Protein AF-A0AAD6R815-F1 (afdb_monomer_lite)

InterPro domains:
  IPR002376 Formyl transferase, N-terminal [PF00551] (402-579)
  IPR002912 ACT domain [PS51671] (316-399)
  IPR003817 Phosphatidylserine decarboxylase-related [PF02666] (3-239)
  IPR004810 Formyltetrahydrofolate deformylase [NF004684] (314-598)
  IPR004810 Formyltetrahydrofolate deformylase [PR01575] (317-343)
  IPR004810 Formyltetrahydrofolate deformylase [PR01575] (402-424)
  IPR004810 Formyltetrahydrofolate deformylase [PR01575] (424-451)
  IPR004810 Formyltetrahydrofolate deformylase [PR01575] (549-571)
  IPR004810 Formyltetrahydrofolate deformylase [PR01575] (571-596)
  IPR004810 Formyltetrahydrofolate deformylase [PTHR42706] (308-598)
  IPR033177 Phosphatidylserine decarboxylase, bacterial/eukaryotic [TIGR00163] (2-221)
  IPR036477 Formyl transferase, N-terminal domain superfamily [SSF53328] (402-593)
  IPR041729 Formyltetrahydrofolate deformylase, C-terminal hydrolase domain [cd08648] (402-598)
  IPR044074 Formyltetrahydrofolate deformylase, ACT domain [cd04875] (323-388)
  IPR045865 ACT-like domain [SSF55021] (320-388)

pLDDT: mean 75.3, std 24.69, range [21.02, 98.5]

Secondary structure (DSSP, 8-state):
-EEEETTEEE-HHHHH-TT-SPPP------------------------------------------TTEEEEEEEEEE-TTS--EEE-SSSEEEEEEEEE--B----SHHHHHHSTTHHHHB-EEEEEEEETTEEEEEEEE--TT---EEETTBTT---S-SS--S-TTPPPEEEE--TTTT-EEE-TT-EEEEESSSEEEEEEEEEE-SS--SS-S--PEEEESS-TT-EE-TT-EEEEEE-S------S----------S---EE------S--EEEEEEETT-TTSSTTTTTS----------------EEEEEEEE----TTHHHHHHHHHHHTT-EEEEEEEE--TT-S--EEEEEEEE-TTTS-HHHHHHHHHHHHHHTT-SEEEEE-TTTSPPEEEEEEE-S--HHHHHHHHHHHTT-S-EEEEEEEESS---TTSHHHHHHHHTT--EEE----SS---HHHHHHHHTT-SEEEEES--SPPPHHHHHHH-S-EEEEESS-TTSS-SS-HHHHHHHTT-SEEEEEEEE--SSTT-SPEEEEEEEE--TT--HHHHHHHHHHHHHHHHHHHHHHHHTT-EEEETTTEEEE-

Structure (mmCIF, N/CA/C/O backbone):
data_AF-A0AAD6R815-F1
#
_entry.id   AF-A0AAD6R815-F1
#
loop_
_atom_site.group_PDB
_atom_site.id
_atom_site.type_symbol
_atom_site.label_atom_id
_atom_site.label_alt_id
_atom_site.label_comp_id
_atom_site.label_asym_id
_atom_site.label_entity_id
_atom_site.label_seq_id
_atom_site.pdbx_PDB_ins_code
_atom_site.Cartn_x
_atom_site.Cartn_y
_atom_site.Cartn_z
_atom_site.occupancy
_atom_site.B_iso_or_equiv
_atom_site.auth_seq_id
_atom_site.auth_comp_id
_atom_site.auth_asym_id
_atom_site.auth_atom_id
_atom_site.pdbx_PDB_model_num
ATOM 1 N N . MET A 1 1 ? 32.929 10.178 -17.676 1.00 62.41 1 MET A N 1
ATOM 2 C CA . MET A 1 1 ? 31.864 9.604 -16.821 1.00 62.41 1 MET A CA 1
ATOM 3 C C . MET A 1 1 ? 31.426 10.622 -15.770 1.00 62.41 1 MET A C 1
ATOM 5 O O . MET A 1 1 ? 32.292 11.162 -15.098 1.00 62.41 1 MET A O 1
ATOM 9 N N . ILE A 1 2 ? 30.135 10.955 -15.680 1.00 68.38 2 ILE A N 1
ATOM 10 C CA . ILE A 1 2 ? 29.570 11.855 -14.659 1.00 68.38 2 ILE A CA 1
ATOM 11 C C . ILE A 1 2 ? 29.318 11.040 -13.393 1.00 68.38 2 ILE A C 1
ATOM 13 O O . ILE A 1 2 ? 28.650 10.006 -13.441 1.00 68.38 2 ILE A O 1
ATOM 17 N N . GLU A 1 3 ? 29.853 11.490 -12.261 1.00 67.62 3 GLU A N 1
ATOM 18 C CA . GLU A 1 3 ? 29.649 10.819 -10.976 1.00 67.62 3 GLU A CA 1
ATOM 19 C C . GLU A 1 3 ? 28.296 11.200 -10.350 1.00 67.62 3 GLU A C 1
ATOM 21 O O . GLU A 1 3 ? 28.024 12.371 -10.080 1.00 67.62 3 GLU A O 1
ATOM 26 N N . GLN A 1 4 ? 27.466 10.197 -10.054 1.00 60.12 4 GLN A N 1
ATOM 27 C CA . GLN A 1 4 ? 26.167 10.364 -9.403 1.00 60.12 4 GLN A CA 1
ATOM 28 C C . GLN A 1 4 ? 26.332 10.443 -7.874 1.00 60.12 4 GLN A C 1
ATOM 30 O O . GLN A 1 4 ? 26.032 11.471 -7.265 1.00 60.12 4 GLN A O 1
ATOM 35 N N . VAL A 1 5 ? 26.874 9.386 -7.244 1.00 54.62 5 VAL A N 1
ATOM 36 C CA . VAL A 1 5 ? 27.346 9.299 -5.841 1.00 54.62 5 VAL A CA 1
ATOM 37 C C . VAL A 1 5 ? 28.343 8.147 -5.704 1.00 54.62 5 VAL A C 1
ATOM 39 O O . VAL A 1 5 ? 28.192 7.168 -6.424 1.00 54.62 5 VAL A O 1
ATOM 42 N N . LYS A 1 6 ? 29.304 8.266 -4.763 1.00 50.00 6 LYS A N 1
ATOM 43 C CA . LYS A 1 6 ? 30.271 7.241 -4.304 1.00 50.00 6 LYS A CA 1
ATOM 44 C C . LYS A 1 6 ? 30.057 5.863 -4.959 1.00 50.00 6 LYS A C 1
ATOM 46 O O . LYS A 1 6 ? 29.275 5.065 -4.450 1.00 50.00 6 LYS A O 1
ATOM 51 N N . GLY A 1 7 ? 30.757 5.611 -6.068 1.00 50.16 7 GLY A N 1
ATOM 52 C CA . GLY A 1 7 ? 30.791 4.310 -6.750 1.00 50.16 7 GLY A CA 1
ATOM 53 C C . GLY A 1 7 ? 29.874 4.139 -7.970 1.00 50.16 7 GLY A C 1
ATOM 54 O O . GLY A 1 7 ? 30.040 3.156 -8.685 1.00 50.16 7 GLY A O 1
ATOM 55 N N . PHE A 1 8 ? 28.963 5.077 -8.262 1.00 59.25 8 PHE A N 1
ATOM 56 C CA . PHE A 1 8 ? 28.121 5.044 -9.467 1.00 59.25 8 PHE A CA 1
ATOM 57 C C . PHE A 1 8 ? 28.401 6.232 -10.387 1.00 59.25 8 PHE A C 1
ATOM 59 O O . PHE A 1 8 ? 28.209 7.393 -10.011 1.00 59.25 8 PHE A O 1
ATOM 66 N N . SER A 1 9 ? 28.828 5.929 -11.612 1.00 69.19 9 SER A N 1
ATOM 67 C CA . SER A 1 9 ? 29.061 6.895 -12.680 1.00 69.19 9 SER A CA 1
ATOM 68 C C . SER A 1 9 ? 28.374 6.443 -13.969 1.00 69.19 9 SER A C 1
ATOM 70 O O . SER A 1 9 ? 28.130 5.254 -14.170 1.00 69.19 9 SER A O 1
ATOM 72 N N . TYR A 1 10 ? 28.036 7.394 -14.834 1.00 73.94 10 TYR A N 1
ATOM 73 C CA . TYR A 1 10 ? 27.428 7.120 -16.139 1.00 73.94 10 TYR A CA 1
ATOM 74 C C . TYR A 1 10 ? 28.065 7.986 -17.230 1.00 73.94 10 TYR A C 1
ATOM 76 O O . TYR A 1 10 ? 28.778 8.951 -16.943 1.00 73.94 10 TYR A O 1
ATOM 84 N N . SER A 1 11 ? 27.875 7.622 -18.497 1.00 80.31 11 SER A N 1
ATOM 85 C CA . SER A 1 11 ? 28.482 8.359 -19.611 1.00 80.31 11 SER A CA 1
ATOM 86 C C . SER A 1 11 ? 27.757 9.688 -19.862 1.00 80.31 11 SER A C 1
ATOM 88 O O . SER A 1 11 ? 26.554 9.802 -19.628 1.00 80.31 11 SER A O 1
ATOM 90 N N . VAL A 1 12 ? 28.478 10.706 -20.343 1.00 78.94 12 VAL A N 1
ATOM 91 C CA . VAL A 1 12 ? 27.864 12.004 -20.678 1.00 78.94 12 VAL A CA 1
ATOM 92 C C . VAL A 1 12 ? 26.839 11.834 -21.805 1.00 78.94 12 VAL A C 1
ATOM 94 O O . VAL A 1 12 ? 25.746 12.385 -21.722 1.00 78.94 12 VAL A O 1
ATOM 97 N N . SER A 1 13 ? 27.139 10.989 -22.794 1.00 79.19 13 SER A N 1
ATOM 98 C CA . SER A 1 13 ? 26.229 10.662 -23.898 1.00 79.19 13 SER A CA 1
ATOM 99 C C . SER A 1 13 ? 24.943 9.978 -23.425 1.00 79.19 13 SER A C 1
ATOM 101 O O . SER A 1 13 ? 23.873 10.262 -23.952 1.00 79.19 13 SER A O 1
ATOM 103 N N . SER A 1 14 ? 24.983 9.148 -22.376 1.00 81.12 14 SER A N 1
ATOM 104 C CA . SER A 1 14 ? 23.758 8.588 -21.782 1.00 81.12 14 SER A CA 1
ATOM 105 C C . SER A 1 14 ? 22.860 9.660 -21.154 1.00 81.12 14 SER A C 1
ATOM 107 O O . SER A 1 14 ? 21.641 9.512 -21.169 1.00 81.12 14 SER A O 1
ATOM 109 N N . LEU A 1 15 ? 23.438 10.732 -20.600 1.00 83.94 15 LEU A N 1
ATOM 110 C CA . LEU A 1 15 ? 22.675 11.830 -20.001 1.00 83.94 15 LEU A CA 1
ATOM 111 C C . LEU A 1 15 ? 22.119 12.782 -21.058 1.00 83.94 15 LEU A C 1
ATOM 113 O O . LEU A 1 15 ? 20.941 13.126 -21.002 1.00 83.94 15 LEU A O 1
ATOM 117 N N . LEU A 1 16 ? 22.948 13.199 -22.009 1.00 83.31 16 LEU A N 1
ATOM 118 C CA . LEU A 1 16 ? 22.579 14.225 -22.986 1.00 83.31 16 LEU A CA 1
ATOM 119 C C . LEU A 1 16 ? 21.835 13.660 -24.210 1.00 83.31 16 LEU A C 1
ATOM 121 O O . LEU A 1 16 ? 21.079 14.377 -24.861 1.00 83.31 16 LEU A O 1
ATOM 125 N N . GLY A 1 17 ? 21.977 12.358 -24.473 1.00 78.81 17 GLY A N 1
ATOM 126 C CA . GLY A 1 17 ? 21.420 11.666 -25.636 1.00 78.81 17 GLY A CA 1
ATOM 127 C C . GLY A 1 17 ? 22.502 11.236 -26.630 1.00 78.81 17 GLY A C 1
ATOM 128 O O . GLY A 1 17 ? 23.584 11.817 -26.685 1.00 78.81 17 GLY A O 1
ATOM 129 N N . ALA A 1 18 ? 22.204 10.206 -27.428 1.00 64.00 18 ALA A N 1
ATOM 130 C CA . ALA A 1 18 ? 23.151 9.627 -28.388 1.00 64.00 18 ALA A CA 1
ATOM 131 C C . ALA A 1 18 ? 23.536 10.584 -29.536 1.00 64.00 18 ALA A C 1
ATOM 133 O O . ALA A 1 18 ? 24.630 10.462 -30.072 1.00 64.00 18 ALA A O 1
ATOM 134 N N . SER A 1 19 ? 22.677 11.558 -29.861 1.00 61.25 19 SER A N 1
ATOM 135 C CA . SER A 1 19 ? 22.888 12.570 -30.914 1.00 61.25 19 SER A CA 1
ATOM 136 C C . SER A 1 19 ? 23.378 13.925 -30.373 1.00 61.25 19 SER A C 1
ATOM 138 O O . SER A 1 19 ? 23.079 14.971 -30.947 1.00 61.25 19 SER A O 1
ATOM 140 N N . SER A 1 20 ? 24.054 13.936 -29.219 1.00 65.31 20 SER A N 1
ATOM 141 C CA . SER A 1 20 ? 24.521 15.173 -28.576 1.00 65.31 20 SER A CA 1
ATOM 142 C C . SER A 1 20 ? 25.509 15.946 -29.456 1.00 65.31 20 SER A C 1
ATOM 144 O O . SER A 1 20 ? 26.336 15.338 -30.130 1.00 65.31 20 SER A O 1
ATOM 146 N N . LEU A 1 21 ? 25.474 17.285 -29.399 1.00 63.69 21 LEU A N 1
ATOM 147 C CA . LEU A 1 21 ? 26.430 18.162 -30.100 1.00 63.69 21 LEU A CA 1
ATOM 148 C C . LEU A 1 21 ? 27.851 18.131 -29.492 1.00 63.69 21 LEU A C 1
ATOM 150 O O . LEU A 1 21 ? 28.707 18.934 -29.860 1.00 63.69 21 LEU A O 1
ATOM 154 N N . LEU A 1 22 ? 28.109 17.230 -28.539 1.00 58.72 22 LEU A N 1
ATOM 155 C CA . LEU A 1 22 ? 29.429 17.015 -27.958 1.00 58.72 22 LEU A CA 1
ATOM 156 C C . LEU A 1 22 ? 30.424 16.487 -29.006 1.00 58.72 22 LEU A C 1
ATOM 158 O O . LEU A 1 22 ? 30.197 15.413 -29.564 1.00 58.72 22 LEU A O 1
ATOM 162 N N . PRO A 1 23 ? 31.581 17.145 -29.199 1.00 52.88 23 PRO A N 1
ATOM 163 C CA . PRO A 1 23 ? 32.679 16.572 -29.971 1.00 52.88 23 PRO A CA 1
ATOM 164 C C . PRO A 1 23 ? 33.240 15.348 -29.227 1.00 52.88 23 PRO A C 1
ATOM 166 O O . PRO A 1 23 ? 33.744 15.477 -28.108 1.00 52.88 23 PRO A O 1
ATOM 169 N N . VAL A 1 24 ? 33.136 14.152 -29.813 1.00 43.47 24 VAL A N 1
ATOM 170 C CA . VAL A 1 24 ? 33.726 12.925 -29.251 1.00 43.47 24 VAL A CA 1
ATOM 171 C C . VAL A 1 24 ? 35.176 12.818 -29.722 1.00 43.47 24 VAL A C 1
ATOM 173 O O . VAL A 1 24 ? 35.434 12.775 -30.919 1.00 43.47 24 VAL A O 1
ATOM 176 N N . ILE A 1 25 ? 36.121 12.759 -28.781 1.00 35.69 25 ILE A N 1
ATOM 177 C CA . ILE A 1 25 ? 37.520 12.415 -29.062 1.00 35.69 25 ILE A CA 1
ATOM 178 C C . ILE A 1 25 ? 37.585 10.890 -29.204 1.00 35.69 25 ILE A C 1
ATOM 180 O O . ILE A 1 25 ? 37.365 10.174 -28.227 1.00 35.69 25 ILE A O 1
ATOM 184 N N . THR A 1 26 ? 37.853 10.380 -30.403 1.00 28.34 26 THR A N 1
ATOM 185 C CA . THR A 1 26 ? 38.205 8.969 -30.604 1.00 28.34 26 THR A CA 1
ATOM 186 C C . THR A 1 26 ? 39.687 8.776 -30.292 1.00 28.34 26 THR A C 1
ATOM 188 O O . THR A 1 26 ? 40.544 9.282 -31.009 1.00 28.34 26 THR A O 1
ATOM 191 N N . GLU A 1 27 ? 40.002 8.049 -29.217 1.00 30.42 27 GLU A N 1
ATOM 192 C CA . GLU A 1 27 ? 41.343 7.493 -29.011 1.00 30.42 27 GLU A CA 1
ATOM 193 C C . GLU A 1 27 ? 41.552 6.363 -30.024 1.00 30.42 27 GLU A C 1
ATOM 195 O O . GLU A 1 27 ? 41.020 5.264 -29.867 1.00 30.42 27 GLU A O 1
ATOM 200 N N . GLY A 1 28 ? 42.278 6.659 -31.098 1.00 29.38 28 GLY A N 1
ATOM 201 C CA . GLY A 1 28 ? 42.543 5.697 -32.159 1.00 29.38 28 GLY A CA 1
ATOM 202 C C . GLY A 1 28 ? 43.324 6.286 -33.323 1.00 29.38 28 GLY A C 1
ATOM 203 O O . GLY A 1 28 ? 42.895 6.114 -34.449 1.00 29.38 28 GLY A O 1
ATOM 204 N N . ASP A 1 29 ? 44.445 6.957 -33.054 1.00 27.53 29 ASP A N 1
ATOM 205 C CA . ASP A 1 29 ? 45.467 7.235 -34.071 1.00 27.53 29 ASP A CA 1
ATOM 206 C C . ASP A 1 29 ? 46.850 6.942 -33.483 1.00 27.53 29 ASP A C 1
ATOM 208 O O . ASP A 1 29 ? 47.563 7.809 -32.981 1.00 27.53 29 ASP A O 1
ATOM 212 N N . MET A 1 30 ? 47.209 5.659 -33.501 1.00 25.05 30 MET A N 1
ATOM 213 C CA . MET A 1 30 ? 48.584 5.191 -33.362 1.00 25.05 30 MET A CA 1
ATOM 214 C C . MET A 1 30 ? 48.838 4.163 -34.470 1.00 25.05 30 MET A C 1
ATOM 216 O O . MET A 1 30 ? 48.357 3.035 -34.409 1.00 25.05 30 MET A O 1
ATOM 220 N N . HIS A 1 31 ? 49.631 4.596 -35.453 1.00 25.67 31 HIS A N 1
ATOM 221 C CA . HIS A 1 31 ? 50.322 3.824 -36.492 1.00 25.67 31 HIS A CA 1
ATOM 222 C C . HIS A 1 31 ? 49.489 3.114 -37.575 1.00 25.67 31 HIS A C 1
ATOM 224 O O . HIS A 1 31 ? 49.067 1.971 -37.414 1.00 25.67 31 HIS A O 1
ATOM 230 N N . LYS A 1 32 ? 49.471 3.716 -38.773 1.00 23.91 32 LYS A N 1
ATOM 231 C CA . LYS A 1 32 ? 50.201 3.198 -39.951 1.00 23.91 32 LYS A CA 1
ATOM 232 C C . LYS A 1 32 ? 50.173 4.224 -41.091 1.00 23.91 32 LYS A C 1
ATOM 234 O O . LYS A 1 32 ? 49.227 4.280 -41.866 1.00 23.91 32 LYS A O 1
ATOM 239 N N . GLU A 1 33 ? 51.248 4.997 -41.210 1.00 23.33 33 GLU A N 1
ATOM 240 C CA . GLU A 1 33 ? 51.669 5.523 -42.507 1.00 23.33 33 GLU A CA 1
ATOM 241 C C . GLU A 1 33 ? 52.337 4.380 -43.274 1.00 23.33 33 GLU A C 1
ATOM 243 O O . GLU A 1 33 ? 53.371 3.857 -42.857 1.00 23.33 33 GLU A O 1
ATOM 248 N N . SER A 1 34 ? 51.741 3.980 -44.391 1.00 23.31 34 SER A N 1
ATOM 249 C CA . SER A 1 34 ? 52.483 3.388 -45.500 1.00 23.31 34 SER A CA 1
ATOM 250 C C . SER A 1 34 ? 51.719 3.639 -46.796 1.00 23.31 34 SER A C 1
ATOM 252 O O . SER A 1 34 ? 50.707 2.989 -47.046 1.00 23.31 34 SER A O 1
ATOM 254 N N . SER A 1 35 ? 52.250 4.595 -47.565 1.00 25.22 35 SER A N 1
ATOM 255 C CA . SER A 1 35 ? 52.290 4.668 -49.034 1.00 25.22 35 SER A CA 1
ATOM 256 C C . SER A 1 35 ? 50.984 4.467 -49.815 1.00 25.22 35 SER A C 1
ATOM 258 O O . SER A 1 35 ? 50.485 3.353 -49.962 1.00 25.22 35 SER A O 1
ATOM 260 N N . GLU A 1 36 ? 50.519 5.563 -50.416 1.00 25.22 36 GLU A N 1
ATOM 261 C CA . GLU A 1 36 ? 49.656 5.566 -51.597 1.00 25.22 36 GLU A CA 1
ATOM 262 C C . GLU A 1 36 ? 50.374 4.915 -52.787 1.00 25.22 36 GLU A C 1
ATOM 264 O O . GLU A 1 36 ? 51.529 5.240 -53.046 1.00 25.22 36 GLU A O 1
ATOM 269 N N . GLU A 1 37 ? 49.671 4.084 -53.561 1.00 24.66 37 GLU A N 1
ATOM 270 C CA . GLU A 1 37 ? 49.723 4.194 -55.021 1.00 24.66 37 GLU A CA 1
ATOM 271 C C . GLU A 1 37 ? 48.493 3.572 -55.704 1.00 24.66 37 GLU A C 1
ATOM 273 O O . GLU A 1 37 ? 47.771 2.742 -55.155 1.00 24.66 37 GLU A O 1
ATOM 278 N N . GLN A 1 38 ? 48.232 4.099 -56.896 1.00 24.39 38 GLN A N 1
ATOM 279 C CA . GLN A 1 38 ? 46.994 4.125 -57.675 1.00 24.39 38 GLN A CA 1
ATOM 280 C C . GLN A 1 38 ? 46.525 2.768 -58.231 1.00 24.39 38 GLN A C 1
ATOM 282 O O . GLN A 1 38 ? 47.320 1.875 -58.503 1.00 24.39 38 GLN A O 1
ATOM 287 N N . GLY A 1 39 ? 45.228 2.665 -58.559 1.00 22.91 39 GLY A N 1
ATOM 288 C CA . GLY A 1 39 ? 44.736 1.579 -59.414 1.00 22.91 39 GLY A CA 1
ATOM 289 C C . GLY A 1 39 ? 43.228 1.574 -59.669 1.00 22.91 39 GLY A C 1
ATOM 290 O O . GLY A 1 39 ? 42.446 1.048 -58.889 1.00 22.91 39 GLY A O 1
ATOM 291 N N . ASN A 1 40 ? 42.830 2.148 -60.797 1.00 21.12 40 ASN A N 1
ATOM 292 C CA . ASN A 1 40 ? 41.475 2.249 -61.340 1.00 21.12 40 ASN A CA 1
ATOM 293 C C . ASN A 1 40 ? 41.076 0.940 -62.074 1.00 21.12 40 ASN A C 1
ATOM 295 O O . ASN A 1 40 ? 41.897 0.485 -62.861 1.00 21.12 40 ASN A O 1
ATOM 299 N N . LEU A 1 41 ? 39.862 0.374 -61.901 1.00 23.75 41 LEU A N 1
ATOM 300 C CA . LEU A 1 41 ? 39.000 -0.176 -62.987 1.00 23.75 41 LEU A CA 1
ATOM 301 C C . LEU A 1 41 ? 37.710 -0.906 -62.508 1.00 23.75 41 LEU A C 1
ATOM 303 O O . LEU A 1 41 ? 37.753 -1.902 -61.798 1.00 23.75 41 LEU A O 1
ATOM 307 N N . LYS A 1 42 ? 36.578 -0.431 -63.051 1.00 22.62 42 LYS A N 1
ATOM 308 C CA . LYS A 1 42 ? 35.437 -1.139 -63.688 1.00 22.62 42 LYS A CA 1
ATOM 309 C C . LYS A 1 42 ? 34.791 -2.405 -63.065 1.00 22.62 42 LYS A C 1
ATOM 311 O O . LYS A 1 42 ? 35.272 -3.517 -63.209 1.00 22.62 42 LYS A O 1
ATOM 316 N N . GLU A 1 43 ? 33.543 -2.195 -62.624 1.00 24.06 43 GLU A N 1
ATOM 317 C CA . GLU A 1 43 ? 32.295 -2.715 -63.237 1.00 24.06 43 GLU A CA 1
ATOM 318 C C . GLU A 1 43 ? 32.066 -4.250 -63.339 1.00 24.06 43 GLU A C 1
ATOM 320 O O . GLU A 1 43 ? 32.621 -4.912 -64.208 1.00 24.06 43 GLU A O 1
ATOM 325 N N . LYS A 1 44 ? 31.090 -4.795 -62.584 1.00 23.92 44 LYS A N 1
ATOM 326 C CA . LYS A 1 44 ? 29.773 -5.254 -63.108 1.00 23.92 44 LYS A CA 1
ATOM 327 C C . LYS A 1 44 ? 28.972 -6.138 -62.132 1.00 23.92 44 LYS A C 1
ATOM 329 O O . LYS A 1 44 ? 29.427 -7.173 -61.667 1.00 23.92 44 LYS A O 1
ATOM 334 N N . ASN A 1 45 ? 27.686 -5.782 -62.069 1.00 23.72 45 ASN A N 1
ATOM 335 C CA . ASN A 1 45 ? 26.487 -6.629 -62.180 1.00 23.72 45 ASN A CA 1
ATOM 336 C C . ASN A 1 45 ? 25.570 -6.889 -60.963 1.00 23.72 45 ASN A C 1
ATOM 338 O O . ASN A 1 45 ? 25.819 -7.730 -60.111 1.00 23.72 45 ASN A O 1
ATOM 342 N N . LYS A 1 46 ? 24.368 -6.306 -61.134 1.00 23.98 46 LYS A N 1
ATOM 343 C CA . LYS A 1 46 ? 23.018 -6.873 -60.945 1.00 23.98 46 LYS A CA 1
ATOM 344 C C . LYS A 1 46 ? 22.483 -7.016 -59.514 1.00 23.98 46 LYS A C 1
ATOM 346 O O . LYS A 1 46 ? 22.606 -8.065 -58.894 1.00 23.98 46 LYS A O 1
ATOM 351 N N . LYS A 1 47 ? 21.662 -6.031 -59.117 1.00 26.84 47 LYS A N 1
ATOM 352 C CA . LYS A 1 47 ? 20.180 -6.138 -59.124 1.00 26.84 47 LYS A CA 1
ATOM 353 C C . LYS A 1 47 ? 19.522 -4.782 -58.785 1.00 26.84 47 LYS A C 1
ATOM 355 O O . LYS A 1 47 ? 19.616 -4.293 -57.666 1.00 26.84 47 LYS A O 1
ATOM 360 N N . SER A 1 48 ? 18.872 -4.188 -59.784 1.00 24.83 48 SER A N 1
ATOM 361 C CA . SER A 1 48 ? 17.851 -3.125 -59.710 1.00 24.83 48 SER A CA 1
ATOM 362 C C . SER A 1 48 ? 16.457 -3.775 -59.632 1.00 24.83 48 SER A C 1
ATOM 364 O O . SER A 1 48 ? 16.343 -4.938 -60.008 1.00 24.83 48 SER A O 1
ATOM 366 N N . TRP A 1 49 ? 15.325 -3.185 -59.236 1.00 24.58 49 TRP A N 1
ATOM 367 C CA . TRP A 1 49 ? 14.813 -1.949 -58.593 1.00 24.58 49 TRP A CA 1
ATOM 368 C C . TRP A 1 49 ? 13.325 -2.302 -58.245 1.00 24.58 49 TRP A C 1
ATOM 370 O O . TRP A 1 49 ? 12.816 -3.268 -58.809 1.00 24.58 49 TRP A O 1
ATOM 380 N N . TRP A 1 50 ? 12.572 -1.727 -57.289 1.00 24.39 50 TRP A N 1
ATOM 381 C CA . TRP A 1 50 ? 12.109 -0.336 -57.053 1.00 24.39 50 TRP A CA 1
ATOM 382 C C . TRP A 1 50 ? 11.574 -0.221 -55.585 1.00 24.39 50 TRP A C 1
ATOM 384 O O . TRP A 1 50 ? 10.936 -1.169 -55.139 1.00 24.39 50 TRP A O 1
ATOM 394 N N . ARG A 1 51 ? 11.991 0.725 -54.703 1.00 23.20 51 ARG A N 1
ATOM 395 C CA . ARG A 1 51 ? 11.616 2.164 -54.440 1.00 23.20 51 ARG A CA 1
ATOM 396 C C . ARG A 1 51 ? 10.228 2.361 -53.772 1.00 23.20 51 ARG A C 1
ATOM 398 O O . ARG A 1 51 ? 9.284 1.746 -54.233 1.00 23.20 51 ARG A O 1
ATOM 405 N N . PHE A 1 52 ? 10.029 3.102 -52.659 1.00 21.02 52 PHE A N 1
ATOM 406 C CA . PHE A 1 52 ? 10.284 4.536 -52.335 1.00 21.02 52 PHE A CA 1
ATOM 407 C C . PHE A 1 52 ? 10.517 4.761 -50.806 1.00 21.02 52 PHE A C 1
ATOM 409 O O . PHE A 1 52 ? 9.837 4.142 -50.000 1.00 21.02 52 PHE A O 1
ATOM 416 N N . SER A 1 53 ? 11.588 5.437 -50.353 1.00 22.14 53 SER A N 1
ATOM 417 C CA . SER A 1 53 ? 11.793 6.888 -50.067 1.00 22.14 53 SER A CA 1
ATOM 418 C C . SER A 1 53 ? 11.424 7.364 -48.647 1.00 22.14 53 SER A C 1
ATOM 420 O O . SER A 1 53 ? 10.256 7.578 -48.353 1.00 22.14 53 SER A O 1
ATOM 422 N N . LEU A 1 54 ? 12.438 7.685 -47.828 1.00 24.19 54 LEU A N 1
ATOM 423 C CA . LEU A 1 54 ? 12.428 8.844 -46.919 1.00 24.19 54 LEU A CA 1
ATOM 424 C C . LEU A 1 54 ? 13.866 9.222 -46.543 1.00 24.19 54 LEU A C 1
ATOM 426 O O . LEU A 1 54 ? 14.717 8.373 -46.293 1.00 24.19 54 LEU A O 1
ATOM 430 N N . ALA A 1 55 ? 14.135 10.515 -46.656 1.00 21.88 55 ALA A N 1
ATOM 431 C CA . ALA A 1 55 ? 15.442 11.114 -46.837 1.00 21.88 55 ALA A CA 1
ATOM 432 C C . ALA A 1 55 ? 16.367 10.972 -45.620 1.00 21.88 55 ALA A C 1
ATOM 434 O O . ALA A 1 55 ? 16.001 11.319 -44.501 1.00 21.88 55 ALA A O 1
ATOM 435 N N . SER A 1 56 ? 17.607 10.554 -45.869 1.00 26.31 56 SER A N 1
ATOM 436 C CA . SER A 1 56 ? 18.731 10.780 -44.962 1.00 26.31 56 SER A CA 1
ATOM 437 C C . SER A 1 56 ? 19.201 12.233 -45.096 1.00 26.31 56 SER A C 1
ATOM 439 O O . SER A 1 56 ? 19.572 12.639 -46.204 1.00 26.31 56 SER A O 1
ATOM 441 N N . PRO A 1 57 ? 19.254 13.034 -44.020 1.00 25.27 57 PRO A N 1
ATOM 442 C CA . PRO A 1 57 ? 19.986 14.284 -44.052 1.00 25.27 57 PRO A CA 1
ATOM 443 C C . PRO A 1 57 ? 21.473 13.991 -43.857 1.00 25.27 57 PRO A C 1
ATOM 445 O O . PRO A 1 57 ? 21.926 13.565 -42.799 1.00 25.27 57 PRO A O 1
ATOM 448 N N . LYS A 1 58 ? 22.179 14.185 -44.968 1.00 23.31 58 LYS A N 1
ATOM 449 C CA . LYS A 1 58 ? 23.554 14.652 -45.150 1.00 23.31 58 LYS A CA 1
ATOM 450 C C . LYS A 1 58 ? 24.352 14.947 -43.871 1.00 23.31 58 LYS A C 1
ATOM 452 O O . LYS A 1 58 ? 23.976 15.789 -43.057 1.00 23.31 58 LYS A O 1
ATOM 457 N N . ILE A 1 59 ? 25.510 14.290 -43.831 1.00 31.75 59 ILE A N 1
ATOM 458 C CA . ILE A 1 59 ? 26.745 14.644 -43.125 1.00 31.75 59 ILE A CA 1
ATOM 459 C C . ILE A 1 59 ? 26.843 16.166 -42.980 1.00 31.75 59 ILE A C 1
ATOM 461 O O . ILE A 1 59 ? 26.849 16.882 -43.982 1.00 31.75 59 ILE A O 1
ATOM 465 N N . ARG A 1 60 ? 26.878 16.644 -41.735 1.00 27.17 60 ARG A N 1
ATOM 466 C CA . ARG A 1 60 ? 27.256 18.018 -41.418 1.00 27.17 60 ARG A CA 1
ATOM 467 C C . ARG A 1 60 ? 28.673 18.031 -40.898 1.00 27.17 60 ARG A C 1
ATOM 469 O O . ARG A 1 60 ? 29.017 17.238 -40.025 1.00 27.17 60 ARG A O 1
ATOM 476 N N . ASP A 1 61 ? 29.439 18.939 -41.479 1.00 25.17 61 ASP A N 1
ATOM 477 C CA . ASP A 1 61 ? 30.848 19.175 -41.238 1.00 25.17 61 ASP A CA 1
ATOM 478 C C . ASP A 1 61 ? 31.158 19.234 -39.742 1.00 25.17 61 ASP A C 1
ATOM 480 O O . ASP A 1 61 ? 30.621 20.047 -38.985 1.00 25.17 61 ASP A O 1
ATOM 484 N N . THR A 1 62 ? 32.029 18.323 -39.322 1.00 26.42 62 THR A N 1
ATOM 485 C CA . THR A 1 62 ? 32.644 18.287 -38.001 1.00 26.42 62 THR A CA 1
ATOM 486 C C . THR A 1 62 ? 33.309 19.634 -37.745 1.00 26.42 62 THR A C 1
ATOM 488 O O . THR A 1 62 ? 34.341 19.949 -38.336 1.00 26.42 62 THR A O 1
ATOM 491 N N . VAL A 1 63 ? 32.718 20.443 -36.865 1.00 29.62 63 VAL A N 1
ATOM 492 C CA . VAL A 1 63 ? 33.374 21.639 -36.333 1.00 29.62 63 VAL A CA 1
ATOM 493 C C . VAL A 1 63 ? 34.681 21.181 -35.690 1.00 29.62 63 VAL A C 1
ATOM 495 O O . VAL A 1 63 ? 34.675 20.426 -34.718 1.00 29.62 63 VAL A O 1
ATOM 498 N N . SER A 1 64 ? 35.789 21.599 -36.302 1.00 32.06 64 SER A N 1
ATOM 499 C CA . SER A 1 64 ? 37.161 21.264 -35.930 1.00 32.06 64 SER A CA 1
ATOM 500 C C . SER A 1 64 ? 37.376 21.364 -34.415 1.00 32.06 64 SER A C 1
ATOM 502 O O . SER A 1 64 ? 37.179 22.416 -33.800 1.00 32.06 64 SER A O 1
ATOM 504 N N . ALA A 1 65 ? 37.744 20.239 -33.800 1.00 35.03 65 ALA A N 1
ATOM 505 C CA . ALA A 1 65 ? 38.026 20.146 -32.378 1.00 35.03 65 ALA A CA 1
ATOM 506 C C . ALA A 1 65 ? 39.362 20.843 -32.073 1.00 35.03 65 ALA A C 1
ATOM 508 O O . ALA A 1 65 ? 40.432 20.295 -32.320 1.00 35.03 65 ALA A O 1
ATOM 509 N N . CYS A 1 66 ? 39.315 22.053 -31.511 1.00 36.12 66 CYS A N 1
ATOM 510 C CA . CYS A 1 66 ? 40.516 22.699 -30.981 1.00 36.12 66 CYS A CA 1
ATOM 511 C C . CYS A 1 66 ? 40.991 21.943 -29.713 1.00 36.12 66 CYS A C 1
ATOM 513 O O . CYS A 1 66 ? 40.237 21.908 -28.734 1.00 36.12 66 CYS A O 1
ATOM 515 N N . PRO A 1 67 ? 42.226 21.400 -29.655 1.00 44.75 67 PRO A N 1
ATOM 516 C CA . PRO A 1 67 ? 42.691 20.514 -28.569 1.00 44.75 67 PRO A CA 1
ATOM 517 C C . PRO A 1 67 ? 42.881 21.178 -27.189 1.00 44.75 67 PRO A C 1
ATOM 519 O O . PRO A 1 67 ? 43.277 20.516 -26.234 1.00 44.75 67 PRO A O 1
ATOM 522 N N . ALA A 1 68 ? 42.619 22.483 -27.062 1.00 56.22 68 ALA A N 1
ATOM 523 C CA . ALA A 1 68 ? 42.959 23.291 -25.887 1.00 56.22 68 ALA A CA 1
ATOM 524 C C . ALA A 1 68 ? 41.848 23.392 -24.820 1.00 56.22 68 ALA A C 1
ATOM 526 O O . ALA A 1 68 ? 42.016 24.100 -23.826 1.00 56.22 68 ALA A O 1
ATOM 527 N N . LYS A 1 69 ? 40.697 22.731 -25.000 1.00 64.75 69 LYS A N 1
ATOM 528 C CA . LYS A 1 69 ? 39.515 22.873 -24.127 1.00 64.75 69 LYS A CA 1
ATOM 529 C C . LYS A 1 69 ? 39.133 21.542 -23.475 1.00 64.75 69 LYS A C 1
ATOM 531 O O . LYS A 1 69 ? 38.878 20.556 -24.158 1.00 64.75 69 LYS A O 1
ATOM 536 N N . GLY A 1 70 ? 39.061 21.519 -22.147 1.00 74.38 70 GLY A N 1
ATOM 537 C CA . GLY A 1 70 ? 38.592 20.379 -21.365 1.00 74.38 70 GLY A CA 1
ATOM 538 C C . GLY A 1 70 ? 37.097 20.424 -21.091 1.00 74.38 70 GLY A C 1
ATOM 539 O O . GLY A 1 70 ? 36.467 21.480 -21.128 1.00 74.38 70 GLY A O 1
ATOM 540 N N . LEU A 1 71 ? 36.528 19.258 -20.789 1.00 81.69 71 LEU A N 1
ATOM 541 C CA . LEU A 1 71 ? 35.125 19.116 -20.421 1.00 81.69 71 LEU A CA 1
ATOM 542 C C . LEU A 1 71 ? 34.987 19.104 -18.890 1.00 81.69 71 LEU A C 1
ATOM 544 O O . LEU A 1 71 ? 35.687 18.371 -18.183 1.00 81.69 71 LEU A O 1
ATOM 548 N N . TYR A 1 72 ? 34.051 19.895 -18.380 1.00 83.69 72 TYR A N 1
ATOM 549 C CA . TYR A 1 72 ? 33.766 20.055 -16.959 1.00 83.69 72 TYR A CA 1
ATOM 550 C C . TYR A 1 72 ? 32.298 19.751 -16.684 1.00 83.69 72 TYR A C 1
ATOM 552 O O . TYR A 1 72 ? 31.438 19.929 -17.550 1.00 83.69 72 TYR A O 1
ATOM 560 N N . TYR A 1 73 ? 32.000 19.300 -15.465 1.00 87.88 73 TYR A N 1
ATOM 561 C CA . TYR A 1 73 ? 30.618 19.129 -15.032 1.00 87.88 73 TYR A CA 1
ATOM 562 C C . TYR A 1 73 ? 30.391 19.532 -13.577 1.00 87.88 73 TYR A C 1
ATOM 564 O O . TYR A 1 73 ? 31.287 19.476 -12.729 1.00 87.88 73 TYR A O 1
ATOM 572 N N . CYS A 1 74 ? 29.148 19.908 -13.297 1.00 84.38 74 CYS A N 1
ATOM 573 C CA . CYS A 1 74 ? 28.659 20.273 -11.981 1.00 84.38 74 CYS A CA 1
ATOM 574 C C . CYS A 1 74 ? 27.251 19.699 -11.775 1.00 84.38 74 CYS A C 1
ATOM 576 O O . CYS A 1 74 ? 26.381 19.862 -12.626 1.00 84.38 74 CYS A O 1
ATOM 578 N N . VAL A 1 75 ? 27.024 19.018 -10.653 1.00 86.69 75 VAL A N 1
ATOM 579 C CA . VAL A 1 75 ? 25.716 18.494 -10.240 1.00 86.69 75 VAL A CA 1
ATOM 580 C C . VAL A 1 75 ? 25.222 19.314 -9.056 1.00 86.69 75 VAL A C 1
ATOM 582 O O . VAL A 1 75 ? 25.870 19.344 -8.008 1.00 86.69 75 VAL A O 1
ATOM 585 N N . ILE A 1 76 ? 24.066 19.949 -9.215 1.00 84.69 76 ILE A N 1
ATOM 586 C CA . ILE A 1 76 ? 23.449 20.839 -8.234 1.00 84.69 76 ILE A CA 1
ATOM 587 C C . ILE A 1 76 ? 22.164 20.184 -7.742 1.00 84.69 76 ILE A C 1
ATOM 589 O O . ILE A 1 76 ? 21.249 19.933 -8.524 1.00 84.69 76 ILE A O 1
ATOM 593 N N . TYR A 1 77 ? 22.099 19.897 -6.445 1.00 83.50 77 TYR A N 1
ATOM 594 C CA . TYR A 1 77 ? 20.907 19.350 -5.806 1.00 83.50 77 TYR A CA 1
ATOM 595 C C . TYR A 1 77 ? 20.097 20.475 -5.153 1.00 83.50 77 TYR A C 1
ATOM 597 O O . TYR A 1 77 ? 20.616 21.189 -4.288 1.00 83.50 77 TYR A O 1
ATOM 605 N N . LEU A 1 78 ? 18.831 20.601 -5.554 1.00 78.81 78 LEU A N 1
ATOM 606 C CA . LEU A 1 78 ? 17.872 21.573 -5.032 1.00 78.81 78 LEU A CA 1
ATOM 607 C C . LEU A 1 78 ? 16.941 20.839 -4.058 1.00 78.81 78 LEU A C 1
ATOM 609 O O . LEU A 1 78 ? 16.140 20.004 -4.475 1.00 78.81 78 LEU A O 1
ATOM 613 N N . SER A 1 79 ? 17.073 21.064 -2.748 1.00 68.81 79 SER A N 1
ATOM 614 C CA . SER A 1 79 ? 16.229 20.358 -1.770 1.00 68.81 79 SER A CA 1
ATOM 615 C C . SER A 1 79 ? 14.799 20.921 -1.784 1.00 68.81 79 SER A C 1
ATOM 617 O O . SER A 1 79 ? 14.644 22.108 -2.031 1.00 68.81 79 SER A O 1
ATOM 619 N N . PRO A 1 80 ? 13.758 20.153 -1.403 1.00 62.12 80 PRO A N 1
ATOM 620 C CA . PRO A 1 80 ? 12.355 20.604 -1.430 1.00 62.12 80 PRO A CA 1
ATOM 621 C C . PRO A 1 80 ? 12.008 21.908 -0.687 1.00 62.12 80 PRO A C 1
ATOM 623 O O . PRO A 1 80 ? 10.949 22.469 -0.936 1.00 62.12 80 PRO A O 1
ATOM 626 N N . GLY A 1 81 ? 12.865 22.386 0.221 1.00 60.31 81 GLY A N 1
ATOM 627 C CA . GLY A 1 81 ? 12.710 23.673 0.916 1.00 60.31 81 GLY A CA 1
ATOM 628 C C . GLY A 1 81 ? 13.626 24.789 0.399 1.00 60.31 81 GLY A C 1
ATOM 629 O O . GLY A 1 81 ? 13.689 25.844 1.022 1.00 60.31 81 GLY A O 1
ATOM 630 N N . ASP A 1 82 ? 14.366 24.546 -0.683 1.00 66.38 82 ASP A N 1
ATOM 631 C CA . ASP A 1 82 ? 15.312 25.489 -1.274 1.00 66.38 82 ASP A CA 1
ATOM 632 C C . ASP A 1 82 ? 14.697 26.217 -2.485 1.00 66.38 82 ASP A C 1
ATOM 634 O O . ASP A 1 82 ? 13.510 26.110 -2.787 1.00 66.38 82 ASP A O 1
ATOM 638 N N . TYR A 1 83 ? 15.508 27.008 -3.178 1.00 74.75 83 TYR A N 1
ATOM 639 C CA . TYR A 1 83 ? 15.123 27.698 -4.402 1.00 74.75 83 TYR A CA 1
ATOM 640 C C . TYR A 1 83 ? 15.181 26.750 -5.612 1.00 74.75 83 TYR A C 1
ATOM 642 O O . TYR A 1 83 ? 16.179 26.057 -5.805 1.00 74.75 83 TYR A O 1
ATOM 650 N N . HIS A 1 84 ? 14.120 26.730 -6.425 1.00 80.56 84 HIS A N 1
ATOM 651 C CA . HIS A 1 84 ? 13.895 25.728 -7.480 1.00 80.56 84 HIS A CA 1
ATOM 652 C C . HIS A 1 84 ? 13.930 26.291 -8.911 1.00 80.56 84 HIS A C 1
ATOM 654 O O . HIS A 1 84 ? 13.500 25.619 -9.851 1.00 80.56 84 HIS A O 1
ATOM 660 N N . LEU A 1 85 ? 14.435 27.514 -9.093 1.00 84.88 85 LEU A N 1
ATOM 661 C CA . LEU A 1 85 ? 14.647 28.101 -10.417 1.00 84.88 85 LEU A CA 1
ATOM 662 C C . LEU A 1 85 ? 16.066 27.810 -10.918 1.00 84.88 85 LEU A C 1
ATOM 664 O O . LEU A 1 85 ? 17.040 27.794 -10.162 1.00 84.88 85 LEU A O 1
ATOM 668 N N . ILE A 1 86 ? 16.165 27.567 -12.220 1.00 88.62 86 ILE A N 1
ATOM 669 C CA . ILE A 1 86 ? 17.397 27.330 -12.963 1.00 88.62 86 ILE A CA 1
ATOM 670 C C . ILE A 1 86 ? 17.706 28.600 -13.742 1.00 88.62 86 ILE A C 1
ATOM 672 O O . ILE A 1 86 ? 16.885 29.052 -14.538 1.00 88.62 86 ILE A O 1
ATOM 676 N N . HIS A 1 87 ? 18.906 29.139 -13.551 1.00 87.44 87 HIS A N 1
ATOM 677 C CA . HIS A 1 87 ? 19.367 30.340 -14.237 1.00 87.44 87 HIS A CA 1
ATOM 678 C C . HIS A 1 87 ? 20.480 30.016 -15.221 1.00 87.44 87 HIS A C 1
ATOM 680 O O . HIS A 1 87 ? 21.246 29.067 -15.030 1.00 87.44 87 HIS A O 1
ATOM 686 N N . SER A 1 88 ? 20.592 30.842 -16.255 1.00 89.62 88 SER A N 1
ATOM 687 C CA . SER A 1 88 ? 21.661 30.737 -17.233 1.00 89.62 88 SER A CA 1
ATOM 688 C C . SER A 1 88 ? 22.999 31.086 -16.571 1.00 89.62 88 SER A C 1
ATOM 690 O O . SER A 1 88 ? 23.131 32.189 -16.031 1.00 89.62 88 SER A O 1
ATOM 692 N N . PRO A 1 89 ? 24.010 30.201 -16.589 1.00 85.00 89 PRO A N 1
ATOM 693 C CA . PRO A 1 89 ? 25.285 30.457 -15.917 1.00 85.00 89 PRO A CA 1
ATOM 694 C C . PRO A 1 89 ? 26.182 31.445 -16.683 1.00 85.00 89 PRO A C 1
ATOM 696 O O . PRO A 1 89 ? 27.073 32.055 -16.090 1.00 85.00 89 PRO A O 1
ATOM 699 N N . ALA A 1 90 ? 25.949 31.606 -17.985 1.00 87.19 90 ALA A N 1
ATOM 700 C CA . ALA A 1 90 ? 26.697 32.471 -18.888 1.00 87.19 90 ALA A CA 1
ATOM 701 C C . ALA A 1 90 ? 25.778 32.997 -20.000 1.00 87.19 90 ALA A C 1
ATOM 703 O O . ALA A 1 90 ? 24.622 32.579 -20.108 1.00 87.19 90 ALA A O 1
ATOM 704 N N . ASP A 1 91 ? 26.301 33.909 -20.816 1.00 88.69 91 ASP A N 1
ATOM 705 C CA . ASP A 1 91 ? 25.695 34.234 -22.103 1.00 88.69 91 ASP A CA 1
ATOM 706 C C . ASP A 1 91 ? 25.954 33.060 -23.057 1.00 88.69 91 ASP A C 1
ATOM 708 O O . ASP A 1 91 ? 27.099 32.629 -23.222 1.00 88.69 91 ASP A O 1
ATOM 712 N N . TRP A 1 92 ? 24.894 32.503 -23.639 1.00 90.25 92 TRP A N 1
ATOM 713 C CA . TRP A 1 92 ? 24.995 31.369 -24.558 1.00 90.25 92 TRP A CA 1
ATOM 714 C C . TRP A 1 92 ? 23.775 31.265 -25.466 1.00 90.25 92 TRP A C 1
ATOM 716 O O . TRP A 1 92 ? 22.703 31.788 -25.159 1.00 90.25 92 TRP A O 1
ATOM 726 N N . ASN A 1 93 ? 23.940 30.557 -26.576 1.00 88.25 93 ASN A N 1
ATOM 727 C CA . ASN A 1 93 ? 22.880 30.285 -27.535 1.00 88.25 93 ASN A CA 1
ATOM 728 C C . ASN A 1 93 ? 22.443 28.831 -27.398 1.00 88.25 93 ASN A C 1
ATOM 730 O O . ASN A 1 93 ? 23.237 27.922 -27.648 1.00 88.25 93 ASN A O 1
ATOM 734 N N . VAL A 1 94 ? 21.184 28.611 -27.013 1.00 89.56 94 VAL A N 1
ATOM 735 C CA . VAL A 1 94 ? 20.583 27.273 -26.987 1.00 89.56 94 VAL A CA 1
ATOM 736 C C . VAL A 1 94 ? 20.226 26.880 -28.412 1.00 89.56 94 VAL A C 1
ATOM 738 O O . VAL A 1 94 ? 19.428 27.551 -29.062 1.00 89.56 94 VAL A O 1
ATOM 741 N N . LEU A 1 95 ? 20.816 25.792 -28.892 1.00 86.56 95 LEU A N 1
ATOM 742 C CA . LEU A 1 95 ? 20.630 25.286 -30.251 1.00 86.56 95 LEU A CA 1
ATOM 743 C C . LEU A 1 95 ? 19.615 24.146 -30.288 1.00 86.56 95 LEU A C 1
ATOM 745 O O . LEU A 1 95 ? 18.824 24.050 -31.221 1.00 86.56 95 LEU A O 1
ATOM 749 N N . VAL A 1 96 ? 19.613 23.290 -29.264 1.00 88.62 96 VAL A N 1
ATOM 750 C CA . VAL A 1 96 ? 18.759 22.101 -29.220 1.00 88.62 96 VAL A CA 1
ATOM 751 C C . VAL A 1 96 ? 18.163 21.926 -27.830 1.00 88.62 96 VAL A C 1
ATOM 753 O O . VAL A 1 96 ? 18.856 22.050 -26.820 1.00 88.62 96 VAL A O 1
ATOM 756 N N . ARG A 1 97 ? 16.876 21.586 -27.781 1.00 91.94 97 ARG A N 1
ATOM 757 C CA . ARG A 1 97 ? 16.177 21.090 -26.598 1.00 91.94 97 ARG A CA 1
ATOM 758 C C . ARG A 1 97 ? 15.778 19.640 -26.829 1.00 91.94 97 ARG A C 1
ATOM 760 O O . ARG A 1 97 ? 15.117 19.323 -27.813 1.00 91.94 97 ARG A O 1
ATOM 767 N N . ARG A 1 98 ? 16.112 18.763 -25.884 1.00 90.81 98 ARG A N 1
ATOM 768 C CA . ARG A 1 98 ? 15.658 17.366 -25.852 1.00 90.81 98 ARG A CA 1
ATOM 769 C C . ARG A 1 98 ? 14.892 17.085 -24.577 1.00 90.81 98 ARG A C 1
ATOM 771 O O . ARG A 1 98 ? 15.382 17.359 -23.484 1.00 90.81 98 ARG A O 1
ATOM 778 N N . HIS A 1 99 ? 13.711 16.507 -24.706 1.00 90.94 99 HIS A N 1
ATOM 779 C CA . HIS A 1 99 ? 12.922 16.016 -23.589 1.00 90.94 99 HIS A CA 1
ATOM 780 C C . HIS A 1 99 ? 12.928 14.493 -23.614 1.00 90.94 99 HIS A C 1
ATOM 782 O O . HIS A 1 99 ? 12.516 13.847 -24.574 1.00 90.94 99 HIS A O 1
ATOM 788 N N . PHE A 1 100 ? 13.462 13.920 -22.542 1.00 88.31 100 PHE A N 1
ATOM 789 C CA . PHE A 1 100 ? 13.484 12.487 -22.327 1.00 88.31 100 PHE A CA 1
ATOM 790 C C . PHE A 1 100 ? 12.404 12.150 -21.314 1.00 88.31 100 PHE A C 1
ATOM 792 O O . PHE A 1 100 ? 12.564 12.429 -20.121 1.00 88.31 100 PHE A O 1
ATOM 799 N N . SER A 1 101 ? 11.338 11.513 -21.784 1.00 84.50 101 SER A N 1
ATOM 800 C CA . SER A 1 101 ? 10.350 10.879 -20.918 1.00 84.50 101 SER A CA 1
ATOM 801 C C . SER A 1 101 ? 11.027 9.795 -20.077 1.00 84.50 101 SER A C 1
ATOM 803 O O . SER A 1 101 ? 11.820 8.995 -20.577 1.00 84.50 101 SER A O 1
ATOM 805 N N . GLY A 1 102 ? 10.742 9.770 -18.778 1.00 81.12 102 GLY A N 1
ATOM 806 C CA . GLY A 1 102 ? 11.414 8.867 -17.851 1.00 81.12 102 GLY A CA 1
ATOM 807 C C . GLY A 1 102 ? 10.638 8.653 -16.560 1.00 81.12 102 GLY A C 1
ATOM 808 O O . GLY A 1 102 ? 9.474 9.021 -16.421 1.00 81.12 102 GLY A O 1
ATOM 809 N N . HIS A 1 103 ? 11.282 8.003 -15.600 1.00 84.75 103 HIS A N 1
ATOM 810 C CA . HIS A 1 103 ? 10.759 7.845 -14.250 1.00 84.75 103 HIS A CA 1
ATOM 811 C C . HIS A 1 103 ? 10.856 9.163 -13.462 1.00 84.75 103 HIS A C 1
ATOM 813 O O . HIS A 1 103 ? 11.474 10.128 -13.883 1.00 84.75 103 HIS A O 1
ATOM 819 N N . LEU A 1 104 ? 10.268 9.215 -12.275 1.00 85.19 104 LEU A N 1
ATOM 820 C CA . LEU A 1 104 ? 10.446 10.336 -11.349 1.00 85.19 104 LEU A CA 1
ATOM 821 C C . LEU A 1 104 ? 10.899 9.773 -10.008 1.00 85.19 104 LEU A C 1
ATOM 823 O O . LEU A 1 104 ? 10.236 9.951 -8.988 1.00 85.19 104 LEU A O 1
ATOM 827 N N . PHE A 1 105 ? 11.992 9.007 -10.011 1.00 85.44 105 PHE A N 1
ATOM 828 C CA . PHE A 1 105 ? 12.573 8.481 -8.779 1.00 85.44 105 PHE A CA 1
ATOM 829 C C . PHE A 1 105 ? 13.107 9.629 -7.913 1.00 85.44 105 PHE A C 1
ATOM 831 O O . PHE A 1 105 ? 13.490 10.676 -8.443 1.00 85.44 105 PHE A O 1
ATOM 838 N N . PRO A 1 106 ? 13.166 9.465 -6.583 1.00 83.94 106 PRO A N 1
ATOM 839 C CA . PRO A 1 106 ? 13.696 10.509 -5.720 1.00 83.94 106 PRO A CA 1
ATOM 840 C C . PRO A 1 106 ? 15.178 10.736 -6.037 1.00 83.94 106 PRO A C 1
ATOM 842 O O . PRO A 1 106 ? 15.920 9.780 -6.223 1.00 83.94 106 PRO A O 1
ATOM 845 N N . VAL A 1 107 ? 15.625 11.992 -6.064 1.00 78.62 107 VAL A N 1
ATOM 846 C CA . VAL A 1 107 ? 17.034 12.357 -6.340 1.00 78.62 107 VAL A CA 1
ATOM 847 C C . VAL A 1 107 ? 17.850 12.617 -5.072 1.00 78.62 107 VAL A C 1
ATOM 849 O O . VAL A 1 107 ? 18.967 13.123 -5.121 1.00 78.62 107 VAL A O 1
ATOM 852 N N . ASN A 1 108 ? 17.307 12.240 -3.911 1.00 78.81 108 ASN A N 1
ATOM 853 C CA . ASN A 1 108 ? 18.011 12.347 -2.638 1.00 78.81 108 ASN A CA 1
ATOM 854 C C . ASN A 1 108 ? 19.254 11.440 -2.596 1.00 78.81 108 ASN A C 1
ATOM 856 O O . ASN A 1 108 ? 19.402 10.485 -3.360 1.00 78.81 108 ASN A O 1
ATOM 860 N N . GLU A 1 109 ? 20.150 11.713 -1.649 1.00 74.81 109 GLU A N 1
ATOM 861 C CA . GLU A 1 109 ? 21.432 11.015 -1.559 1.00 74.81 109 GLU A CA 1
ATOM 862 C C . GLU A 1 109 ? 21.297 9.491 -1.409 1.00 74.81 109 GLU A C 1
ATOM 864 O O . GLU A 1 109 ? 22.128 8.753 -1.934 1.00 74.81 109 GLU A O 1
ATOM 869 N N . ARG A 1 110 ? 20.252 9.007 -0.727 1.00 77.62 110 ARG A N 1
ATOM 870 C CA . ARG A 1 110 ? 20.007 7.569 -0.571 1.00 77.62 110 ARG A CA 1
ATOM 871 C C . ARG A 1 110 ? 19.670 6.932 -1.915 1.00 77.62 110 ARG A C 1
ATOM 873 O O . ARG A 1 110 ? 20.303 5.952 -2.287 1.00 77.62 110 ARG A O 1
ATOM 880 N N . ALA A 1 111 ? 18.732 7.514 -2.653 1.00 77.12 111 ALA A N 1
ATOM 881 C CA . ALA A 1 111 ? 18.320 7.022 -3.960 1.00 77.12 111 ALA A CA 1
ATOM 882 C C . ALA A 1 111 ? 19.452 7.102 -4.988 1.00 77.12 111 ALA A C 1
ATOM 884 O O . ALA A 1 111 ? 19.688 6.156 -5.736 1.00 77.12 111 ALA A O 1
ATOM 885 N N . ALA A 1 112 ? 20.230 8.182 -4.953 1.00 74.94 112 ALA A N 1
ATOM 886 C CA . ALA A 1 112 ? 21.386 8.355 -5.818 1.00 74.94 112 ALA A CA 1
ATOM 887 C C . ALA A 1 112 ? 22.535 7.368 -5.505 1.00 74.94 112 ALA A C 1
ATOM 889 O O . ALA A 1 112 ? 23.399 7.170 -6.359 1.00 74.94 112 ALA A O 1
ATOM 890 N N . ARG A 1 113 ? 22.525 6.718 -4.326 1.00 76.75 113 ARG A N 1
ATOM 891 C CA . ARG A 1 113 ? 23.412 5.596 -3.954 1.00 76.75 113 ARG A CA 1
ATOM 892 C C . ARG A 1 113 ? 22.836 4.214 -4.265 1.00 76.75 113 ARG A C 1
ATOM 894 O O . ARG A 1 113 ? 23.601 3.262 -4.288 1.00 76.75 113 ARG A O 1
ATOM 901 N N . THR A 1 114 ? 21.526 4.061 -4.441 1.00 77.06 114 THR A N 1
ATOM 902 C CA . THR A 1 114 ? 20.903 2.739 -4.635 1.00 77.06 114 THR A CA 1
ATOM 903 C C . THR A 1 114 ? 20.487 2.481 -6.077 1.00 77.06 114 THR A C 1
ATOM 905 O O . THR A 1 114 ? 20.507 1.337 -6.521 1.00 77.06 114 THR A O 1
ATOM 908 N N . ILE A 1 115 ? 20.125 3.525 -6.824 1.00 76.69 115 ILE A N 1
ATOM 909 C CA . ILE A 1 115 ? 19.619 3.416 -8.193 1.00 76.69 115 ILE A CA 1
ATOM 910 C C . ILE A 1 115 ? 20.747 3.738 -9.178 1.00 76.69 115 ILE A C 1
ATOM 912 O O . ILE A 1 115 ? 21.234 4.871 -9.252 1.00 76.69 115 ILE A O 1
ATOM 916 N N . ARG A 1 116 ? 21.155 2.735 -9.964 1.00 77.88 116 ARG A N 1
ATOM 917 C CA . ARG A 1 116 ? 22.114 2.915 -11.065 1.00 77.88 116 ARG A CA 1
ATOM 918 C C . ARG A 1 116 ? 21.497 3.794 -12.153 1.00 77.88 116 ARG A C 1
ATOM 920 O O . ARG A 1 116 ? 20.342 3.593 -12.517 1.00 77.88 116 ARG A O 1
ATOM 927 N N . ASN A 1 117 ? 22.278 4.730 -12.692 1.00 81.56 117 ASN A N 1
ATOM 928 C CA . ASN A 1 117 ? 21.854 5.649 -13.756 1.00 81.56 117 ASN A CA 1
ATOM 929 C C . ASN A 1 117 ? 20.591 6.458 -13.408 1.00 81.56 117 ASN A C 1
ATOM 931 O O . ASN A 1 117 ? 19.820 6.792 -14.302 1.00 81.56 117 ASN A O 1
ATOM 935 N N . LEU A 1 118 ? 20.373 6.778 -12.129 1.00 84.44 118 LEU A N 1
ATOM 936 C CA . LEU A 1 118 ? 19.186 7.476 -11.624 1.00 84.44 118 LEU A CA 1
ATOM 937 C C . LEU A 1 118 ? 18.819 8.700 -12.466 1.00 84.44 118 LEU A C 1
ATOM 939 O O . LEU A 1 118 ? 17.664 8.866 -12.836 1.00 84.44 118 LEU A O 1
ATOM 943 N N . TYR A 1 119 ? 19.803 9.536 -12.801 1.00 87.06 119 TYR A N 1
ATOM 944 C CA . TYR A 1 119 ? 19.553 10.779 -13.537 1.00 87.06 119 TYR A CA 1
ATOM 945 C C . TYR A 1 119 ? 19.178 10.538 -15.004 1.00 87.06 119 TYR A C 1
ATOM 947 O O . TYR A 1 119 ? 18.469 11.345 -15.590 1.00 87.06 119 TYR A O 1
ATOM 955 N N . VAL A 1 120 ? 19.627 9.424 -15.589 1.00 86.38 120 VAL A N 1
ATOM 956 C CA . VAL A 1 120 ? 19.277 9.007 -16.957 1.00 86.38 120 VAL A CA 1
ATOM 957 C C . VAL A 1 120 ? 17.919 8.303 -16.984 1.00 86.38 120 VAL A C 1
ATOM 959 O O . VAL A 1 120 ? 17.179 8.416 -17.954 1.00 86.38 120 VAL A O 1
ATOM 962 N N . GLN A 1 121 ? 17.600 7.558 -15.923 1.00 84.50 121 GLN A N 1
ATOM 963 C CA . GLN A 1 121 ? 16.316 6.878 -15.761 1.00 84.50 121 GLN A CA 1
ATOM 964 C C . GLN A 1 121 ? 15.185 7.861 -15.480 1.00 84.50 121 GLN A C 1
ATOM 966 O O . GLN A 1 121 ? 14.040 7.575 -15.823 1.00 84.50 121 GLN A O 1
ATOM 971 N N . ASN A 1 122 ? 15.496 8.990 -14.846 1.00 87.81 122 ASN A N 1
ATOM 972 C CA . ASN A 1 122 ? 14.514 10.020 -14.584 1.00 87.81 122 ASN A CA 1
ATOM 973 C C . ASN A 1 122 ? 14.181 10.836 -15.836 1.00 87.81 122 ASN A C 1
ATOM 975 O O . ASN A 1 122 ? 15.018 11.043 -16.720 1.00 87.81 122 ASN A O 1
ATOM 979 N N . GLU A 1 123 ? 12.941 11.314 -15.874 1.00 89.94 123 GLU A N 1
ATOM 980 C CA . GLU A 1 123 ? 12.485 12.305 -16.830 1.00 89.94 123 GLU A CA 1
ATOM 981 C C . GLU A 1 123 ? 13.379 13.538 -16.735 1.00 89.94 123 GLU A C 1
ATOM 983 O O . GLU A 1 123 ? 13.715 13.995 -15.638 1.00 89.94 123 GLU A O 1
ATOM 988 N N . ARG A 1 124 ? 13.790 14.068 -17.883 1.00 92.12 124 ARG A N 1
ATOM 989 C CA . ARG A 1 124 ? 14.692 15.216 -17.925 1.00 92.12 124 ARG A CA 1
ATOM 990 C C . ARG A 1 124 ? 14.523 16.024 -19.198 1.00 92.12 124 ARG A C 1
ATOM 992 O O . ARG A 1 124 ? 14.218 15.479 -20.257 1.00 92.12 124 ARG A O 1
ATOM 999 N N . VAL A 1 125 ? 14.801 17.315 -19.088 1.00 92.62 125 VAL A N 1
ATOM 1000 C CA . VAL A 1 125 ? 14.914 18.232 -20.223 1.00 92.62 125 VAL A CA 1
ATOM 1001 C C . VAL A 1 125 ? 16.366 18.674 -20.322 1.00 92.62 125 VAL A C 1
ATOM 1003 O O . VAL A 1 125 ? 16.948 19.132 -19.339 1.00 92.62 125 VAL A O 1
ATOM 1006 N N . VAL A 1 126 ? 16.958 18.503 -21.497 1.00 93.38 126 VAL A N 1
ATOM 1007 C CA . VAL A 1 126 ? 18.344 18.849 -21.800 1.00 93.38 126 VAL A CA 1
ATOM 1008 C C . VAL A 1 126 ? 18.348 19.982 -22.811 1.00 93.38 126 VAL A C 1
ATOM 1010 O O . VAL A 1 126 ? 17.757 19.863 -23.880 1.00 93.38 126 VAL A O 1
ATOM 1013 N N . LEU A 1 127 ? 19.021 21.073 -22.467 1.00 93.25 127 LEU A N 1
ATOM 1014 C CA . LEU A 1 127 ? 19.326 22.171 -23.375 1.00 93.25 127 LEU A CA 1
ATOM 1015 C C . LEU A 1 127 ? 20.792 22.065 -23.773 1.00 93.25 127 LEU A C 1
ATOM 1017 O O . LEU A 1 127 ? 21.639 21.980 -22.887 1.00 93.25 127 LEU A O 1
ATOM 1021 N N . GLU A 1 128 ? 21.085 22.087 -25.067 1.00 92.44 128 GLU A N 1
ATOM 1022 C CA . GLU A 1 128 ? 22.437 22.069 -25.627 1.00 92.44 128 GLU A CA 1
ATOM 1023 C C . GLU A 1 128 ? 22.670 23.306 -26.484 1.00 92.44 128 GLU A C 1
ATOM 1025 O O . GLU A 1 128 ? 21.768 23.784 -27.177 1.00 92.44 128 GLU A O 1
ATOM 1030 N N . GLY A 1 129 ? 23.892 23.823 -26.452 1.00 89.06 129 GLY A N 1
ATOM 1031 C CA . GLY A 1 129 ? 24.211 25.060 -27.134 1.00 89.06 129 GLY A CA 1
ATOM 1032 C C . GLY A 1 129 ? 25.675 25.452 -27.050 1.00 89.06 129 GLY A C 1
ATOM 1033 O O . GLY A 1 129 ? 26.532 24.673 -26.622 1.00 89.06 129 GLY A O 1
ATOM 1034 N N . LEU A 1 130 ? 25.944 26.688 -27.459 1.00 87.88 130 LEU A N 1
ATOM 1035 C CA . LEU A 1 130 ? 27.283 27.260 -27.505 1.00 87.88 130 LEU A CA 1
ATOM 1036 C C . LEU A 1 130 ? 27.372 28.490 -26.608 1.00 87.88 130 LEU A C 1
ATOM 1038 O O . LEU A 1 130 ? 26.549 29.399 -26.699 1.00 87.88 130 LEU A O 1
ATOM 1042 N N . TRP A 1 131 ? 28.394 28.514 -25.761 1.00 87.19 131 TRP A N 1
ATOM 1043 C CA . TRP A 1 131 ? 28.813 29.672 -24.976 1.00 87.19 131 TRP A CA 1
ATOM 1044 C C . TRP A 1 131 ? 30.227 30.089 -25.404 1.00 87.19 131 TRP A C 1
ATOM 1046 O O . TRP A 1 131 ? 30.861 29.398 -26.202 1.00 87.19 131 TRP A O 1
ATOM 1056 N N . GLU A 1 132 ? 30.754 31.189 -24.865 1.00 81.12 132 GLU A N 1
ATOM 1057 C CA . GLU A 1 132 ? 32.099 31.701 -25.202 1.00 81.12 132 GLU A CA 1
ATOM 1058 C C . GLU A 1 132 ? 33.202 30.621 -25.106 1.00 81.12 132 GLU A C 1
ATOM 1060 O O . GLU A 1 132 ? 34.078 30.508 -25.966 1.00 81.12 132 GLU A O 1
ATOM 1065 N N . GLY A 1 133 ? 33.124 29.753 -24.093 1.00 73.31 133 GLY A N 1
ATOM 1066 C CA . GLY A 1 133 ? 34.074 28.659 -23.894 1.00 73.31 133 GLY A CA 1
ATOM 1067 C C . GLY A 1 133 ? 33.890 27.450 -24.816 1.00 73.31 133 GLY A C 1
ATOM 1068 O O . GLY A 1 133 ? 34.802 26.629 -24.890 1.00 73.31 133 GLY A O 1
ATOM 1069 N N . GLY A 1 134 ? 32.804 27.342 -25.586 1.00 84.62 134 GLY A N 1
ATOM 1070 C CA . GLY A 1 134 ? 32.521 26.215 -26.486 1.00 84.62 134 GLY A CA 1
ATOM 1071 C C . GLY A 1 134 ? 31.164 25.574 -26.207 1.00 84.62 134 GLY A C 1
ATOM 1072 O O . GLY A 1 134 ? 30.172 26.270 -26.025 1.00 84.62 134 GLY A O 1
ATOM 1073 N N . PHE A 1 135 ? 31.097 24.244 -26.171 1.00 88.25 135 PHE A N 1
ATOM 1074 C CA . PHE A 1 135 ? 29.862 23.523 -25.858 1.00 88.25 135 PHE A CA 1
ATOM 1075 C C . PHE A 1 135 ? 29.397 23.778 -24.415 1.00 88.25 135 PHE A C 1
ATOM 1077 O O . PHE A 1 135 ? 30.204 23.747 -23.479 1.00 88.25 135 PHE A O 1
ATOM 1084 N N . MET A 1 136 ? 28.090 23.960 -24.223 1.00 89.81 136 MET A N 1
ATOM 1085 C CA . MET A 1 136 ? 27.436 23.914 -22.915 1.00 89.81 136 MET A CA 1
ATOM 1086 C C . MET A 1 136 ? 26.106 23.167 -22.997 1.00 89.81 136 MET A C 1
ATOM 1088 O O . MET A 1 136 ? 25.365 23.289 -23.971 1.00 89.81 136 MET A O 1
ATOM 1092 N N . ALA A 1 137 ? 25.796 22.424 -21.938 1.00 92.69 137 ALA A N 1
ATOM 1093 C CA . ALA A 1 137 ? 24.512 21.786 -21.748 1.00 92.69 137 ALA A CA 1
ATOM 1094 C C . ALA A 1 137 ? 24.007 21.910 -20.309 1.00 92.69 137 ALA A C 1
ATOM 1096 O O . ALA A 1 137 ? 24.766 21.775 -19.344 1.00 92.69 137 ALA A O 1
ATOM 1097 N N . ILE A 1 138 ? 22.697 22.112 -20.177 1.00 93.62 138 ILE A N 1
ATOM 1098 C CA . ILE A 1 138 ? 21.974 22.101 -18.904 1.00 93.62 138 ILE A CA 1
ATOM 1099 C C . ILE A 1 138 ? 20.942 20.982 -18.961 1.00 93.62 138 ILE A C 1
ATOM 1101 O O . ILE A 1 138 ? 20.016 21.030 -19.766 1.00 93.62 138 ILE A O 1
ATOM 1105 N N . ALA A 1 139 ? 21.083 19.991 -18.085 1.00 92.94 139 ALA A N 1
ATOM 1106 C CA . ALA A 1 139 ? 20.104 18.931 -17.894 1.00 92.94 139 ALA A CA 1
ATOM 1107 C C . ALA A 1 139 ? 19.308 19.181 -16.606 1.00 92.94 139 ALA A C 1
ATOM 1109 O O . ALA A 1 139 ? 19.834 19.049 -15.497 1.00 92.94 139 ALA A O 1
ATOM 1110 N N . ALA A 1 140 ? 18.033 19.529 -16.758 1.00 92.50 140 ALA A N 1
ATOM 1111 C CA . ALA A 1 140 ? 17.065 19.620 -15.676 1.00 92.50 140 ALA A CA 1
ATOM 1112 C C . ALA A 1 140 ? 16.451 18.235 -15.441 1.00 92.50 140 ALA A C 1
ATOM 1114 O O . ALA A 1 140 ? 15.789 17.700 -16.328 1.00 92.50 140 ALA A O 1
ATOM 1115 N N . ILE A 1 141 ? 16.685 17.640 -14.270 1.00 90.50 141 ILE A N 1
ATOM 1116 C CA . ILE A 1 141 ? 16.270 16.268 -13.960 1.00 90.50 141 ILE A CA 1
ATOM 1117 C C . ILE A 1 141 ? 15.083 16.294 -13.001 1.00 90.50 141 ILE A C 1
ATOM 1119 O O . ILE A 1 141 ? 15.161 16.826 -11.889 1.00 90.50 141 ILE A O 1
ATOM 1123 N N . GLY A 1 142 ? 13.992 15.678 -13.445 1.00 86.31 142 GLY A N 1
ATOM 1124 C CA . GLY A 1 142 ? 12.790 15.439 -12.668 1.00 86.31 142 GLY A CA 1
ATOM 1125 C C . GLY A 1 142 ? 13.031 14.439 -11.534 1.00 86.31 142 GLY A C 1
ATOM 1126 O O . GLY A 1 142 ? 13.935 13.608 -11.582 1.00 86.31 142 GLY A O 1
ATOM 1127 N N . ALA A 1 143 ? 12.209 14.499 -10.494 1.00 82.88 143 ALA A N 1
ATOM 1128 C CA . ALA A 1 143 ? 12.235 13.606 -9.346 1.00 82.88 143 ALA A CA 1
ATOM 1129 C C . ALA A 1 143 ? 10.828 13.479 -8.755 1.00 82.88 143 ALA A C 1
ATOM 1131 O O . ALA A 1 143 ? 9.883 14.141 -9.195 1.00 82.88 143 ALA A O 1
ATOM 1132 N N . THR A 1 144 ? 10.682 12.626 -7.745 1.00 74.38 144 THR A N 1
ATOM 1133 C CA . THR A 1 144 ? 9.404 12.435 -7.049 1.00 74.38 144 THR A CA 1
ATOM 1134 C C . THR A 1 144 ? 8.925 13.764 -6.456 1.00 74.38 144 THR A C 1
ATOM 1136 O O . THR A 1 144 ? 9.703 14.451 -5.800 1.00 74.38 144 THR A O 1
ATOM 1139 N N . ASN A 1 145 ? 7.650 14.106 -6.669 1.00 63.19 145 ASN A N 1
ATOM 1140 C CA . ASN A 1 145 ? 6.976 15.330 -6.199 1.00 63.19 145 ASN A CA 1
ATOM 1141 C C . ASN A 1 145 ? 7.311 16.637 -6.940 1.00 63.19 145 ASN A C 1
ATOM 1143 O O . ASN A 1 145 ? 6.813 17.683 -6.543 1.00 63.19 145 ASN A O 1
ATOM 1147 N N . ILE A 1 146 ? 8.084 16.605 -8.032 1.00 63.88 146 ILE A N 1
ATOM 1148 C CA . ILE A 1 146 ? 8.431 17.817 -8.802 1.00 63.88 146 ILE A CA 1
ATOM 1149 C C . ILE A 1 146 ? 7.274 18.332 -9.674 1.00 63.88 146 ILE A C 1
ATOM 1151 O O . ILE A 1 146 ? 7.271 19.492 -10.074 1.00 63.88 146 ILE A O 1
ATOM 1155 N N . GLY A 1 147 ? 6.260 17.510 -9.949 1.00 56.00 147 GLY A N 1
ATOM 1156 C CA . GLY A 1 147 ? 5.055 17.891 -10.695 1.00 56.00 147 GLY A CA 1
ATOM 1157 C C . GLY A 1 147 ? 5.277 18.113 -12.197 1.00 56.00 147 GLY A C 1
ATOM 1158 O O . GLY A 1 147 ? 4.534 17.544 -12.983 1.00 56.00 147 GLY A O 1
ATOM 1159 N N . SER A 1 148 ? 6.290 18.884 -12.594 1.00 77.81 148 SER A N 1
ATOM 1160 C CA . SER A 1 148 ? 6.702 19.148 -13.980 1.00 77.81 148 SER A CA 1
ATOM 1161 C C . SER A 1 148 ? 7.988 19.990 -13.988 1.00 77.81 148 SER A C 1
ATOM 1163 O O . SER A 1 148 ? 8.199 20.820 -13.104 1.00 77.81 148 SER A O 1
ATOM 1165 N N . ILE A 1 149 ? 8.828 19.822 -15.004 1.00 88.06 149 ILE A N 1
ATOM 1166 C CA . ILE A 1 149 ? 9.868 20.779 -15.394 1.00 88.06 149 ILE A CA 1
ATOM 1167 C C . ILE A 1 149 ? 9.209 21.832 -16.290 1.00 88.06 149 ILE A C 1
ATOM 1169 O O . ILE A 1 149 ? 8.724 21.502 -17.373 1.00 88.06 149 ILE A O 1
ATOM 1173 N N . LYS A 1 150 ? 9.186 23.088 -15.843 1.00 88.12 150 LYS A N 1
ATOM 1174 C CA . LYS A 1 150 ? 8.695 24.217 -16.641 1.00 88.12 150 LYS A CA 1
ATOM 1175 C C . LYS A 1 150 ? 9.874 24.886 -17.330 1.00 88.12 150 LYS A C 1
ATOM 1177 O O . LYS A 1 150 ? 10.804 25.316 -16.655 1.00 88.12 150 LYS A O 1
ATOM 1182 N N . LEU A 1 151 ? 9.834 24.994 -18.652 1.00 89.62 151 LEU A N 1
ATOM 1183 C CA . LEU A 1 151 ? 10.873 25.651 -19.438 1.00 89.62 151 LEU A CA 1
ATOM 1184 C C . LEU A 1 151 ? 10.395 27.057 -19.826 1.00 89.62 151 LEU A C 1
ATOM 1186 O O . LEU A 1 151 ? 9.355 27.199 -20.456 1.00 89.62 151 LEU A O 1
ATOM 1190 N N . PHE A 1 152 ? 11.118 28.116 -19.453 1.00 87.31 152 PHE A N 1
ATOM 1191 C CA . PHE A 1 152 ? 10.666 29.488 -19.744 1.00 87.31 152 PHE A CA 1
ATOM 1192 C C . PHE A 1 152 ? 10.822 29.860 -21.216 1.00 87.31 152 PHE A C 1
ATOM 1194 O O . PHE A 1 152 ? 10.078 30.691 -21.730 1.00 87.31 152 PHE A O 1
ATOM 1201 N N . ILE A 1 153 ? 11.770 29.223 -21.907 1.00 84.00 153 ILE A N 1
ATOM 1202 C CA . ILE A 1 153 ? 11.948 29.412 -23.344 1.00 84.00 153 ILE A CA 1
ATOM 1203 C C . ILE A 1 153 ? 10.866 28.720 -24.186 1.00 84.00 153 ILE A C 1
ATOM 1205 O O . ILE A 1 153 ? 10.690 29.130 -25.329 1.00 84.00 153 ILE A O 1
ATOM 1209 N N . GLU A 1 154 ? 10.154 27.737 -23.632 1.00 83.56 154 GLU A N 1
ATOM 1210 C CA . GLU A 1 154 ? 9.018 27.042 -24.261 1.00 83.56 154 GLU A CA 1
ATOM 1211 C C . GLU A 1 154 ? 7.952 26.762 -23.189 1.00 83.56 154 GLU A C 1
ATOM 1213 O O . GLU A 1 154 ? 7.882 25.646 -22.663 1.00 83.56 154 GLU A O 1
ATOM 1218 N N . PRO A 1 155 ? 7.150 27.769 -22.796 1.00 83.25 155 PRO A N 1
ATOM 1219 C CA . PRO A 1 155 ? 6.112 27.604 -21.776 1.00 83.25 155 PRO A CA 1
ATOM 1220 C C . PRO A 1 155 ? 5.076 26.520 -22.111 1.00 83.25 155 PRO A C 1
ATOM 1222 O O . PRO A 1 155 ? 4.438 25.977 -21.211 1.00 83.25 155 PRO A O 1
ATOM 1225 N N . GLU A 1 156 ? 4.913 26.218 -23.397 1.00 80.81 156 GLU A N 1
ATOM 1226 C CA . GLU A 1 156 ? 4.055 25.172 -23.944 1.00 80.81 156 GLU A CA 1
ATOM 1227 C C . GLU A 1 156 ? 4.580 23.744 -23.729 1.00 80.81 156 GLU A C 1
ATOM 1229 O O . GLU A 1 156 ? 3.795 22.798 -23.828 1.00 80.81 156 GLU A O 1
ATOM 1234 N N . LEU A 1 157 ? 5.870 23.564 -23.411 1.00 84.31 157 LEU A N 1
ATOM 1235 C CA . LEU A 1 157 ? 6.436 22.244 -23.138 1.00 84.31 157 LEU A CA 1
ATOM 1236 C C . LEU A 1 157 ? 5.810 21.665 -21.865 1.00 84.31 157 LEU A C 1
ATOM 1238 O O . LEU A 1 157 ? 6.024 22.150 -20.752 1.00 84.31 157 LEU A O 1
ATOM 1242 N N . GLN A 1 158 ? 5.068 20.575 -22.030 1.00 79.94 158 GLN A N 1
ATOM 1243 C CA . GLN A 1 158 ? 4.441 19.858 -20.929 1.00 79.94 158 GLN A CA 1
ATOM 1244 C C . GLN A 1 158 ? 5.237 18.601 -20.591 1.00 79.94 158 GLN A C 1
ATOM 1246 O O . GLN A 1 158 ? 5.254 17.625 -21.335 1.00 79.94 158 GLN A O 1
ATOM 1251 N N . THR A 1 159 ? 5.862 18.616 -19.422 1.00 83.81 159 THR A N 1
ATOM 1252 C CA . THR A 1 159 ? 6.563 17.465 -18.843 1.00 83.81 159 THR A CA 1
ATOM 1253 C C . THR A 1 159 ? 5.660 16.734 -17.845 1.00 83.81 159 THR A C 1
ATOM 1255 O O . THR A 1 159 ? 4.611 17.248 -17.453 1.00 83.81 159 THR A O 1
ATOM 1258 N N . ASN A 1 160 ? 6.036 15.521 -17.436 1.00 78.75 160 ASN A N 1
ATOM 1259 C CA . ASN A 1 160 ? 5.256 14.634 -16.567 1.00 78.75 160 ASN A CA 1
ATOM 1260 C C . ASN A 1 160 ? 3.856 14.298 -17.127 1.00 78.75 160 ASN A C 1
ATOM 1262 O O . ASN A 1 160 ? 2.868 14.162 -16.397 1.00 78.75 160 ASN A O 1
ATOM 1266 N N . GLN A 1 161 ? 3.747 14.159 -18.450 1.00 71.44 161 GLN A N 1
ATOM 1267 C CA . GLN A 1 161 ? 2.506 13.719 -19.077 1.00 71.44 161 GLN A CA 1
ATOM 1268 C C . GLN A 1 161 ? 2.260 12.223 -18.826 1.00 71.44 161 GLN A C 1
ATOM 1270 O O . GLN A 1 161 ? 3.155 11.386 -18.911 1.00 71.44 161 GLN A O 1
ATOM 1275 N N . ARG A 1 162 ? 0.998 11.858 -18.553 1.00 56.72 162 ARG A N 1
ATOM 1276 C CA . ARG A 1 162 ? 0.573 10.454 -18.371 1.00 56.72 162 ARG A CA 1
ATOM 1277 C C . ARG A 1 162 ? 0.646 9.619 -19.660 1.00 56.72 162 ARG A C 1
ATOM 1279 O O . ARG A 1 162 ? 0.526 8.396 -19.582 1.00 56.72 162 ARG A O 1
ATOM 1286 N N . ARG A 1 163 ? 0.785 10.251 -20.832 1.00 48.66 163 ARG A N 1
ATOM 1287 C CA . ARG A 1 163 ? 0.817 9.569 -22.133 1.00 48.66 163 ARG A CA 1
ATOM 1288 C C . ARG A 1 163 ? 2.230 9.055 -22.443 1.00 48.66 163 ARG A C 1
ATOM 1290 O O . ARG A 1 163 ? 3.207 9.736 -22.183 1.00 48.66 163 ARG A O 1
ATOM 1297 N N . GLN A 1 164 ? 2.274 7.834 -22.988 1.00 46.81 164 GLN A N 1
ATOM 1298 C CA . GLN A 1 164 ? 3.447 7.072 -23.456 1.00 46.81 164 GLN A CA 1
ATOM 1299 C C . GLN A 1 164 ? 4.359 6.442 -22.382 1.00 46.81 164 GLN A C 1
ATOM 1301 O O . GLN A 1 164 ? 5.548 6.704 -22.271 1.00 46.81 164 GLN A O 1
ATOM 1306 N N . LYS A 1 165 ? 3.811 5.455 -21.658 1.00 46.19 165 LYS A N 1
ATOM 1307 C CA . LYS A 1 165 ? 4.591 4.346 -21.055 1.00 46.19 165 LYS A CA 1
ATOM 1308 C C . LYS A 1 165 ? 4.512 3.048 -21.878 1.00 46.19 165 LYS A C 1
ATOM 1310 O O . LYS A 1 165 ? 4.745 1.968 -21.339 1.00 46.19 165 LYS A O 1
ATOM 1315 N N . ILE A 1 166 ? 4.124 3.135 -23.154 1.00 41.78 166 ILE A N 1
ATOM 1316 C CA . ILE A 1 166 ? 3.776 1.958 -23.969 1.00 41.78 166 ILE A CA 1
ATOM 1317 C C . ILE A 1 166 ? 4.976 1.438 -24.787 1.00 41.78 166 ILE A C 1
ATOM 1319 O O . ILE A 1 166 ? 5.038 0.240 -25.044 1.00 41.78 166 ILE A O 1
ATOM 1323 N N . LEU A 1 167 ? 6.010 2.243 -25.064 1.00 40.38 167 LEU A N 1
ATOM 1324 C CA . LEU A 1 167 ? 7.286 1.755 -25.607 1.00 40.38 167 LEU A CA 1
ATOM 1325 C C . LEU A 1 167 ? 8.481 2.506 -25.001 1.00 40.38 167 LEU A C 1
ATOM 1327 O O . LEU A 1 167 ? 8.517 3.726 -24.972 1.00 40.38 167 LEU A O 1
ATOM 1331 N N . ASN A 1 168 ? 9.506 1.769 -24.567 1.00 45.06 168 ASN A N 1
ATOM 1332 C CA . ASN A 1 168 ? 10.780 2.318 -24.073 1.00 45.06 168 ASN A CA 1
ATOM 1333 C C . ASN A 1 168 ? 11.741 2.732 -25.214 1.00 45.06 168 ASN A C 1
ATOM 1335 O O . ASN A 1 168 ? 12.955 2.726 -25.020 1.00 45.06 168 ASN A O 1
ATOM 1339 N N . SER A 1 169 ? 11.224 3.024 -26.407 1.00 47.69 169 SER A N 1
ATOM 1340 C CA . SER A 1 169 ? 12.031 3.209 -27.619 1.00 47.69 169 SER A CA 1
ATOM 1341 C C . SER A 1 169 ? 11.555 4.344 -28.523 1.00 47.69 169 SER A C 1
ATOM 1343 O O . SER A 1 169 ? 11.966 4.392 -29.679 1.00 47.69 169 SER A O 1
ATOM 1345 N N . GLU A 1 170 ? 10.682 5.231 -28.045 1.00 55.75 170 GLU A N 1
ATOM 1346 C CA . GLU A 1 170 ? 10.420 6.466 -28.783 1.00 55.75 170 GLU A CA 1
ATOM 1347 C C . GLU A 1 170 ? 11.653 7.384 -28.664 1.00 55.75 170 GLU A C 1
ATOM 1349 O O . GLU A 1 170 ? 12.243 7.475 -27.578 1.00 55.75 170 GLU A O 1
ATOM 1354 N N . PRO A 1 171 ? 12.105 8.007 -29.768 1.00 64.00 171 PRO A N 1
ATOM 1355 C CA . PRO A 1 171 ? 13.171 8.997 -29.707 1.00 64.00 171 PRO A CA 1
ATOM 1356 C C . PRO A 1 171 ? 12.742 10.154 -28.790 1.00 64.00 171 PRO A C 1
ATOM 1358 O O . PRO A 1 171 ? 11.546 10.433 -28.688 1.00 64.00 171 PRO A O 1
ATOM 1361 N N . PRO A 1 172 ? 13.688 10.814 -28.097 1.00 76.75 172 PRO A N 1
ATOM 1362 C CA . PRO A 1 172 ? 13.348 11.964 -27.268 1.00 76.75 172 PRO A CA 1
ATOM 1363 C C . PRO A 1 172 ? 12.638 13.028 -28.107 1.00 76.75 172 PRO A C 1
ATOM 1365 O O . PRO A 1 172 ? 12.996 13.226 -29.269 1.00 76.75 172 PRO A O 1
ATOM 1368 N N . ASP A 1 173 ? 11.674 13.731 -27.510 1.00 82.31 173 ASP A N 1
ATOM 1369 C CA . ASP A 1 173 ? 11.091 14.915 -28.140 1.00 82.31 173 ASP A CA 1
ATOM 1370 C C . ASP A 1 173 ? 12.212 15.948 -28.306 1.00 82.31 173 ASP A C 1
ATOM 1372 O O . ASP A 1 173 ? 12.766 16.476 -27.334 1.00 82.31 173 ASP A O 1
ATOM 1376 N N . GLU A 1 174 ? 12.590 16.187 -29.556 1.00 83.62 174 GLU A N 1
ATOM 1377 C CA . GLU A 1 174 ? 13.692 17.047 -29.943 1.00 83.62 174 GLU A CA 1
ATOM 1378 C C . GLU A 1 174 ? 13.163 18.274 -30.677 1.00 83.62 174 GLU A C 1
ATOM 1380 O O . GLU A 1 174 ? 12.427 18.180 -31.660 1.00 83.62 174 GLU A O 1
ATOM 1385 N N . ARG A 1 175 ? 13.592 19.446 -30.214 1.00 82.69 175 ARG A N 1
ATOM 1386 C CA . ARG A 1 175 ? 13.359 20.717 -30.883 1.00 82.69 175 ARG A CA 1
ATOM 1387 C C . ARG A 1 175 ? 14.682 21.407 -31.127 1.00 82.69 175 ARG A C 1
ATOM 1389 O O . ARG A 1 175 ? 15.465 21.630 -30.208 1.00 82.69 175 ARG A O 1
ATOM 1396 N N . VAL A 1 176 ? 14.915 21.731 -32.389 1.00 82.19 176 VAL A N 1
ATOM 1397 C CA . VAL A 1 176 ? 16.089 22.466 -32.845 1.00 82.19 176 VAL A CA 1
ATOM 1398 C C . VAL A 1 176 ? 15.661 23.911 -33.065 1.00 82.19 176 VAL A C 1
ATOM 1400 O O . VAL A 1 176 ? 14.730 24.171 -33.828 1.00 82.19 176 VAL A O 1
ATOM 1403 N N . TYR A 1 177 ? 16.309 24.840 -32.371 1.00 77.50 177 TYR A N 1
ATOM 1404 C CA . TYR A 1 177 ? 16.152 26.271 -32.618 1.00 77.50 177 TYR A CA 1
ATOM 1405 C C . TYR A 1 177 ? 16.908 26.619 -33.909 1.00 77.50 177 TYR A C 1
ATOM 1407 O O . TYR A 1 177 ? 17.945 26.018 -34.168 1.00 77.50 177 TYR A O 1
ATOM 1415 N N . GLU A 1 178 ? 16.336 27.505 -34.733 1.00 64.44 178 GLU A N 1
ATOM 1416 C CA . GLU A 1 178 ? 16.668 27.790 -36.145 1.00 64.44 178 GLU A CA 1
ATOM 1417 C C . GLU A 1 178 ? 18.052 27.354 -36.663 1.00 64.44 178 GLU A C 1
ATOM 1419 O O . GLU A 1 178 ? 19.107 27.624 -36.089 1.00 64.44 178 GLU A O 1
ATOM 1424 N N . HIS A 1 179 ? 18.033 26.728 -37.841 1.00 51.09 179 HIS A N 1
ATOM 1425 C CA . HIS A 1 179 ? 19.197 26.134 -38.501 1.00 51.09 179 HIS A CA 1
ATOM 1426 C C . HIS A 1 179 ? 20.321 27.110 -38.876 1.00 51.09 179 HIS A C 1
ATOM 1428 O O . HIS A 1 179 ? 21.422 26.652 -39.171 1.00 51.09 179 HIS A O 1
ATOM 1434 N N . GLU A 1 180 ? 20.063 28.418 -38.851 1.00 48.69 180 GLU A N 1
ATOM 1435 C CA . GLU A 1 180 ? 21.029 29.468 -39.200 1.00 48.69 180 GLU A CA 1
ATOM 1436 C C . GLU A 1 180 ? 22.011 29.802 -38.058 1.00 48.69 180 GLU A C 1
ATOM 1438 O O . GLU A 1 180 ? 22.785 30.748 -38.147 1.00 48.69 180 GLU A O 1
ATOM 1443 N N . GLY A 1 181 ? 22.026 29.008 -36.979 1.00 51.00 181 GLY A N 1
ATOM 1444 C CA . GLY A 1 181 ? 23.089 29.046 -35.967 1.00 51.00 181 GLY A CA 1
ATOM 1445 C C . GLY A 1 181 ? 22.943 30.132 -34.898 1.00 51.00 181 GLY A C 1
ATOM 1446 O O . GLY A 1 181 ? 23.785 30.217 -34.005 1.00 51.00 181 GLY A O 1
ATOM 1447 N N . VAL A 1 182 ? 21.869 30.925 -34.935 1.00 56.06 182 VAL A N 1
ATOM 1448 C CA . VAL A 1 182 ? 21.620 31.973 -33.931 1.00 56.06 182 VAL A CA 1
ATOM 1449 C C . VAL A 1 182 ? 21.074 31.380 -32.623 1.00 56.06 182 VAL A C 1
ATOM 1451 O O . VAL A 1 182 ? 21.409 31.864 -31.542 1.00 56.06 182 VAL A O 1
ATOM 1454 N N . GLY A 1 183 ? 20.326 30.269 -32.692 1.00 69.56 183 GLY A N 1
ATOM 1455 C CA . GLY A 1 183 ? 19.716 29.633 -31.520 1.00 69.56 183 GLY A CA 1
ATOM 1456 C C . GLY A 1 183 ? 18.833 30.5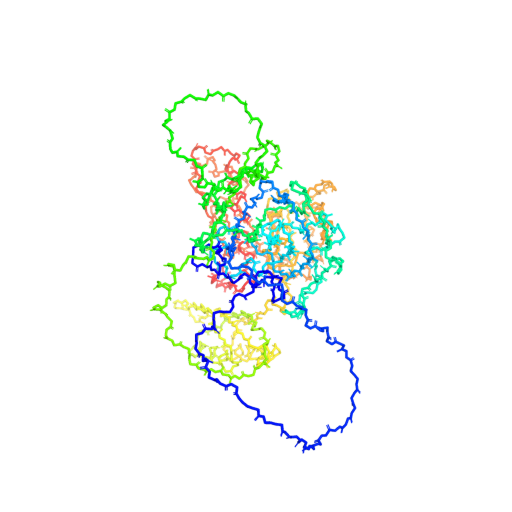91 -30.710 1.00 69.56 183 GLY A C 1
ATOM 1457 O O . GLY A 1 183 ? 18.554 31.718 -31.112 1.00 69.56 183 GLY A O 1
ATOM 1458 N N . LYS A 1 184 ? 18.386 30.164 -29.527 1.00 82.94 184 LYS A N 1
ATOM 1459 C CA . LYS A 1 184 ? 17.735 31.065 -28.569 1.00 82.94 184 LYS A CA 1
ATOM 1460 C C . LYS A 1 184 ? 18.780 31.621 -27.607 1.00 82.94 184 LYS A C 1
ATOM 1462 O O . LYS A 1 184 ? 19.301 30.888 -26.764 1.00 82.94 184 LYS A O 1
ATOM 1467 N N . THR A 1 185 ? 19.095 32.908 -27.739 1.00 87.62 185 THR A N 1
ATOM 1468 C CA . THR A 1 185 ? 20.082 33.580 -26.885 1.00 87.62 185 THR A CA 1
ATOM 1469 C C . THR A 1 185 ? 19.564 33.718 -25.457 1.00 87.62 185 THR A C 1
ATOM 1471 O O . THR A 1 185 ? 18.535 34.344 -25.202 1.00 87.62 185 THR A O 1
ATOM 1474 N N . LEU A 1 186 ? 20.313 33.163 -24.510 1.00 87.50 186 LEU A N 1
ATOM 1475 C CA . LEU A 1 186 ? 20.084 33.304 -23.082 1.00 87.50 186 LEU A CA 1
ATOM 1476 C C . LEU A 1 186 ? 21.182 34.166 -22.477 1.00 87.50 186 LEU A C 1
ATOM 1478 O O . LEU A 1 186 ? 22.369 33.850 -22.571 1.00 87.50 186 LEU A O 1
ATOM 1482 N N . LYS A 1 187 ? 20.769 35.249 -21.819 1.00 89.25 187 LYS A N 1
ATOM 1483 C CA . LYS A 1 187 ? 21.669 36.085 -21.031 1.00 89.25 187 LYS A CA 1
ATOM 1484 C C . LYS A 1 187 ? 21.965 35.435 -19.693 1.00 89.25 187 LYS A C 1
ATOM 1486 O O . LYS A 1 187 ? 21.099 34.838 -19.058 1.00 89.25 187 LYS A O 1
ATOM 1491 N N . LYS A 1 188 ? 23.199 35.585 -19.245 1.00 85.69 188 LYS A N 1
ATOM 1492 C CA . LYS A 1 188 ? 23.663 35.235 -17.912 1.00 85.69 188 LYS A CA 1
ATOM 1493 C C . LYS A 1 188 ? 22.705 35.758 -16.839 1.00 85.69 188 LYS A C 1
ATOM 1495 O O . LYS A 1 188 ? 22.340 36.930 -16.835 1.00 85.69 188 LYS A O 1
ATOM 1500 N N . GLY A 1 189 ? 22.304 34.881 -15.923 1.00 81.44 189 GLY A N 1
ATOM 1501 C CA . GLY A 1 189 ? 21.344 35.174 -14.858 1.00 81.44 189 GLY A CA 1
ATOM 1502 C C . GLY A 1 189 ? 19.870 35.099 -15.269 1.00 81.44 189 GLY A C 1
ATOM 1503 O O . GLY A 1 189 ? 19.020 35.065 -14.380 1.00 81.44 189 GLY A O 1
ATOM 1504 N N . ALA A 1 190 ? 19.543 35.011 -16.565 1.00 85.62 190 ALA A N 1
ATOM 1505 C CA . ALA A 1 190 ? 18.162 34.839 -17.013 1.00 85.62 190 ALA A CA 1
ATOM 1506 C C . ALA A 1 190 ? 17.578 33.513 -16.509 1.00 85.62 190 ALA A C 1
ATOM 1508 O O . ALA A 1 190 ? 18.285 32.506 -16.427 1.00 85.62 190 ALA A O 1
ATOM 1509 N N . GLU A 1 191 ? 16.288 33.515 -16.184 1.00 87.44 191 GLU A N 1
ATOM 1510 C CA . GLU A 1 191 ? 15.556 32.311 -15.801 1.00 87.44 191 GLU A CA 1
ATOM 1511 C C . GLU A 1 191 ? 15.391 31.391 -17.016 1.00 87.44 191 GLU A C 1
ATOM 1513 O O . GLU A 1 191 ? 14.884 31.787 -18.064 1.00 87.44 191 GLU A O 1
ATOM 1518 N N . VAL A 1 192 ? 15.840 30.147 -16.876 1.00 87.94 192 VAL A N 1
ATOM 1519 C CA . VAL A 1 192 ? 15.857 29.146 -17.951 1.00 87.94 192 VAL A CA 1
ATOM 1520 C C . VAL A 1 192 ? 14.737 28.141 -17.760 1.00 87.94 192 VAL A C 1
ATOM 1522 O O . VAL A 1 192 ? 13.954 27.891 -18.675 1.00 87.94 192 VAL A O 1
ATOM 1525 N N . ALA A 1 193 ? 14.624 27.597 -16.552 1.00 88.44 193 ALA A N 1
ATOM 1526 C CA . ALA A 1 193 ? 13.605 26.622 -16.198 1.00 88.44 193 ALA A CA 1
ATOM 1527 C C . ALA A 1 193 ? 13.273 26.684 -14.705 1.00 88.44 193 ALA A C 1
ATOM 1529 O O . ALA A 1 193 ? 14.018 27.252 -13.911 1.00 88.44 193 ALA A O 1
ATOM 1530 N N . ALA A 1 194 ? 12.162 26.071 -14.321 1.00 86.12 194 ALA A N 1
ATOM 1531 C CA . ALA A 1 194 ? 11.711 25.947 -12.946 1.00 86.12 194 ALA A CA 1
ATOM 1532 C C . ALA A 1 194 ? 11.299 24.509 -12.644 1.00 86.12 194 ALA A C 1
ATOM 1534 O O . ALA A 1 194 ? 10.767 23.798 -13.501 1.00 86.12 194 ALA A O 1
ATOM 1535 N N . PHE A 1 195 ? 11.483 24.117 -11.391 1.00 82.31 195 PHE A N 1
ATOM 1536 C CA . PHE A 1 195 ? 10.867 22.930 -10.816 1.00 82.31 195 PHE A CA 1
ATOM 1537 C C . PHE A 1 195 ? 9.783 23.357 -9.826 1.00 82.31 195 PHE A C 1
ATOM 1539 O O . PHE A 1 195 ? 9.952 24.368 -9.145 1.00 82.31 195 PHE A O 1
ATOM 1546 N N . ASN A 1 196 ? 8.702 22.583 -9.685 1.00 66.00 196 ASN A N 1
ATOM 1547 C CA . ASN A 1 196 ? 7.716 22.897 -8.642 1.00 66.00 196 ASN A CA 1
ATOM 1548 C C . ASN A 1 196 ? 8.181 22.443 -7.241 1.00 66.00 196 ASN A C 1
ATOM 1550 O O . ASN A 1 196 ? 7.721 23.005 -6.253 1.00 66.00 196 ASN A O 1
ATOM 1554 N N . LEU A 1 197 ? 9.080 21.448 -7.136 1.00 62.41 197 LEU A N 1
ATOM 1555 C CA . LEU A 1 197 ? 9.630 20.919 -5.872 1.00 62.41 197 LEU A CA 1
ATOM 1556 C C . LEU A 1 197 ? 11.021 20.263 -6.084 1.00 62.41 197 LEU A C 1
ATOM 1558 O O . LEU A 1 197 ? 11.496 20.190 -7.216 1.00 62.41 197 LEU A O 1
ATOM 1562 N N . GLY A 1 198 ? 11.670 19.794 -5.005 1.00 58.88 198 GLY A N 1
ATOM 1563 C CA . GLY A 1 198 ? 13.089 19.369 -4.939 1.00 58.88 198 GLY A CA 1
ATOM 1564 C C . GLY A 1 198 ? 13.624 18.535 -6.102 1.00 58.88 198 GLY A C 1
ATOM 1565 O O . GLY A 1 198 ? 13.063 17.488 -6.405 1.00 58.88 198 GLY A O 1
ATOM 1566 N N . SER A 1 199 ? 14.747 18.957 -6.695 1.00 77.69 199 SER A N 1
ATOM 1567 C CA . SER A 1 199 ? 15.235 18.510 -8.005 1.00 77.69 199 SER A CA 1
ATOM 1568 C C . SER A 1 199 ? 16.761 18.410 -8.129 1.00 77.69 199 SER A C 1
ATOM 1570 O O . SER A 1 199 ? 17.513 18.619 -7.175 1.00 77.69 199 SER A O 1
ATOM 1572 N N . THR A 1 200 ? 17.253 18.043 -9.317 1.00 87.38 200 THR A N 1
ATOM 1573 C CA . THR A 1 200 ? 18.688 18.061 -9.628 1.00 87.38 200 THR A CA 1
ATOM 1574 C C . THR A 1 200 ? 18.947 18.687 -10.992 1.00 87.38 200 THR A C 1
ATOM 1576 O O . THR A 1 200 ? 18.245 18.412 -11.962 1.00 87.38 200 THR A O 1
ATOM 1579 N N . VAL A 1 201 ? 19.989 19.511 -11.069 1.00 89.44 201 VAL A N 1
ATOM 1580 C CA . VAL A 1 201 ? 20.489 20.107 -12.310 1.00 89.44 201 VAL A CA 1
ATOM 1581 C C . VAL A 1 201 ? 21.895 19.593 -12.564 1.00 89.44 201 VAL A C 1
ATOM 1583 O O . VAL A 1 201 ? 22.733 19.609 -11.662 1.00 89.44 201 VAL A O 1
ATOM 1586 N N . VAL A 1 202 ? 22.171 19.148 -13.786 1.00 90.00 202 VAL A N 1
ATOM 1587 C CA . VAL A 1 202 ? 23.530 18.820 -14.227 1.00 90.00 202 VAL A CA 1
ATOM 1588 C C . VAL A 1 202 ? 23.949 19.820 -15.292 1.00 90.00 202 VAL A C 1
ATOM 1590 O O . VAL A 1 202 ? 23.326 19.913 -16.345 1.00 90.00 202 VAL A O 1
ATOM 1593 N N . LEU A 1 203 ? 25.010 20.563 -15.004 1.00 90.06 203 LEU A N 1
ATOM 1594 C CA . LEU A 1 203 ? 25.663 21.479 -15.926 1.00 90.06 203 LEU A CA 1
ATOM 1595 C C . LEU A 1 203 ? 26.902 20.788 -16.500 1.00 90.06 203 LEU A C 1
ATOM 1597 O O . LEU A 1 203 ? 27.736 20.297 -15.739 1.00 90.06 203 LEU A O 1
ATOM 1601 N N . VAL A 1 204 ? 27.029 20.769 -17.824 1.00 89.38 204 VAL A N 1
ATOM 1602 C CA . VAL A 1 204 ? 28.197 20.257 -18.554 1.00 89.38 204 VAL A CA 1
ATOM 1603 C C . VAL A 1 204 ? 28.691 21.361 -19.478 1.00 89.38 204 VAL A C 1
ATOM 1605 O O . VAL A 1 204 ? 27.888 21.956 -20.185 1.00 89.38 204 VAL A O 1
ATOM 1608 N N . PHE A 1 205 ? 29.986 21.662 -19.483 1.00 88.62 205 PHE A N 1
ATOM 1609 C CA . PHE A 1 205 ? 30.526 22.729 -20.328 1.00 88.62 205 PHE A CA 1
ATOM 1610 C C . PHE A 1 205 ? 31.995 22.506 -20.667 1.00 88.62 205 PHE A C 1
ATOM 1612 O O . PHE A 1 205 ? 32.742 21.895 -19.901 1.00 88.62 205 PHE A O 1
ATOM 1619 N N . GLN A 1 206 ? 32.407 23.007 -21.826 1.00 86.25 206 GLN A N 1
ATOM 1620 C CA . GLN A 1 206 ? 33.806 23.065 -22.232 1.00 86.25 206 GLN A CA 1
ATOM 1621 C C . GLN A 1 206 ? 34.451 24.359 -21.755 1.00 86.25 206 GLN A C 1
ATOM 1623 O O . GLN A 1 206 ? 33.870 25.422 -21.939 1.00 86.25 206 GLN A O 1
ATOM 1628 N N . ALA A 1 207 ? 35.657 24.273 -21.200 1.00 81.44 207 ALA A N 1
ATOM 1629 C CA . ALA A 1 207 ? 36.484 25.424 -20.850 1.00 81.44 207 ALA A CA 1
ATOM 1630 C C . ALA A 1 207 ? 37.973 25.127 -21.136 1.00 81.44 207 ALA A C 1
ATOM 1632 O O . ALA A 1 207 ? 38.372 23.963 -21.085 1.00 81.44 207 ALA A O 1
ATOM 1633 N N . PRO A 1 208 ? 38.807 26.137 -21.440 1.00 72.69 208 PRO A N 1
ATOM 1634 C CA . PRO A 1 208 ? 40.248 25.982 -21.650 1.00 72.69 208 PRO A CA 1
ATOM 1635 C C . PRO A 1 208 ? 40.975 25.167 -20.562 1.00 72.69 208 PRO A C 1
ATOM 1637 O O . PRO A 1 208 ? 40.726 25.341 -19.367 1.00 72.69 208 PRO A O 1
ATOM 1640 N N . THR A 1 209 ? 41.897 24.293 -20.986 1.00 65.31 209 THR A N 1
ATOM 1641 C CA . THR A 1 209 ? 42.762 23.464 -20.124 1.00 65.31 209 THR A CA 1
ATOM 1642 C C . THR A 1 209 ? 44.239 23.618 -20.468 1.00 65.31 209 THR A C 1
ATOM 1644 O O . THR A 1 209 ? 44.596 23.755 -21.629 1.00 65.31 209 THR A O 1
ATOM 1647 N N . LEU A 1 210 ? 45.108 23.473 -19.463 1.00 56.84 210 LEU A N 1
ATOM 1648 C CA . LEU A 1 210 ? 46.555 23.728 -19.541 1.00 56.84 210 LEU A CA 1
ATOM 1649 C C . LEU A 1 210 ? 47.378 22.784 -20.457 1.00 56.84 210 LEU A C 1
ATOM 1651 O O . LEU A 1 210 ? 48.594 22.940 -20.560 1.00 56.84 210 LEU A O 1
ATOM 1655 N N . LYS A 1 211 ? 46.786 21.759 -21.088 1.00 50.00 211 LYS A N 1
ATOM 1656 C CA . LYS A 1 211 ? 47.553 20.783 -21.885 1.00 50.00 211 LYS A CA 1
ATOM 1657 C C . LYS A 1 211 ? 47.774 21.286 -23.316 1.00 50.00 211 LYS A C 1
ATOM 1659 O O . LYS A 1 211 ? 46.961 21.018 -24.188 1.00 50.00 211 LYS A O 1
ATOM 1664 N N . MET A 1 212 ? 48.915 21.967 -23.472 1.00 40.59 212 MET A N 1
ATOM 1665 C CA . MET A 1 212 ? 49.727 22.287 -24.666 1.00 40.59 212 MET A CA 1
ATOM 1666 C C . MET A 1 212 ? 50.092 23.780 -24.709 1.00 40.59 212 MET A C 1
ATOM 1668 O O . MET A 1 212 ? 49.655 24.528 -25.575 1.00 40.59 212 MET A O 1
ATOM 1672 N N . LEU A 1 213 ? 50.930 24.209 -23.759 1.00 42.53 213 LEU A N 1
ATOM 1673 C CA . LEU A 1 213 ? 51.649 25.486 -23.799 1.00 42.53 213 LEU A CA 1
ATOM 1674 C C . LEU A 1 213 ? 53.107 25.224 -24.208 1.00 42.53 213 LEU A C 1
ATOM 1676 O O . LEU A 1 213 ? 54.012 25.183 -23.382 1.00 42.53 213 LEU A O 1
ATOM 1680 N N . GLN A 1 214 ? 53.321 25.041 -25.507 1.00 41.38 214 GLN A N 1
ATOM 1681 C CA . GLN A 1 214 ? 54.554 25.475 -26.168 1.00 41.38 214 GLN A CA 1
ATOM 1682 C C . GLN A 1 214 ? 54.170 26.316 -27.382 1.00 41.38 214 GLN A C 1
ATOM 1684 O O . GLN A 1 214 ? 54.518 26.000 -28.508 1.00 41.38 214 GLN A O 1
ATOM 1689 N N . ASN A 1 215 ? 53.362 27.348 -27.165 1.00 36.00 215 ASN A N 1
ATOM 1690 C CA . ASN A 1 215 ? 53.517 28.620 -27.855 1.00 36.00 215 ASN A CA 1
ATOM 1691 C C . ASN A 1 215 ? 52.594 29.660 -27.226 1.00 36.00 215 ASN A C 1
ATOM 1693 O O . ASN A 1 215 ? 51.563 29.346 -26.636 1.00 36.00 215 ASN A O 1
ATOM 1697 N N . ARG A 1 216 ? 53.090 30.889 -27.264 1.00 43.97 216 ARG A N 1
ATOM 1698 C CA . ARG A 1 216 ? 52.620 32.074 -26.555 1.00 43.97 216 ARG A CA 1
ATOM 1699 C C . ARG A 1 216 ? 51.131 32.346 -26.780 1.00 43.97 216 ARG A C 1
ATOM 1701 O O . ARG A 1 216 ? 50.702 32.483 -27.914 1.00 43.97 216 ARG A O 1
ATOM 1708 N N . ASP A 1 217 ? 50.365 32.407 -25.700 1.00 41.47 217 ASP A N 1
ATOM 1709 C CA . ASP A 1 217 ? 49.731 33.629 -25.189 1.00 41.47 217 ASP A CA 1
ATOM 1710 C C . ASP A 1 217 ? 48.700 33.258 -24.112 1.00 41.47 217 ASP A C 1
ATOM 1712 O O . ASP A 1 217 ? 48.057 32.210 -24.149 1.00 41.47 217 ASP A O 1
ATOM 1716 N N . SER A 1 218 ? 48.634 34.117 -23.099 1.00 50.84 218 SER A N 1
ATOM 1717 C CA . SER A 1 218 ? 47.707 34.194 -21.966 1.00 50.84 218 SER A CA 1
ATOM 1718 C C . SER A 1 218 ? 46.469 33.282 -22.044 1.00 50.84 218 SER A C 1
ATOM 1720 O O . SER A 1 218 ? 45.399 33.720 -22.461 1.00 50.84 218 SER A O 1
ATOM 1722 N N . SER A 1 219 ? 46.564 32.027 -21.594 1.00 52.03 219 SER A N 1
ATOM 1723 C CA . SER A 1 219 ? 45.374 31.188 -21.400 1.00 52.03 219 SER A CA 1
ATOM 1724 C C . SER A 1 219 ? 45.095 31.002 -19.915 1.00 52.03 219 SER A C 1
ATOM 1726 O O . SER A 1 219 ? 45.910 30.488 -19.147 1.00 52.03 219 SER A O 1
ATOM 1728 N N . SER A 1 220 ? 43.928 31.488 -19.509 1.00 59.34 220 SER A N 1
ATOM 1729 C CA . SER A 1 220 ? 43.429 31.409 -18.150 1.00 59.34 220 SER A CA 1
ATOM 1730 C C . SER A 1 220 ? 42.799 30.034 -17.911 1.00 59.34 220 SER A C 1
ATOM 1732 O O . SER A 1 220 ? 41.967 29.557 -18.685 1.00 59.34 220 SER A O 1
ATOM 1734 N N . GLU A 1 221 ? 43.227 29.337 -16.855 1.00 71.44 221 GLU A N 1
ATOM 1735 C CA . GLU A 1 221 ? 42.690 28.008 -16.530 1.00 71.44 221 GLU A CA 1
ATOM 1736 C C . GLU A 1 221 ? 41.365 28.161 -15.774 1.00 71.44 221 GLU A C 1
ATOM 1738 O O . GLU A 1 221 ? 41.285 28.910 -14.795 1.00 71.44 221 GLU A O 1
ATOM 1743 N N . PHE A 1 222 ? 40.328 27.415 -16.164 1.00 78.38 222 PHE A N 1
ATOM 1744 C CA . PHE A 1 222 ? 39.106 27.349 -15.365 1.00 78.38 222 PHE A CA 1
ATOM 1745 C C . PHE A 1 222 ? 39.290 26.434 -14.146 1.00 78.38 222 PHE A C 1
ATOM 1747 O O . PHE A 1 222 ? 39.576 25.237 -14.276 1.00 78.38 222 PHE A O 1
ATOM 1754 N N . ARG A 1 223 ? 39.036 26.972 -12.946 1.00 78.12 223 ARG A N 1
ATOM 1755 C CA . ARG A 1 223 ? 38.973 26.194 -11.699 1.00 78.12 223 ARG A CA 1
ATOM 1756 C C . ARG A 1 223 ? 37.671 26.432 -10.949 1.00 78.12 223 ARG A C 1
ATOM 1758 O O . ARG A 1 223 ? 37.237 27.569 -10.759 1.00 78.12 223 ARG A O 1
ATOM 1765 N N . PHE A 1 224 ? 37.082 25.350 -10.439 1.00 80.88 224 PHE A N 1
ATOM 1766 C CA . PHE A 1 224 ? 35.968 25.449 -9.499 1.00 80.88 224 PHE A CA 1
ATOM 1767 C C . PHE A 1 224 ? 36.425 26.149 -8.213 1.00 80.88 224 PHE A C 1
ATOM 1769 O O . PHE A 1 224 ? 37.451 25.798 -7.634 1.00 80.88 224 PHE A O 1
ATOM 1776 N N . SER A 1 225 ? 35.648 27.136 -7.767 1.00 77.88 225 SER A N 1
ATOM 1777 C CA . SER A 1 225 ? 35.851 27.841 -6.491 1.00 77.88 225 SER A CA 1
ATOM 1778 C C . SER A 1 225 ? 35.134 27.149 -5.328 1.00 77.88 225 SER A C 1
ATOM 1780 O O . SER A 1 225 ? 35.283 27.552 -4.180 1.00 77.88 225 SER A O 1
ATOM 1782 N N . ILE A 1 226 ? 34.380 26.094 -5.637 1.00 75.75 226 ILE A N 1
ATOM 1783 C CA . ILE A 1 226 ? 33.550 25.313 -4.722 1.00 75.75 226 ILE A CA 1
ATOM 1784 C C . ILE A 1 226 ? 34.036 23.864 -4.667 1.00 75.75 226 ILE A C 1
ATOM 1786 O O . ILE A 1 226 ? 34.568 23.324 -5.645 1.00 75.75 226 ILE A O 1
ATOM 1790 N N . ARG A 1 227 ? 33.825 23.209 -3.528 1.00 73.00 227 ARG A N 1
ATOM 1791 C CA . ARG A 1 227 ? 34.169 21.806 -3.289 1.00 73.00 227 ARG A CA 1
ATOM 1792 C C . ARG A 1 227 ? 32.922 20.927 -3.290 1.00 73.00 227 ARG A C 1
ATOM 1794 O O . ARG A 1 227 ? 31.783 21.366 -3.144 1.00 73.00 227 ARG A O 1
ATOM 1801 N N . ARG A 1 228 ? 33.147 19.625 -3.457 1.00 71.62 228 ARG A N 1
ATOM 1802 C CA . ARG A 1 228 ? 32.089 18.615 -3.398 1.00 71.62 228 ARG A CA 1
ATOM 1803 C C . ARG A 1 228 ? 31.425 18.617 -2.017 1.00 71.62 228 ARG A C 1
ATOM 1805 O O . ARG A 1 228 ? 32.071 18.321 -1.020 1.00 71.62 228 ARG A O 1
ATOM 1812 N N . GLY A 1 229 ? 30.111 18.814 -1.996 1.00 69.00 229 GLY A N 1
ATOM 1813 C CA . GLY A 1 229 ? 29.282 18.854 -0.793 1.00 69.00 229 GLY A CA 1
ATOM 1814 C C . GLY A 1 229 ? 28.997 20.266 -0.284 1.00 69.00 229 GLY A C 1
ATOM 1815 O O . GLY A 1 229 ? 28.134 20.405 0.585 1.00 69.00 229 GLY A O 1
ATOM 1816 N N . ASP A 1 230 ? 29.658 21.283 -0.843 1.00 73.62 230 ASP A N 1
ATOM 1817 C CA . ASP A 1 230 ? 29.488 22.670 -0.424 1.00 73.62 230 ASP A CA 1
ATOM 1818 C C . ASP A 1 230 ? 28.066 23.157 -0.680 1.00 73.62 230 ASP A C 1
ATOM 1820 O O . ASP A 1 230 ? 27.399 22.735 -1.631 1.00 73.62 230 ASP A O 1
ATOM 1824 N N . ARG A 1 231 ? 27.615 24.050 0.206 1.00 74.38 231 ARG A N 1
ATOM 1825 C CA . ARG A 1 231 ? 26.365 24.780 0.050 1.00 74.38 231 ARG A CA 1
ATOM 1826 C C . ARG A 1 231 ? 26.629 26.096 -0.659 1.00 74.38 231 ARG A C 1
ATOM 1828 O O . ARG A 1 231 ? 27.353 26.920 -0.120 1.00 74.38 231 ARG A O 1
ATOM 1835 N N . VAL A 1 232 ? 25.997 26.298 -1.803 1.00 71.06 232 VAL A N 1
ATOM 1836 C CA . VAL A 1 232 ? 26.215 27.458 -2.663 1.00 71.06 232 VAL A CA 1
ATOM 1837 C C . VAL A 1 232 ? 24.940 28.281 -2.729 1.00 71.06 232 VAL A C 1
ATOM 1839 O O . VAL A 1 232 ? 23.829 27.740 -2.779 1.00 71.06 232 VAL A O 1
ATOM 1842 N N . ARG A 1 233 ? 25.086 29.601 -2.654 1.00 68.81 233 ARG A N 1
ATOM 1843 C CA . ARG A 1 233 ? 23.964 30.530 -2.777 1.00 68.81 233 ARG A CA 1
ATOM 1844 C C 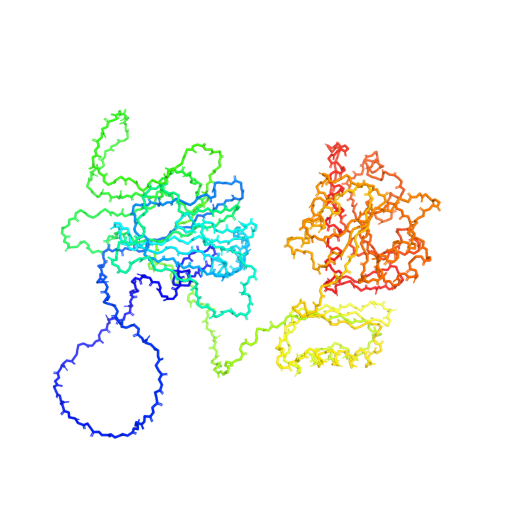. ARG A 1 233 ? 23.694 30.815 -4.239 1.00 68.81 233 ARG A C 1
ATOM 1846 O O . ARG A 1 233 ? 24.594 30.911 -5.067 1.00 68.81 233 ARG A O 1
ATOM 1853 N N . VAL A 1 234 ? 22.431 31.029 -4.548 1.00 65.38 234 VAL A N 1
ATOM 1854 C CA . VAL A 1 234 ? 22.052 31.578 -5.838 1.00 65.38 234 VAL A CA 1
ATOM 1855 C C . VAL A 1 234 ? 22.614 33.006 -5.879 1.00 65.38 234 VAL A C 1
ATOM 1857 O O . VAL A 1 234 ? 22.279 33.792 -5.004 1.00 65.38 234 VAL A O 1
ATOM 1860 N N . GLY A 1 235 ? 23.576 33.324 -6.748 1.00 66.88 235 GLY A N 1
ATOM 1861 C CA . GLY A 1 235 ? 24.475 34.469 -6.480 1.00 66.88 235 GLY A CA 1
ATOM 1862 C C . GLY A 1 235 ? 25.961 34.174 -6.549 1.00 66.88 235 GLY A C 1
ATOM 1863 O O . GLY A 1 235 ? 26.790 35.039 -6.827 1.00 66.88 235 GLY A O 1
ATOM 1864 N N . GLU A 1 236 ? 26.309 32.950 -6.207 1.00 76.19 236 GLU A N 1
ATOM 1865 C CA . GLU A 1 236 ? 27.673 32.625 -5.868 1.00 76.19 236 GLU A CA 1
ATOM 1866 C C . GLU A 1 236 ? 28.399 32.011 -7.054 1.00 76.19 236 GLU A C 1
ATOM 1868 O O . GLU A 1 236 ? 27.821 31.302 -7.884 1.00 76.19 236 GLU A O 1
ATOM 1873 N N . ALA A 1 237 ? 29.688 32.323 -7.150 1.00 76.56 237 ALA A N 1
ATOM 1874 C CA . ALA A 1 237 ? 30.481 31.879 -8.269 1.00 76.56 237 ALA A CA 1
ATOM 1875 C C . ALA A 1 237 ? 30.860 30.402 -8.154 1.00 76.56 237 ALA A C 1
ATOM 1877 O O . ALA A 1 237 ? 31.499 29.998 -7.185 1.00 76.56 237 ALA A O 1
ATOM 1878 N N . LEU A 1 238 ? 30.525 29.602 -9.171 1.00 79.00 238 LEU A N 1
ATOM 1879 C CA . LEU A 1 238 ? 30.893 28.180 -9.197 1.00 79.00 238 LEU A CA 1
ATOM 1880 C C . LEU A 1 238 ? 32.388 27.988 -9.492 1.00 79.00 238 LEU A C 1
ATOM 1882 O O . LEU A 1 238 ? 33.008 27.034 -9.021 1.00 79.00 238 LEU A O 1
ATOM 1886 N N . GLY A 1 239 ? 32.988 28.902 -10.254 1.00 82.12 239 GLY A N 1
ATOM 1887 C CA . GLY A 1 239 ? 34.388 28.842 -10.652 1.00 82.12 239 GLY A CA 1
ATOM 1888 C C . GLY A 1 239 ? 34.938 30.187 -11.100 1.00 82.12 239 GLY A C 1
ATOM 1889 O O . GLY A 1 239 ? 34.203 31.163 -11.261 1.00 82.12 239 GLY A O 1
ATOM 1890 N N . ARG A 1 240 ? 36.257 30.242 -11.264 1.00 80.50 240 ARG A N 1
ATOM 1891 C CA . ARG A 1 240 ? 36.987 31.431 -11.706 1.00 80.50 240 ARG A CA 1
ATOM 1892 C C . ARG A 1 240 ? 38.072 31.041 -12.696 1.00 80.50 240 ARG A C 1
ATOM 1894 O O . ARG A 1 240 ? 38.583 29.921 -12.664 1.00 80.50 240 ARG A O 1
ATOM 1901 N N . TRP A 1 241 ? 38.413 32.007 -13.533 1.00 73.88 241 TRP A N 1
ATOM 1902 C CA . TRP A 1 241 ? 39.590 31.980 -14.382 1.00 73.88 241 TRP A CA 1
ATOM 1903 C C . TRP A 1 241 ? 40.825 32.270 -13.533 1.00 73.88 241 TRP A C 1
ATOM 1905 O O . TRP A 1 241 ? 40.798 33.156 -12.674 1.00 73.88 241 TRP A O 1
ATOM 1915 N N . HIS A 1 242 ? 41.877 31.483 -13.721 1.00 62.44 242 HIS A N 1
ATOM 1916 C CA . HIS A 1 242 ? 43.156 31.696 -13.067 1.00 62.44 242 HIS A CA 1
ATOM 1917 C C . HIS A 1 242 ? 44.162 32.208 -14.094 1.00 62.44 242 HIS A C 1
ATOM 1919 O O . HIS A 1 242 ? 44.595 31.453 -14.965 1.00 62.44 242 HIS A O 1
ATOM 1925 N N . ASP A 1 243 ? 44.508 33.490 -13.985 1.00 54.44 243 ASP A N 1
ATOM 1926 C CA . ASP A 1 243 ? 45.547 34.115 -14.797 1.00 54.44 243 ASP A CA 1
ATOM 1927 C C . ASP A 1 243 ? 46.907 33.868 -14.136 1.00 54.44 243 ASP A C 1
ATOM 1929 O O . ASP A 1 243 ? 47.123 34.233 -12.980 1.00 54.44 243 ASP A O 1
ATOM 1933 N N . PHE A 1 244 ? 47.848 33.262 -14.864 1.00 46.44 244 PHE A N 1
ATOM 1934 C CA . PHE A 1 244 ? 49.208 33.004 -14.366 1.00 46.44 244 PHE A CA 1
ATOM 1935 C C . PHE A 1 244 ? 50.100 34.260 -14.324 1.00 46.44 244 PHE A C 1
ATOM 1937 O O . PHE A 1 244 ? 51.262 34.191 -13.929 1.00 46.44 244 PHE A O 1
ATOM 1944 N N . THR A 1 245 ? 49.574 35.428 -14.689 1.00 39.69 245 THR A N 1
ATOM 1945 C CA . THR A 1 245 ? 50.304 36.698 -14.701 1.00 39.69 245 THR A CA 1
ATOM 1946 C C . THR A 1 245 ? 50.001 37.528 -13.452 1.00 39.69 245 THR A C 1
ATOM 1948 O O . THR A 1 245 ? 49.262 38.505 -13.538 1.00 39.69 245 THR A O 1
ATOM 1951 N N . ARG A 1 246 ? 50.554 37.154 -12.287 1.00 28.61 246 ARG A N 1
ATOM 1952 C CA . ARG A 1 246 ? 50.930 38.087 -11.195 1.00 28.61 246 ARG A CA 1
ATOM 1953 C C . ARG A 1 246 ? 51.732 37.360 -10.095 1.00 28.61 246 ARG A C 1
ATOM 1955 O O . ARG A 1 246 ? 51.256 36.339 -9.600 1.00 28.61 246 ARG A O 1
ATOM 1962 N N . PRO A 1 247 ? 52.921 37.853 -9.689 1.00 30.58 247 PRO A N 1
ATOM 1963 C CA . PRO A 1 247 ? 53.699 37.249 -8.608 1.00 30.58 247 PRO A CA 1
ATOM 1964 C C . PRO A 1 247 ? 53.055 37.482 -7.233 1.00 30.58 247 PRO A C 1
ATOM 1966 O O . PRO A 1 247 ? 52.337 38.457 -7.017 1.00 30.58 247 PRO A O 1
ATOM 1969 N N . PHE A 1 248 ? 53.363 36.574 -6.307 1.00 29.95 248 PHE A N 1
ATOM 1970 C CA . PHE A 1 248 ? 53.041 36.600 -4.877 1.00 29.95 248 PHE A CA 1
ATOM 1971 C C . PHE A 1 248 ? 53.329 37.963 -4.212 1.00 29.95 248 PHE A C 1
ATOM 1973 O O . PHE A 1 248 ? 54.455 38.447 -4.291 1.00 29.95 248 PHE A O 1
ATOM 1980 N N . MET A 1 249 ? 52.367 38.514 -3.458 1.00 27.12 249 MET A N 1
ATOM 1981 C CA . MET A 1 249 ? 52.643 39.457 -2.362 1.00 27.12 249 MET A CA 1
ATOM 1982 C C . MET A 1 249 ? 51.802 39.118 -1.119 1.00 27.12 249 MET A C 1
ATOM 1984 O O . MET A 1 249 ? 50.677 38.630 -1.217 1.00 27.12 249 MET A O 1
ATOM 1988 N N . SER A 1 250 ? 52.427 39.327 0.039 1.00 28.72 250 SER A N 1
ATOM 1989 C CA . SER A 1 250 ? 52.093 38.901 1.407 1.00 28.72 250 SER A CA 1
ATOM 1990 C C . SER A 1 250 ? 50.775 39.472 1.976 1.00 28.72 250 SER A C 1
ATOM 1992 O O . SER A 1 250 ? 50.252 40.450 1.444 1.00 28.72 250 SER A O 1
ATOM 1994 N N . PRO A 1 251 ? 50.228 38.912 3.080 1.00 35.19 251 PRO A N 1
ATOM 1995 C CA . PRO A 1 251 ? 48.902 39.269 3.577 1.00 35.19 251 PRO A CA 1
ATOM 1996 C C . PRO A 1 251 ? 48.936 40.536 4.443 1.00 35.19 251 PRO A C 1
ATOM 1998 O O . PRO A 1 251 ? 49.476 40.530 5.547 1.00 35.19 251 PRO A O 1
ATOM 2001 N N . GLY A 1 252 ? 48.305 41.611 3.972 1.00 31.16 252 GLY A N 1
ATOM 2002 C CA . GLY A 1 252 ? 48.071 42.813 4.769 1.00 31.16 252 GLY A CA 1
ATOM 2003 C C . GLY A 1 252 ? 47.277 43.873 4.010 1.00 31.16 252 GLY A C 1
ATOM 2004 O O . GLY A 1 252 ? 47.648 44.248 2.905 1.00 31.16 252 GLY A O 1
ATOM 2005 N N . THR A 1 253 ? 46.219 44.381 4.654 1.00 25.47 253 THR A N 1
ATOM 2006 C CA . THR A 1 253 ? 45.426 45.584 4.306 1.00 25.47 253 THR A CA 1
ATOM 2007 C C . THR A 1 253 ? 44.638 45.580 2.987 1.00 25.47 253 THR A C 1
ATOM 2009 O O . THR A 1 253 ? 45.182 45.689 1.895 1.00 25.47 253 THR A O 1
ATOM 2012 N N . TYR A 1 254 ? 43.305 45.562 3.108 1.00 36.41 254 TYR A N 1
ATOM 2013 C CA . TYR A 1 254 ? 42.389 45.987 2.044 1.00 36.41 254 TYR A CA 1
ATOM 2014 C C . TYR A 1 254 ? 42.346 47.521 1.964 1.00 36.41 254 TYR A C 1
ATOM 2016 O O . TYR A 1 254 ? 42.209 48.167 3.005 1.00 36.41 254 TYR A O 1
ATOM 2024 N N . PRO A 1 255 ? 42.314 48.091 0.748 1.00 25.12 255 PRO A N 1
ATOM 2025 C CA . PRO A 1 255 ? 41.440 49.227 0.493 1.00 25.12 255 PRO A CA 1
ATOM 2026 C C . PRO A 1 255 ? 40.529 49.024 -0.731 1.00 25.12 255 PRO A C 1
ATOM 2028 O O . PRO A 1 255 ? 40.676 48.100 -1.530 1.00 25.12 255 PRO A O 1
ATOM 2031 N N . LEU A 1 256 ? 39.521 49.892 -0.781 1.00 30.20 256 LEU A N 1
ATOM 2032 C CA . LEU A 1 256 ? 38.354 49.928 -1.658 1.00 30.20 256 LEU A CA 1
ATOM 2033 C C . LEU A 1 256 ? 38.663 50.157 -3.151 1.00 30.20 256 LEU A C 1
ATOM 2035 O O . LEU A 1 256 ? 39.625 50.831 -3.493 1.00 30.20 256 LEU A O 1
ATOM 2039 N N . GLN A 1 257 ? 37.745 49.642 -3.983 1.00 36.06 257 GLN A N 1
ATOM 2040 C CA . GLN A 1 257 ? 37.387 50.036 -5.359 1.00 36.06 257 GLN A CA 1
ATOM 2041 C C . GLN A 1 257 ? 38.508 50.329 -6.372 1.00 36.06 257 GLN A C 1
ATOM 2043 O O . GLN A 1 257 ? 39.108 51.394 -6.366 1.00 36.06 257 GLN A O 1
ATOM 2048 N N . MET A 1 258 ? 38.616 49.452 -7.378 1.00 22.36 258 MET A N 1
ATOM 2049 C CA . MET A 1 258 ? 39.001 49.825 -8.744 1.00 22.36 258 MET A CA 1
ATOM 2050 C C . MET A 1 258 ? 38.213 48.970 -9.745 1.00 22.36 258 MET A C 1
ATOM 2052 O O . MET A 1 258 ? 38.296 47.740 -9.734 1.00 22.36 258 MET A O 1
ATOM 2056 N N . GLU A 1 259 ? 37.429 49.636 -10.593 1.00 33.47 259 GLU A N 1
ATOM 2057 C CA . GLU A 1 259 ? 36.783 49.064 -11.773 1.00 33.47 259 GLU A CA 1
ATOM 2058 C C . GLU A 1 259 ? 37.849 48.708 -12.817 1.00 33.47 259 GLU A C 1
ATOM 2060 O O . GLU A 1 259 ? 38.574 49.569 -13.309 1.00 33.47 259 GLU A O 1
ATOM 2065 N N . GLY A 1 260 ? 37.947 47.425 -13.166 1.00 23.52 260 GLY A N 1
ATOM 2066 C CA . GLY A 1 260 ? 38.802 46.931 -14.242 1.00 23.52 260 GLY A CA 1
ATOM 2067 C C . GLY A 1 260 ? 38.008 46.003 -15.153 1.00 23.52 260 GLY A C 1
ATOM 2068 O O . GLY A 1 260 ? 37.445 45.011 -14.692 1.00 23.52 260 GLY A O 1
ATOM 2069 N N . LYS A 1 261 ? 37.965 46.329 -16.450 1.00 27.42 261 LYS A N 1
ATOM 2070 C CA . LYS A 1 261 ? 37.427 45.484 -17.526 1.00 27.42 261 LYS A CA 1
ATOM 2071 C C . LYS A 1 261 ? 38.281 44.214 -17.654 1.00 27.42 261 LYS A C 1
ATOM 2073 O O . LYS A 1 261 ? 39.241 44.181 -18.413 1.00 27.42 261 LYS A O 1
ATOM 2078 N N . GLY A 1 262 ? 37.946 43.185 -16.885 1.00 23.58 262 GLY A N 1
ATOM 2079 C CA . GLY A 1 262 ? 38.472 41.826 -17.008 1.00 23.58 262 GLY A CA 1
ATOM 2080 C C . GLY A 1 262 ? 37.313 40.837 -17.083 1.00 23.58 262 GLY A C 1
ATOM 2081 O O . GLY A 1 262 ? 36.240 41.120 -16.547 1.00 23.58 262 GLY A O 1
ATOM 2082 N N . LEU A 1 263 ? 37.512 39.704 -17.764 1.00 35.50 263 LEU A N 1
ATOM 2083 C CA . LEU A 1 263 ? 36.569 38.580 -17.835 1.00 35.50 263 LEU A CA 1
ATOM 2084 C C . LEU A 1 263 ? 36.096 38.211 -16.421 1.00 35.50 263 LEU A C 1
ATOM 2086 O O . LEU A 1 263 ? 36.798 37.557 -15.649 1.00 35.50 263 LEU A O 1
ATOM 2090 N N . GLY A 1 264 ? 34.915 38.717 -16.058 1.00 27.69 264 GLY A N 1
ATOM 2091 C CA . GLY A 1 264 ? 34.394 38.633 -14.701 1.00 27.69 264 GLY A CA 1
ATOM 2092 C C . GLY A 1 264 ? 34.179 37.179 -14.262 1.00 27.69 264 GLY A C 1
ATOM 2093 O O . GLY A 1 264 ? 33.917 36.312 -15.101 1.00 27.69 264 GLY A O 1
ATOM 2094 N N . PRO A 1 265 ? 34.253 36.890 -12.949 1.00 32.28 265 PRO A N 1
ATOM 2095 C CA . PRO A 1 265 ? 34.045 35.542 -12.412 1.00 32.28 265 PRO A CA 1
ATOM 2096 C C . PRO A 1 265 ? 32.692 34.989 -12.874 1.00 32.28 265 PRO A C 1
ATOM 2098 O O . PRO A 1 265 ? 31.782 35.790 -13.056 1.00 32.28 265 PRO A O 1
ATOM 2101 N N . PHE A 1 266 ? 32.548 33.663 -13.037 1.00 39.97 266 PHE A N 1
ATOM 2102 C CA . PHE A 1 266 ? 31.273 32.962 -13.294 1.00 39.97 266 PHE A C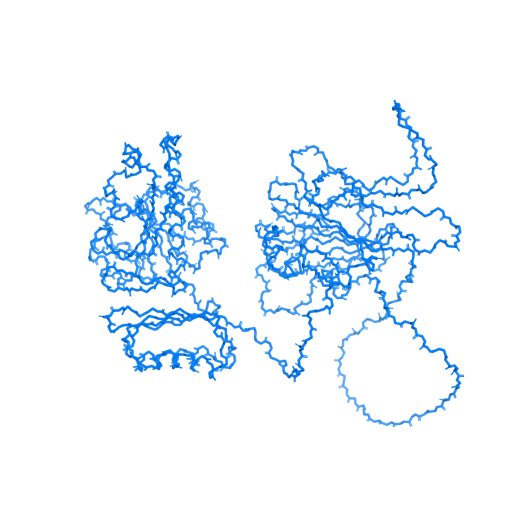A 1
ATOM 2103 C C . PHE A 1 266 ? 30.325 33.185 -12.100 1.00 39.97 266 PHE A C 1
ATOM 2105 O O . PHE A 1 266 ? 30.475 32.472 -11.124 1.00 39.97 266 PHE A O 1
ATOM 2112 N N . PRO A 1 267 ? 29.370 34.125 -12.101 1.00 32.97 267 PRO A N 1
ATOM 2113 C CA . PRO A 1 267 ? 28.475 34.456 -11.006 1.00 32.97 267 PRO A CA 1
ATOM 2114 C C . PRO A 1 267 ? 27.052 33.983 -11.348 1.00 32.97 267 PRO A C 1
ATOM 2116 O O . PRO A 1 267 ? 26.367 34.525 -12.220 1.00 32.97 267 PRO A O 1
ATOM 2119 N N . PHE A 1 268 ? 26.574 32.982 -10.624 1.00 33.66 268 PHE A N 1
ATOM 2120 C CA . PHE A 1 268 ? 25.132 32.823 -10.446 1.00 33.66 268 PHE A CA 1
ATOM 2121 C C . PHE A 1 268 ? 24.599 34.142 -9.808 1.00 33.66 268 PHE A C 1
ATOM 2123 O O . PHE A 1 268 ? 25.375 34.836 -9.173 1.00 33.66 268 PHE A O 1
ATOM 2130 N N . SER A 1 269 ? 23.344 34.574 -9.965 1.00 27.80 269 SER A N 1
ATOM 2131 C CA . SER A 1 269 ? 22.815 35.805 -9.315 1.00 27.80 269 SER A CA 1
ATOM 2132 C C . SER A 1 269 ? 21.397 35.579 -8.807 1.00 27.80 269 SER A C 1
ATOM 2134 O O . SER A 1 269 ? 20.538 35.424 -9.659 1.00 27.80 269 SER A O 1
ATOM 2136 N N . VAL A 1 270 ? 21.133 35.583 -7.485 1.00 27.67 270 VAL A N 1
ATOM 2137 C CA . VAL A 1 270 ? 19.797 35.862 -6.893 1.00 27.67 270 VAL A CA 1
ATOM 2138 C C . VAL A 1 270 ? 19.934 36.475 -5.486 1.00 27.67 270 VAL A C 1
ATOM 2140 O O . VAL A 1 270 ? 20.869 36.223 -4.727 1.00 27.67 270 VAL A O 1
ATOM 2143 N N . ARG A 1 271 ? 18.974 37.337 -5.134 1.00 24.38 271 ARG A N 1
ATOM 2144 C CA . ARG A 1 271 ? 18.869 38.027 -3.842 1.00 24.38 271 ARG A CA 1
ATOM 2145 C C . ARG A 1 271 ? 18.531 37.085 -2.672 1.00 24.38 271 ARG A C 1
ATOM 2147 O O . ARG A 1 271 ? 17.706 36.188 -2.765 1.00 24.38 271 ARG A O 1
ATOM 2154 N N . ARG A 1 272 ? 19.165 37.402 -1.540 1.00 25.27 272 ARG A N 1
ATOM 2155 C CA . ARG A 1 272 ? 19.028 36.926 -0.145 1.00 25.27 272 ARG A CA 1
ATOM 2156 C C . ARG A 1 272 ? 17.784 36.068 0.207 1.00 25.27 272 ARG A C 1
ATOM 2158 O O . ARG A 1 272 ? 16.697 36.609 0.361 1.00 25.27 272 ARG A O 1
ATOM 2165 N N . GLN A 1 273 ? 17.999 34.791 0.559 1.00 28.20 273 GLN A N 1
ATOM 2166 C CA . GLN A 1 273 ? 17.230 34.063 1.594 1.00 28.20 273 GLN A CA 1
ATOM 2167 C C . GLN A 1 273 ? 17.985 32.816 2.129 1.00 28.20 273 GLN A C 1
ATOM 2169 O O . GLN A 1 273 ? 19.087 32.511 1.683 1.00 28.20 273 GLN A O 1
ATOM 2174 N N . LYS A 1 274 ? 17.452 32.186 3.188 1.00 30.78 274 LYS A N 1
ATOM 2175 C CA . LYS A 1 274 ? 18.163 31.514 4.306 1.00 30.78 274 LYS A CA 1
ATOM 2176 C C . LYS A 1 274 ? 18.618 30.039 4.140 1.00 30.78 274 LYS A C 1
ATOM 2178 O O . LYS A 1 274 ? 19.010 29.450 5.147 1.00 30.78 274 LYS A O 1
ATOM 2183 N N . SER A 1 275 ? 18.659 29.425 2.957 1.00 34.59 275 SER A N 1
ATOM 2184 C CA . SER A 1 275 ? 19.161 28.037 2.812 1.00 34.59 275 SER A CA 1
ATOM 2185 C C . SER A 1 275 ? 20.032 27.841 1.563 1.00 34.59 275 SER A C 1
ATOM 2187 O O . SER A 1 275 ? 19.781 28.429 0.518 1.00 34.59 275 SER A O 1
ATOM 2189 N N . GLY A 1 276 ? 21.134 27.090 1.699 1.00 35.38 276 GLY A N 1
ATOM 2190 C CA . GLY A 1 276 ? 22.154 26.916 0.651 1.00 35.38 276 GLY A CA 1
ATOM 2191 C C . GLY A 1 276 ? 22.101 25.546 -0.039 1.00 35.38 276 GLY A C 1
ATOM 2192 O O . GLY A 1 276 ? 21.831 24.538 0.618 1.00 35.38 276 GLY A O 1
ATOM 2193 N N . LEU A 1 277 ? 22.423 25.520 -1.338 1.00 41.53 277 LEU A N 1
ATOM 2194 C CA . LEU A 1 277 ? 22.272 24.393 -2.278 1.00 41.53 277 LEU A CA 1
ATOM 2195 C C . LEU A 1 277 ? 23.490 23.464 -2.299 1.00 41.53 277 LEU A C 1
ATOM 2197 O O . LEU A 1 277 ? 24.600 23.961 -2.412 1.00 41.53 277 LEU A O 1
ATOM 2201 N N . ARG A 1 278 ? 23.339 22.132 -2.271 1.00 45.88 278 ARG A N 1
ATOM 2202 C CA . ARG A 1 278 ? 24.504 21.214 -2.278 1.00 45.88 278 ARG A CA 1
ATOM 2203 C C . ARG A 1 278 ? 25.052 20.973 -3.688 1.00 45.88 278 ARG A C 1
ATOM 2205 O O . ARG A 1 278 ? 24.298 20.555 -4.566 1.00 45.88 278 ARG A O 1
ATOM 2212 N N . ILE A 1 279 ? 26.367 21.126 -3.875 1.00 44.44 279 ILE A N 1
ATOM 2213 C CA . ILE A 1 279 ? 27.019 20.999 -5.192 1.00 44.44 279 ILE A CA 1
ATOM 2214 C C . ILE A 1 279 ? 28.078 19.884 -5.250 1.00 44.44 279 ILE A C 1
ATOM 2216 O O . ILE A 1 279 ? 28.748 19.582 -4.264 1.00 44.44 279 ILE A O 1
ATOM 2220 N N . ARG A 1 280 ? 28.248 19.244 -6.416 1.00 56.16 280 ARG A N 1
ATOM 2221 C CA . ARG A 1 280 ? 29.369 18.339 -6.735 1.00 56.16 280 ARG A CA 1
ATOM 2222 C C . ARG A 1 280 ? 30.013 18.701 -8.069 1.00 56.16 280 ARG A C 1
ATOM 2224 O O . ARG A 1 280 ? 29.298 18.942 -9.031 1.00 56.16 280 ARG A O 1
ATOM 2231 N N . THR A 1 281 ? 31.340 18.670 -8.140 1.00 52.47 281 THR A N 1
ATOM 2232 C CA . THR A 1 281 ? 32.126 19.092 -9.312 1.00 52.47 281 THR A CA 1
ATOM 2233 C C . THR A 1 281 ? 33.105 18.002 -9.756 1.00 52.47 281 THR A C 1
ATOM 2235 O O . THR A 1 281 ? 33.521 17.175 -8.940 1.00 52.47 281 THR A O 1
ATOM 2238 N N . GLY A 1 282 ? 33.469 17.981 -11.042 1.00 54.12 282 GLY A N 1
ATOM 2239 C CA . GLY A 1 282 ? 34.464 17.054 -11.591 1.00 54.12 282 GLY A CA 1
ATOM 2240 C C . GLY A 1 282 ? 35.010 17.485 -12.959 1.00 54.12 282 GLY A C 1
ATOM 2241 O O . GLY A 1 282 ? 34.431 18.341 -13.630 1.00 54.12 282 GLY A O 1
ATOM 2242 N N . ASN A 1 283 ? 36.144 16.898 -13.356 1.00 55.28 283 ASN A N 1
ATOM 2243 C CA . ASN A 1 283 ? 36.817 17.119 -14.643 1.00 55.28 283 ASN A CA 1
ATOM 2244 C C . ASN A 1 283 ? 37.076 15.757 -15.307 1.00 55.28 283 ASN A C 1
ATOM 2246 O O . ASN A 1 283 ? 37.558 14.837 -14.645 1.00 55.28 283 ASN A O 1
ATOM 2250 N N . PHE A 1 284 ? 36.761 15.627 -16.596 1.00 50.22 284 PHE A N 1
ATOM 2251 C CA . PHE A 1 284 ? 36.914 14.373 -17.338 1.00 50.22 284 PHE A CA 1
ATOM 2252 C C . PHE A 1 284 ? 38.369 14.056 -17.746 1.00 50.22 284 PHE A C 1
ATOM 2254 O O . PHE A 1 284 ? 38.638 12.929 -18.144 1.00 50.22 284 PHE A O 1
ATOM 2261 N N . ASN A 1 285 ? 39.314 14.994 -17.581 1.00 46.12 285 ASN A N 1
ATOM 2262 C CA . ASN A 1 285 ? 40.689 14.893 -18.100 1.00 46.12 285 ASN A CA 1
ATOM 2263 C C . ASN A 1 285 ? 41.751 14.356 -17.105 1.00 46.12 285 ASN A C 1
ATOM 2265 O O . ASN A 1 285 ? 42.951 14.453 -17.384 1.00 46.12 285 ASN A O 1
ATOM 2269 N N . ARG A 1 286 ? 41.378 13.804 -15.936 1.00 37.41 286 ARG A N 1
ATOM 2270 C CA . ARG A 1 286 ? 42.346 13.210 -14.983 1.00 37.41 286 ARG A CA 1
ATOM 2271 C C . ARG A 1 286 ? 42.434 11.688 -15.133 1.00 37.41 286 ARG A C 1
ATOM 2273 O O . ARG A 1 286 ? 41.576 10.956 -14.658 1.00 37.41 286 ARG A O 1
ATOM 2280 N N . ALA A 1 287 ? 43.531 11.226 -15.728 1.00 32.00 287 ALA A N 1
ATOM 2281 C CA . ALA A 1 287 ? 43.859 9.818 -15.974 1.00 32.00 287 ALA A CA 1
ATOM 2282 C C . ALA A 1 287 ? 44.209 8.980 -14.715 1.00 32.00 287 ALA A C 1
ATOM 2284 O O . ALA A 1 287 ? 44.713 7.871 -14.844 1.00 32.00 287 ALA A O 1
ATOM 2285 N N . SER A 1 288 ? 43.967 9.464 -13.491 1.00 32.94 288 SER A N 1
ATOM 2286 C CA . SER A 1 288 ? 44.454 8.806 -12.263 1.00 32.94 288 SER A CA 1
ATOM 2287 C C . SER A 1 288 ? 43.469 7.845 -11.582 1.00 32.94 288 SER A C 1
ATOM 2289 O O . SER A 1 288 ? 43.885 7.099 -10.700 1.00 32.94 288 SER A O 1
ATOM 2291 N N . ASP A 1 289 ? 42.195 7.800 -11.986 1.00 34.50 289 ASP A N 1
ATOM 2292 C CA . ASP A 1 289 ? 41.166 7.040 -11.245 1.00 34.50 289 ASP A CA 1
ATOM 2293 C C . ASP A 1 289 ? 40.748 5.713 -11.917 1.00 34.50 289 ASP A C 1
ATOM 2295 O O . ASP A 1 289 ? 39.932 4.964 -11.378 1.00 34.50 289 ASP A O 1
ATOM 2299 N N . LEU A 1 290 ? 41.338 5.372 -13.068 1.00 35.16 290 LEU A N 1
ATOM 2300 C CA . LEU A 1 290 ? 41.012 4.163 -13.843 1.00 35.16 290 LEU A CA 1
ATOM 2301 C C . LEU A 1 290 ? 41.756 2.895 -13.380 1.00 35.16 290 LEU A C 1
ATOM 2303 O O . LEU A 1 290 ? 41.302 1.786 -13.652 1.00 35.16 290 LEU A O 1
ATOM 2307 N N . ALA A 1 291 ? 42.839 3.023 -12.608 1.00 28.14 291 ALA A N 1
ATOM 2308 C CA . ALA A 1 291 ? 43.686 1.881 -12.240 1.00 28.14 291 ALA A CA 1
ATOM 2309 C C . ALA A 1 291 ? 43.143 1.009 -11.085 1.00 28.14 291 ALA A C 1
ATOM 2311 O O . ALA A 1 291 ? 43.656 -0.081 -10.848 1.00 28.14 291 ALA A O 1
ATOM 2312 N N . ARG A 1 292 ? 42.095 1.435 -10.359 1.00 29.44 292 ARG A N 1
ATOM 2313 C CA . ARG A 1 292 ? 41.581 0.697 -9.180 1.00 29.44 292 ARG A CA 1
ATOM 2314 C C . ARG A 1 292 ? 40.305 -0.117 -9.413 1.00 29.44 292 ARG A C 1
ATOM 2316 O O . ARG A 1 292 ? 39.911 -0.870 -8.528 1.00 29.44 292 ARG A O 1
ATOM 2323 N N . LEU A 1 293 ? 39.677 -0.001 -10.584 1.00 32.25 293 LEU A N 1
ATOM 2324 C CA . LEU A 1 293 ? 38.421 -0.695 -10.913 1.00 32.25 293 LEU A CA 1
ATOM 2325 C C . LEU A 1 293 ? 38.586 -1.887 -11.872 1.00 32.25 293 LEU A C 1
ATOM 2327 O O . LEU A 1 293 ? 37.673 -2.703 -11.970 1.00 32.25 293 LEU A O 1
ATOM 2331 N N . ALA A 1 294 ? 39.748 -2.046 -12.511 1.00 27.67 294 ALA A N 1
ATOM 2332 C CA . ALA A 1 294 ? 39.984 -3.095 -13.508 1.00 27.67 294 ALA A CA 1
ATOM 2333 C C . ALA A 1 294 ? 40.320 -4.491 -12.929 1.00 27.67 294 ALA A C 1
ATOM 2335 O O . ALA A 1 294 ? 40.422 -5.453 -13.680 1.00 27.67 294 ALA A O 1
ATOM 2336 N N . ALA A 1 295 ? 40.447 -4.654 -11.607 1.00 28.84 295 ALA A N 1
ATOM 2337 C CA . ALA A 1 295 ? 40.904 -5.915 -11.003 1.00 28.84 295 ALA A CA 1
ATOM 2338 C C . ALA A 1 295 ? 39.786 -6.882 -10.547 1.00 28.84 295 ALA A C 1
ATOM 2340 O O . ALA A 1 295 ? 40.072 -7.826 -9.814 1.00 28.84 295 ALA A O 1
ATOM 2341 N N . LYS A 1 296 ? 38.508 -6.674 -10.914 1.00 33.50 296 LYS A N 1
ATOM 2342 C CA . LYS A 1 296 ? 37.410 -7.508 -10.369 1.00 33.50 296 LYS A CA 1
ATOM 2343 C C . LYS A 1 296 ? 36.294 -7.951 -11.318 1.00 33.50 296 LYS A C 1
ATOM 2345 O O . LYS A 1 296 ? 35.257 -8.402 -10.840 1.00 33.50 296 LYS A O 1
ATOM 2350 N N . GLN A 1 297 ? 36.492 -7.898 -12.632 1.00 31.36 297 GLN A N 1
ATOM 2351 C CA . GLN A 1 297 ? 35.537 -8.475 -13.587 1.00 31.36 297 GLN A CA 1
ATOM 2352 C C . GLN A 1 297 ? 36.256 -9.290 -14.659 1.00 31.36 297 GLN A C 1
ATOM 2354 O O . GLN A 1 297 ? 36.434 -8.861 -15.790 1.00 31.36 297 GLN A O 1
ATOM 2359 N N . GLY A 1 298 ? 36.671 -10.495 -14.276 1.00 26.66 298 GLY A N 1
ATOM 2360 C CA . GLY A 1 298 ? 36.967 -11.568 -15.212 1.00 26.66 298 GLY A CA 1
ATOM 2361 C C . GLY A 1 298 ? 35.874 -12.621 -15.100 1.00 26.66 298 GLY A C 1
ATOM 2362 O O . GLY A 1 298 ? 35.876 -13.368 -14.124 1.00 26.66 298 GLY A O 1
ATOM 2363 N N . ARG A 1 299 ? 34.955 -12.625 -16.076 1.00 30.64 299 ARG A N 1
ATOM 2364 C CA . ARG A 1 299 ? 34.127 -13.738 -16.593 1.00 30.64 299 ARG A CA 1
ATOM 2365 C C . ARG A 1 299 ? 32.749 -13.222 -16.998 1.00 30.64 299 ARG A C 1
ATOM 2367 O O . ARG A 1 299 ? 31.845 -13.150 -16.175 1.00 30.64 299 ARG A O 1
ATOM 2374 N N . GLU A 1 300 ? 32.574 -12.969 -18.288 1.00 26.28 300 GLU A N 1
ATOM 2375 C CA . GLU A 1 300 ? 31.272 -13.168 -18.915 1.00 26.28 300 GLU A CA 1
ATOM 2376 C C . GLU A 1 300 ? 31.500 -13.892 -20.242 1.00 26.28 300 GLU A C 1
ATOM 2378 O O . GLU A 1 300 ? 32.184 -13.412 -21.144 1.00 26.28 300 GLU A O 1
ATOM 2383 N N . ILE A 1 301 ? 31.023 -15.134 -20.270 1.00 27.33 301 ILE A N 1
ATOM 2384 C CA . ILE A 1 301 ? 31.001 -16.019 -21.427 1.00 27.33 301 ILE A CA 1
ATOM 2385 C C . ILE A 1 301 ? 29.881 -15.528 -22.344 1.00 27.33 301 ILE A C 1
ATOM 2387 O O . ILE A 1 301 ? 28.793 -15.185 -21.886 1.00 27.33 301 ILE A O 1
ATOM 2391 N N . ALA A 1 302 ? 30.169 -15.507 -23.641 1.00 28.53 302 ALA A N 1
ATOM 2392 C CA . ALA A 1 302 ? 29.239 -15.158 -24.698 1.00 28.53 302 ALA A CA 1
ATOM 2393 C C . ALA A 1 302 ? 27.917 -15.941 -24.613 1.00 28.53 302 ALA A C 1
ATOM 2395 O O . ALA A 1 302 ? 27.922 -17.168 -24.603 1.00 28.53 302 ALA A O 1
ATOM 2396 N N . PHE A 1 303 ? 26.792 -15.228 -24.686 1.00 25.55 303 PHE A N 1
ATOM 2397 C CA . PHE A 1 303 ? 25.562 -15.756 -25.274 1.00 25.55 303 PHE A CA 1
ATOM 2398 C C . PHE A 1 303 ? 24.882 -14.676 -26.115 1.00 25.55 303 PHE A C 1
ATOM 2400 O O . PHE A 1 303 ? 24.106 -13.848 -25.647 1.00 25.55 303 PHE A O 1
ATOM 2407 N N . THR A 1 304 ? 25.181 -14.709 -27.408 1.00 29.53 304 THR A N 1
ATOM 2408 C CA . THR A 1 304 ? 24.381 -14.087 -28.459 1.00 29.53 304 THR A CA 1
ATOM 2409 C C . THR A 1 304 ? 23.178 -14.996 -28.725 1.00 29.53 304 THR A C 1
ATOM 2411 O O . THR A 1 304 ? 23.376 -16.112 -29.201 1.00 29.53 304 THR A O 1
ATOM 2414 N N . LYS A 1 305 ? 21.938 -14.558 -28.449 1.00 24.89 305 LYS A N 1
ATOM 2415 C CA . LYS A 1 305 ? 20.740 -14.979 -29.210 1.00 24.89 305 LYS A CA 1
ATOM 2416 C C . LYS A 1 305 ? 19.466 -14.224 -28.806 1.00 24.89 305 LYS A C 1
ATOM 2418 O O . LYS A 1 305 ? 19.101 -14.165 -27.641 1.00 24.89 305 LYS A O 1
ATOM 2423 N N . CYS A 1 306 ? 18.764 -13.770 -29.845 1.00 23.27 306 CYS A N 1
ATOM 2424 C CA . CYS A 1 306 ? 17.352 -13.387 -29.911 1.00 23.27 306 CYS A CA 1
ATOM 2425 C C . CYS A 1 306 ? 16.874 -12.156 -29.126 1.00 23.27 306 CYS A C 1
ATOM 2427 O O . CYS A 1 306 ? 16.493 -12.206 -27.961 1.00 23.27 306 CYS A O 1
ATOM 2429 N N . ALA A 1 307 ? 16.711 -11.076 -29.889 1.00 29.97 307 ALA A N 1
ATOM 2430 C CA . ALA A 1 307 ? 15.756 -10.010 -29.645 1.00 29.97 307 ALA A CA 1
ATOM 2431 C C . ALA A 1 307 ? 14.327 -10.563 -29.444 1.00 29.97 307 ALA A C 1
ATOM 2433 O O . ALA A 1 307 ? 13.587 -10.784 -30.399 1.00 29.97 307 ALA A O 1
ATOM 2434 N N . ARG A 1 308 ? 13.945 -10.770 -28.183 1.00 33.72 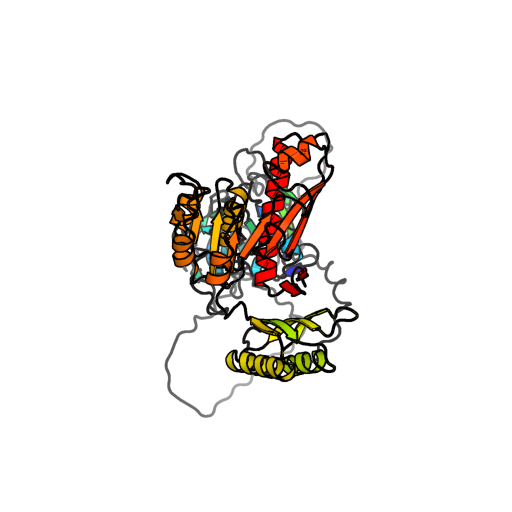308 ARG A N 1
ATOM 2435 C CA . ARG A 1 308 ? 12.567 -10.718 -27.670 1.00 33.72 308 ARG A CA 1
ATOM 2436 C C . ARG A 1 308 ? 12.633 -10.186 -26.240 1.00 33.72 308 ARG A C 1
ATOM 2438 O O . ARG A 1 308 ? 12.508 -10.935 -25.281 1.00 33.72 308 ARG A O 1
ATOM 2445 N N . THR A 1 309 ? 12.876 -8.888 -26.075 1.00 35.22 309 THR A N 1
ATOM 2446 C CA . THR A 1 309 ? 12.860 -8.258 -24.747 1.00 35.22 309 THR A CA 1
ATOM 2447 C C . THR A 1 309 ? 11.418 -7.997 -24.320 1.00 35.22 309 THR A C 1
ATOM 2449 O O . THR A 1 309 ? 10.966 -6.856 -24.242 1.00 35.22 309 THR A O 1
ATOM 2452 N N . LEU A 1 310 ? 10.673 -9.058 -24.027 1.00 44.75 310 LEU A N 1
ATOM 2453 C CA . LEU A 1 310 ? 9.555 -8.925 -23.107 1.00 44.75 310 LEU A CA 1
ATOM 2454 C C . LEU A 1 310 ? 10.173 -8.720 -21.732 1.00 44.75 310 LEU A C 1
ATOM 2456 O O . LEU A 1 310 ? 10.889 -9.575 -21.221 1.00 44.75 310 LEU A O 1
ATOM 2460 N N . LYS A 1 311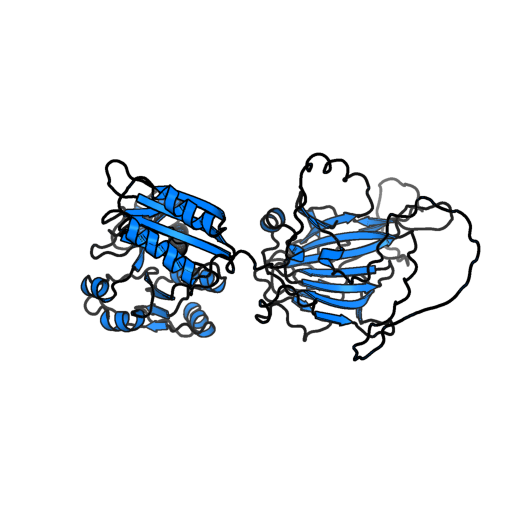 ? 9.986 -7.526 -21.164 1.00 60.97 311 LYS A N 1
ATOM 2461 C CA . LYS A 1 311 ? 10.458 -7.231 -19.810 1.00 60.97 311 LYS A CA 1
ATOM 2462 C C . LYS A 1 311 ? 9.868 -8.285 -18.872 1.00 60.97 311 LYS A C 1
ATOM 2464 O O . LYS A 1 311 ? 8.644 -8.328 -18.736 1.00 60.97 311 LYS A O 1
ATOM 2469 N N . ASN A 1 312 ? 10.727 -9.070 -18.218 1.00 74.25 312 ASN A N 1
ATOM 2470 C CA . ASN A 1 312 ? 10.315 -10.011 -17.179 1.00 74.25 312 ASN A CA 1
ATOM 2471 C C . ASN A 1 312 ? 9.314 -9.335 -16.226 1.00 74.25 312 ASN A C 1
ATOM 2473 O O . ASN A 1 312 ? 9.486 -8.178 -15.813 1.00 74.25 312 ASN A O 1
ATOM 2477 N N . GLN A 1 313 ? 8.231 -10.040 -15.922 1.00 89.88 313 GLN A N 1
ATOM 2478 C CA . GLN A 1 313 ? 7.201 -9.586 -14.997 1.00 89.88 313 GLN A CA 1
ATOM 2479 C C . GLN A 1 313 ? 7.425 -10.220 -13.630 1.00 89.88 313 GLN A C 1
ATOM 2481 O O . GLN A 1 313 ? 7.967 -11.313 -13.543 1.00 89.88 313 GLN A O 1
ATOM 2486 N N . SER A 1 314 ? 7.030 -9.524 -12.566 1.00 93.44 314 SER A N 1
ATOM 2487 C CA . SER A 1 314 ? 7.052 -10.058 -11.205 1.00 93.44 314 SER A CA 1
ATOM 2488 C C . SER A 1 314 ? 5.697 -10.665 -10.868 1.00 93.44 314 SER A C 1
ATOM 2490 O O . SER A 1 314 ? 4.674 -10.007 -11.077 1.00 93.44 314 SER A O 1
ATOM 2492 N N . ALA A 1 315 ? 5.703 -11.850 -10.281 1.00 95.88 315 ALA A N 1
ATOM 2493 C CA . ALA A 1 315 ? 4.540 -12.491 -9.696 1.00 95.88 315 ALA A CA 1
ATOM 2494 C C . ALA A 1 315 ? 4.806 -12.830 -8.229 1.00 95.88 315 ALA A C 1
ATOM 2496 O O . ALA A 1 315 ? 5.950 -12.983 -7.792 1.00 95.88 315 ALA A O 1
ATOM 2497 N N . ARG A 1 316 ? 3.720 -12.932 -7.470 1.00 96.38 316 ARG A N 1
ATOM 2498 C CA . ARG A 1 316 ? 3.714 -13.392 -6.087 1.00 96.38 316 ARG A CA 1
ATOM 2499 C C . ARG A 1 316 ? 2.691 -14.496 -5.979 1.00 96.38 316 ARG A C 1
ATOM 2501 O O . ARG A 1 316 ? 1.564 -14.317 -6.426 1.00 96.38 316 ARG A O 1
ATOM 2508 N N . HIS A 1 317 ? 3.080 -15.605 -5.386 1.00 97.06 317 HIS A N 1
ATOM 2509 C CA . HIS A 1 317 ? 2.203 -16.728 -5.118 1.00 97.06 317 HIS A CA 1
ATOM 2510 C C . HIS A 1 317 ? 2.238 -17.024 -3.628 1.00 97.06 317 HIS A C 1
ATOM 2512 O O . HIS A 1 317 ? 3.310 -17.004 -3.028 1.00 97.06 317 HIS A O 1
ATOM 2518 N N . ASN A 1 318 ? 1.080 -17.257 -3.024 1.00 95.50 318 ASN A N 1
ATOM 2519 C CA . ASN A 1 318 ? 1.003 -17.850 -1.702 1.00 95.50 318 ASN A CA 1
ATOM 2520 C C . ASN A 1 318 ? 0.111 -19.089 -1.728 1.00 95.50 318 ASN A C 1
ATOM 2522 O O . ASN A 1 318 ? -0.818 -19.189 -2.532 1.00 95.50 318 ASN A O 1
ATOM 2526 N N . ILE A 1 319 ? 0.423 -20.051 -0.866 1.00 94.19 319 ILE A N 1
ATOM 2527 C CA . ILE A 1 319 ? -0.332 -21.294 -0.744 1.00 94.19 319 ILE A CA 1
ATOM 2528 C C . ILE A 1 319 ? -0.349 -21.777 0.702 1.00 94.19 319 ILE A C 1
ATOM 2530 O O . ILE A 1 319 ? 0.634 -21.631 1.433 1.00 94.19 319 ILE A O 1
ATOM 2534 N N . TYR A 1 320 ? -1.487 -22.347 1.087 1.00 93.56 320 TYR A N 1
ATOM 2535 C CA . TYR A 1 320 ? -1.760 -22.892 2.408 1.00 93.56 320 TYR A CA 1
ATOM 2536 C C . TYR A 1 320 ? -2.486 -24.251 2.303 1.00 93.56 320 TYR A C 1
ATOM 2538 O O . TYR A 1 320 ? -3.721 -24.279 2.303 1.00 93.56 320 TYR A O 1
ATOM 2546 N N . PRO A 1 321 ? -1.757 -25.375 2.145 1.00 93.75 321 PRO A N 1
ATOM 2547 C CA . PRO A 1 321 ? -2.291 -26.731 2.213 1.00 93.75 321 PRO A CA 1
ATOM 2548 C C . PRO A 1 321 ? -2.003 -27.428 3.553 1.00 93.75 321 PRO A C 1
ATOM 2550 O O . PRO A 1 321 ? -1.338 -26.889 4.443 1.00 93.75 321 PRO A O 1
ATOM 2553 N N . LYS A 1 322 ? -2.480 -28.673 3.674 1.00 92.44 322 LYS A N 1
ATOM 2554 C CA . LYS A 1 322 ? -1.959 -29.616 4.674 1.00 92.44 322 LYS A CA 1
ATOM 2555 C C . LYS A 1 322 ? -0.500 -29.945 4.362 1.00 92.44 322 LYS A C 1
ATOM 2557 O O . LYS A 1 322 ? -0.118 -30.006 3.192 1.00 92.44 322 LYS A O 1
ATOM 2562 N N . ASP A 1 323 ? 0.309 -30.141 5.399 1.00 93.31 323 ASP A N 1
ATOM 2563 C CA . ASP A 1 323 ? 1.726 -30.433 5.196 1.00 93.31 323 ASP A CA 1
ATOM 2564 C C . ASP A 1 323 ? 1.921 -31.818 4.570 1.00 93.31 323 ASP A C 1
ATOM 2566 O O . ASP A 1 323 ? 1.253 -32.794 4.915 1.00 93.31 323 ASP A O 1
ATOM 2570 N N . SER A 1 324 ? 2.813 -31.894 3.588 1.00 93.12 324 SER A N 1
ATOM 2571 C CA . SER A 1 324 ? 3.137 -33.135 2.893 1.00 93.12 324 SER A CA 1
ATOM 2572 C C . SER A 1 324 ? 4.470 -33.026 2.161 1.00 93.12 324 SER A C 1
ATOM 2574 O O . SER A 1 324 ? 4.896 -31.964 1.696 1.00 93.12 324 SER A O 1
ATOM 2576 N N . VAL A 1 325 ? 5.146 -34.166 2.029 1.00 93.81 325 VAL A N 1
ATOM 2577 C CA . VAL A 1 325 ? 6.410 -34.241 1.295 1.00 93.81 325 VAL A CA 1
ATOM 2578 C C . VAL A 1 325 ? 6.178 -33.865 -0.171 1.00 93.81 325 VAL A C 1
ATOM 2580 O O . VAL A 1 325 ? 5.290 -34.393 -0.834 1.00 93.81 325 VAL A O 1
ATOM 2583 N N . GLY A 1 326 ? 7.023 -32.974 -0.695 1.00 93.50 326 GLY A N 1
ATOM 2584 C CA . GLY A 1 326 ? 7.055 -32.629 -2.118 1.00 93.50 326 GLY A CA 1
ATOM 2585 C C . GLY A 1 326 ? 6.375 -31.314 -2.503 1.00 93.50 326 GLY A C 1
ATOM 2586 O O . GLY A 1 326 ? 6.544 -30.901 -3.650 1.00 93.50 326 GLY A O 1
ATOM 2587 N N . ILE A 1 327 ? 5.698 -30.608 -1.584 1.00 94.19 327 ILE A N 1
ATOM 2588 C CA . ILE A 1 327 ? 5.068 -29.301 -1.873 1.00 94.19 327 ILE A CA 1
ATOM 2589 C C . ILE A 1 327 ? 6.093 -28.312 -2.446 1.00 94.19 327 ILE A C 1
ATOM 2591 O O . ILE A 1 327 ? 5.917 -27.787 -3.545 1.00 94.19 327 ILE A O 1
ATOM 2595 N N . VAL A 1 328 ? 7.205 -28.109 -1.731 1.00 95.50 328 VAL A N 1
ATOM 2596 C CA . VAL A 1 328 ? 8.275 -27.181 -2.137 1.00 95.50 328 VAL A CA 1
ATOM 2597 C C . VAL A 1 328 ? 8.876 -27.581 -3.481 1.00 95.50 328 VAL A C 1
ATOM 2599 O O . VAL A 1 328 ? 9.065 -26.725 -4.340 1.00 95.50 328 VAL A O 1
ATOM 2602 N N . ALA A 1 329 ? 9.134 -28.876 -3.683 1.00 94.44 329 ALA A N 1
ATOM 2603 C CA . ALA A 1 329 ? 9.706 -29.392 -4.923 1.00 94.44 329 ALA A CA 1
ATOM 2604 C C . ALA A 1 329 ? 8.769 -29.171 -6.120 1.00 94.44 329 ALA A C 1
ATOM 2606 O O . ALA A 1 329 ? 9.221 -28.758 -7.181 1.00 94.44 329 ALA A O 1
ATOM 2607 N N . LYS A 1 330 ? 7.460 -29.401 -5.959 1.00 96.75 330 LYS A N 1
ATOM 2608 C CA . LYS A 1 330 ? 6.475 -29.182 -7.028 1.00 96.75 330 LYS A CA 1
ATOM 2609 C C . LYS A 1 330 ? 6.253 -27.705 -7.335 1.00 96.75 330 LYS A C 1
ATOM 2611 O O . LYS A 1 330 ? 6.089 -27.360 -8.501 1.00 96.75 330 LYS A O 1
ATOM 2616 N N . LEU A 1 331 ? 6.274 -26.835 -6.325 1.00 95.94 331 LEU A N 1
ATOM 2617 C CA . LEU A 1 331 ? 6.195 -25.386 -6.529 1.00 95.94 331 LEU A CA 1
ATOM 2618 C C . LEU A 1 331 ? 7.422 -24.857 -7.278 1.00 95.94 331 LEU A C 1
ATOM 2620 O O . LEU A 1 331 ? 7.271 -24.132 -8.262 1.00 95.94 331 LEU A O 1
ATOM 2624 N N . SER A 1 332 ? 8.626 -25.233 -6.840 1.00 95.69 332 SER A N 1
ATOM 2625 C CA . SER A 1 332 ? 9.864 -24.775 -7.471 1.00 95.69 332 SER A CA 1
ATOM 2626 C C . SER A 1 332 ? 10.022 -25.323 -8.890 1.00 95.69 332 SER A C 1
ATOM 2628 O O . SER A 1 332 ? 10.370 -24.559 -9.787 1.00 95.69 332 SER A O 1
ATOM 2630 N N . ASP A 1 333 ? 9.687 -26.595 -9.121 1.00 96.56 333 ASP A N 1
ATOM 2631 C CA . ASP A 1 333 ? 9.690 -27.225 -10.447 1.00 96.56 333 ASP A CA 1
ATOM 2632 C C . ASP A 1 333 ? 8.665 -26.587 -11.396 1.00 96.56 333 ASP A C 1
ATOM 2634 O O . ASP A 1 333 ? 8.979 -26.282 -12.545 1.00 96.56 333 ASP A O 1
ATOM 2638 N N . CYS A 1 334 ? 7.456 -26.283 -10.918 1.00 96.69 334 CYS A N 1
ATOM 2639 C CA . CYS A 1 334 ? 6.450 -25.572 -11.708 1.00 96.69 334 CYS A CA 1
ATOM 2640 C C . CYS A 1 334 ? 6.953 -24.199 -12.180 1.00 96.69 334 CYS A C 1
ATOM 2642 O O . CYS A 1 334 ? 6.867 -23.876 -13.364 1.00 96.69 334 CYS A O 1
ATOM 2644 N N . ILE A 1 335 ? 7.553 -23.416 -11.278 1.00 96.19 335 ILE A N 1
ATOM 2645 C CA . ILE A 1 335 ? 8.113 -22.105 -11.626 1.00 96.19 335 ILE A CA 1
ATOM 2646 C C . ILE A 1 335 ? 9.302 -22.264 -12.589 1.00 96.19 335 ILE A C 1
ATOM 2648 O O . ILE A 1 335 ? 9.369 -21.570 -13.607 1.00 96.19 335 ILE A O 1
ATOM 2652 N N . ALA A 1 336 ? 10.224 -23.186 -12.304 1.00 95.56 336 ALA A N 1
ATOM 2653 C CA . ALA A 1 336 ? 11.445 -23.382 -13.084 1.00 95.56 336 ALA A CA 1
ATOM 2654 C C . ALA A 1 336 ? 11.178 -23.951 -14.488 1.00 95.56 336 ALA A C 1
ATOM 2656 O O . ALA A 1 336 ? 11.749 -23.462 -15.464 1.00 95.56 336 ALA A O 1
ATOM 2657 N N . SER A 1 337 ? 10.275 -24.929 -14.619 1.00 95.31 337 SER A N 1
ATOM 2658 C CA . SER A 1 337 ? 9.897 -25.549 -15.903 1.00 95.31 337 SER A CA 1
ATOM 2659 C C . SER A 1 337 ? 9.265 -24.554 -16.882 1.00 95.31 337 SER A C 1
ATOM 2661 O O . SER A 1 337 ? 9.356 -24.719 -18.099 1.00 95.31 337 SER A O 1
ATOM 2663 N N . ARG A 1 338 ? 8.692 -23.465 -16.361 1.00 95.25 338 ARG A N 1
ATOM 2664 C CA . ARG A 1 338 ? 8.151 -22.336 -17.129 1.00 95.25 338 ARG A CA 1
ATOM 2665 C C . ARG A 1 338 ? 9.163 -21.209 -17.365 1.00 95.25 338 ARG A C 1
ATOM 2667 O O . ARG A 1 338 ? 8.836 -20.189 -17.970 1.00 95.25 338 ARG A O 1
ATOM 2674 N N . GLY A 1 339 ? 10.405 -21.388 -16.916 1.00 90.31 339 GLY A N 1
ATOM 2675 C CA . GLY A 1 339 ? 11.484 -20.409 -17.033 1.00 90.31 339 GLY A CA 1
ATOM 2676 C C . GLY A 1 339 ? 11.380 -19.241 -16.049 1.00 90.31 339 GLY A C 1
ATOM 2677 O O . GLY A 1 339 ? 11.982 -18.193 -16.292 1.00 90.31 339 GLY A O 1
ATOM 2678 N N . GLY A 1 340 ? 10.602 -19.387 -14.974 1.00 94.06 340 GLY A N 1
ATOM 2679 C CA . GLY A 1 340 ? 10.542 -18.425 -13.882 1.00 94.06 340 GLY A CA 1
ATOM 2680 C C . GLY A 1 340 ? 11.763 -18.524 -12.964 1.00 94.06 340 GLY A C 1
ATOM 2681 O O . GLY A 1 340 ? 12.302 -19.604 -12.736 1.00 94.06 340 GLY A O 1
ATOM 2682 N N . ASN A 1 341 ? 12.193 -17.390 -12.415 1.00 91.44 341 ASN A N 1
ATOM 2683 C CA . ASN A 1 341 ? 13.281 -17.306 -11.446 1.00 91.44 341 ASN A CA 1
ATOM 2684 C C . ASN A 1 341 ? 12.772 -16.743 -10.117 1.00 91.44 341 ASN A C 1
ATOM 2686 O O . ASN A 1 341 ? 12.283 -15.611 -10.064 1.00 91.44 341 ASN A O 1
ATOM 2690 N N . ILE A 1 342 ? 12.909 -17.521 -9.047 1.00 92.75 342 ILE A N 1
ATOM 2691 C CA . ILE A 1 342 ? 12.484 -17.141 -7.699 1.00 92.75 342 ILE A CA 1
ATOM 2692 C C . ILE A 1 342 ? 13.448 -16.087 -7.141 1.00 92.75 342 ILE A C 1
ATOM 2694 O O . ILE A 1 342 ? 14.661 -16.275 -7.132 1.00 92.75 342 ILE A O 1
ATOM 2698 N N . LEU A 1 343 ? 12.900 -14.957 -6.697 1.00 91.69 343 LEU A N 1
ATOM 2699 C CA . LEU A 1 343 ? 13.625 -13.871 -6.033 1.00 91.69 343 LEU A CA 1
ATOM 2700 C C . LEU A 1 343 ? 13.602 -14.010 -4.509 1.00 91.69 343 LEU A C 1
ATOM 2702 O O . LEU A 1 343 ? 14.547 -13.597 -3.842 1.00 91.69 343 LEU A O 1
ATOM 2706 N N . GLY A 1 344 ? 12.520 -14.564 -3.968 1.00 90.44 344 GLY A N 1
ATOM 2707 C CA . GLY A 1 344 ? 12.362 -14.844 -2.548 1.00 90.44 344 GLY A CA 1
ATOM 2708 C C . GLY A 1 344 ? 11.336 -15.946 -2.344 1.00 90.44 344 GLY A C 1
ATOM 2709 O O . GLY A 1 344 ? 10.341 -16.008 -3.067 1.00 90.44 344 GLY A O 1
ATOM 2710 N N . ALA A 1 345 ? 11.593 -16.821 -1.382 1.00 93.62 345 ALA A N 1
ATOM 2711 C CA . ALA A 1 345 ? 10.667 -17.860 -0.973 1.00 93.62 345 ALA A CA 1
ATOM 2712 C C . ALA A 1 345 ? 10.721 -17.982 0.544 1.00 93.62 345 ALA A C 1
ATOM 2714 O O . ALA A 1 345 ? 11.787 -18.215 1.112 1.00 93.62 345 ALA A O 1
ATOM 2715 N N . ASP A 1 346 ? 9.562 -17.836 1.164 1.00 95.56 346 ASP A N 1
ATOM 2716 C CA . ASP A 1 346 ? 9.373 -17.970 2.595 1.00 95.56 346 ASP A CA 1
ATOM 2717 C C . ASP A 1 346 ? 8.492 -19.197 2.839 1.00 95.56 346 ASP A C 1
ATOM 2719 O O . ASP A 1 346 ? 7.510 -19.433 2.122 1.00 95.56 346 ASP A O 1
ATOM 2723 N N . ILE A 1 347 ? 8.875 -20.012 3.820 1.00 94.12 347 ILE A N 1
ATOM 2724 C CA . ILE A 1 347 ? 8.169 -21.237 4.193 1.00 94.12 347 ILE A CA 1
ATOM 2725 C C . ILE A 1 347 ? 8.032 -21.257 5.707 1.00 94.12 347 ILE A C 1
ATOM 2727 O O . ILE A 1 347 ? 9.000 -21.028 6.431 1.00 94.12 347 ILE A O 1
ATOM 2731 N N . PHE A 1 348 ? 6.830 -21.568 6.176 1.00 94.50 348 PHE A N 1
ATOM 2732 C CA . PHE A 1 348 ? 6.550 -21.777 7.584 1.00 94.50 348 PHE A CA 1
ATOM 2733 C C . PHE A 1 348 ? 5.742 -23.062 7.766 1.00 94.50 348 PHE A C 1
ATOM 2735 O O . PHE A 1 348 ? 4.660 -23.218 7.199 1.00 94.50 348 PHE A O 1
ATOM 2742 N N . VAL A 1 349 ? 6.281 -23.976 8.571 1.00 92.81 349 VAL A N 1
ATOM 2743 C CA . VAL A 1 349 ? 5.624 -25.221 8.978 1.00 92.81 349 VAL A CA 1
ATOM 2744 C C . VAL A 1 349 ? 5.603 -25.232 10.507 1.00 92.81 349 VAL A C 1
ATOM 2746 O O . VAL A 1 349 ? 6.668 -25.320 11.126 1.00 92.81 349 VAL A O 1
ATOM 2749 N N . PRO A 1 350 ? 4.433 -25.069 11.145 1.00 90.25 350 PRO A N 1
ATOM 2750 C CA . PRO A 1 350 ? 4.341 -25.079 12.594 1.00 90.25 350 PRO A CA 1
ATOM 2751 C C . PRO A 1 350 ? 4.580 -26.489 13.141 1.00 90.25 350 PRO A C 1
ATOM 2753 O O . PRO A 1 350 ? 4.100 -27.481 12.596 1.00 90.25 350 PRO A O 1
ATOM 2756 N N . GLN A 1 351 ? 5.295 -26.578 14.263 1.00 85.50 351 GLN A N 1
ATOM 2757 C CA . GLN A 1 351 ? 5.530 -27.853 14.942 1.00 85.50 351 GLN A CA 1
ATOM 2758 C C . GLN A 1 351 ? 4.208 -28.470 15.417 1.00 85.50 351 GLN A C 1
ATOM 2760 O O . GLN A 1 351 ? 3.336 -27.770 15.933 1.00 85.50 351 GLN A O 1
ATOM 2765 N N . ASN A 1 352 ? 4.079 -29.793 15.283 1.00 78.31 352 ASN A N 1
ATOM 2766 C CA . ASN A 1 352 ? 2.912 -30.575 15.718 1.00 78.31 352 ASN A CA 1
ATOM 2767 C C . ASN A 1 352 ? 1.580 -30.164 15.062 1.00 78.31 352 ASN A C 1
ATOM 2769 O O . ASN A 1 352 ? 0.505 -30.406 15.617 1.00 78.31 352 ASN A O 1
ATOM 2773 N N . LYS A 1 353 ? 1.630 -29.544 13.880 1.00 82.31 353 LYS A N 1
ATOM 2774 C CA . LYS A 1 353 ? 0.454 -29.207 13.077 1.00 82.31 353 LYS A CA 1
ATOM 2775 C C . LYS A 1 353 ? 0.639 -29.757 11.669 1.00 82.31 353 LYS A C 1
ATOM 2777 O O . LYS A 1 353 ? 1.717 -29.661 11.101 1.00 82.31 353 LYS A O 1
ATOM 2782 N N . ASN A 1 354 ? -0.426 -30.311 11.095 1.00 88.81 354 ASN A N 1
ATOM 2783 C CA . ASN A 1 354 ? -0.401 -30.852 9.737 1.00 88.81 354 ASN A CA 1
ATOM 2784 C C . ASN A 1 354 ? -0.740 -29.769 8.701 1.00 88.81 354 ASN A C 1
ATOM 2786 O O . ASN A 1 354 ? -1.719 -29.888 7.965 1.00 88.81 354 ASN A O 1
ATOM 2790 N N . VAL A 1 355 ? 0.008 -28.665 8.708 1.00 92.25 355 VAL A N 1
ATOM 2791 C CA . VAL A 1 355 ? -0.253 -27.514 7.840 1.00 92.25 355 VAL A CA 1
ATOM 2792 C C . VAL A 1 355 ? 1.033 -26.872 7.332 1.00 92.25 355 VAL A C 1
ATOM 2794 O O . VAL A 1 355 ? 2.038 -26.849 8.036 1.00 92.25 355 VAL A O 1
ATOM 2797 N N . PHE A 1 356 ? 0.983 -26.308 6.130 1.00 93.50 356 PHE A N 1
ATOM 2798 C CA . PHE A 1 356 ? 2.137 -25.734 5.446 1.00 93.50 356 PHE A CA 1
ATOM 2799 C C . PHE A 1 356 ? 1.804 -24.342 4.912 1.00 93.50 356 PHE A C 1
ATOM 2801 O O . PHE A 1 356 ? 0.767 -24.149 4.292 1.00 93.50 356 PHE A O 1
ATOM 2808 N N . TYR A 1 357 ? 2.692 -23.369 5.093 1.00 95.56 357 TYR A N 1
ATOM 2809 C CA . TYR A 1 357 ? 2.535 -22.027 4.536 1.00 95.56 357 TYR A CA 1
ATOM 2810 C C . TYR A 1 357 ? 3.725 -21.710 3.648 1.00 95.56 357 TYR A C 1
ATOM 2812 O O . TYR A 1 357 ? 4.871 -21.854 4.073 1.00 95.56 357 TYR A O 1
ATOM 2820 N N . SER A 1 358 ? 3.471 -21.209 2.442 1.00 95.56 358 SER A N 1
ATOM 2821 C CA . SER A 1 358 ? 4.540 -20.661 1.612 1.00 95.56 358 SER A CA 1
ATOM 2822 C C . SER A 1 358 ? 4.113 -19.419 0.857 1.00 95.56 358 SER A C 1
ATOM 2824 O O . SER A 1 358 ? 2.979 -19.312 0.386 1.00 95.56 358 SER A O 1
ATOM 2826 N N . ARG A 1 359 ? 5.066 -18.497 0.714 1.00 96.94 359 ARG A N 1
ATOM 2827 C CA . ARG A 1 359 ? 5.005 -17.355 -0.190 1.00 96.94 359 ARG A CA 1
ATOM 2828 C C . ARG A 1 359 ? 6.229 -17.376 -1.093 1.00 96.94 359 ARG A C 1
ATOM 2830 O O . ARG A 1 359 ? 7.355 -17.417 -0.616 1.00 96.94 359 ARG A O 1
ATOM 2837 N N . SER A 1 360 ? 6.008 -17.292 -2.396 1.00 96.06 360 SER A N 1
ATOM 2838 C CA . SER A 1 360 ? 7.053 -17.196 -3.412 1.00 96.06 360 SER A CA 1
ATOM 2839 C C . SER A 1 360 ? 6.907 -15.898 -4.198 1.00 96.06 360 SER A C 1
ATOM 2841 O O . SER A 1 360 ? 5.830 -15.567 -4.689 1.00 96.06 360 SER A O 1
ATOM 2843 N N . GLU A 1 361 ? 8.000 -15.164 -4.352 1.00 96.75 361 GLU A N 1
ATOM 2844 C CA . GLU A 1 361 ? 8.121 -14.003 -5.229 1.00 96.75 361 GLU A CA 1
ATOM 2845 C C . GLU A 1 361 ? 9.108 -14.343 -6.338 1.00 96.75 361 GLU A C 1
ATOM 2847 O O . GLU A 1 361 ? 10.240 -14.740 -6.070 1.00 96.75 361 GLU A O 1
ATOM 2852 N N . PHE A 1 362 ? 8.683 -14.219 -7.591 1.00 96.19 362 PHE A N 1
ATOM 2853 C CA . PHE A 1 362 ? 9.470 -14.659 -8.737 1.00 96.19 362 PHE A CA 1
ATOM 2854 C C . PHE A 1 362 ? 9.279 -13.739 -9.936 1.00 96.19 362 PHE A C 1
ATOM 2856 O O . PHE A 1 362 ? 8.303 -12.993 -10.036 1.00 96.19 362 PHE A O 1
ATOM 2863 N N . ILE A 1 363 ? 10.240 -13.787 -10.852 1.00 96.00 363 ILE A N 1
ATOM 2864 C CA . ILE A 1 363 ? 10.156 -13.134 -12.155 1.00 96.00 363 ILE A CA 1
ATOM 2865 C C . ILE A 1 363 ? 9.972 -14.170 -13.254 1.00 96.00 363 ILE A C 1
ATOM 2867 O O . ILE A 1 363 ? 10.540 -15.253 -13.179 1.00 96.00 363 ILE A O 1
ATOM 2871 N N . PHE A 1 364 ? 9.198 -13.841 -14.280 1.00 94.38 364 PHE A N 1
ATOM 2872 C CA . PHE A 1 364 ? 8.915 -14.745 -15.393 1.00 94.38 364 PHE A CA 1
ATOM 2873 C C . PHE A 1 364 ? 8.796 -13.983 -16.716 1.00 94.38 364 PHE A C 1
ATOM 2875 O O . PHE A 1 364 ? 8.530 -12.777 -16.737 1.00 94.38 364 PHE A O 1
ATOM 2882 N N . ASP A 1 365 ? 8.993 -14.699 -17.821 1.00 92.31 365 ASP A N 1
ATOM 2883 C CA . ASP A 1 365 ? 8.738 -14.198 -19.171 1.00 92.31 365 ASP A CA 1
ATOM 2884 C C . ASP A 1 365 ? 7.271 -14.488 -19.547 1.00 92.31 365 ASP A C 1
ATOM 2886 O O . ASP A 1 365 ? 6.898 -15.662 -19.654 1.00 92.31 365 ASP A O 1
ATOM 2890 N N . PRO A 1 366 ? 6.428 -13.461 -19.769 1.00 91.81 366 PRO A N 1
ATOM 2891 C CA . PRO A 1 366 ? 5.013 -13.653 -20.079 1.00 91.81 366 PRO A CA 1
ATOM 2892 C C . PRO A 1 366 ? 4.756 -14.377 -21.410 1.00 91.81 366 PRO A C 1
ATOM 2894 O O . PRO A 1 366 ? 3.650 -14.871 -21.605 1.00 91.81 366 PRO A O 1
ATOM 2897 N N . VAL A 1 367 ? 5.736 -14.463 -22.323 1.00 90.00 367 VAL A N 1
ATOM 2898 C CA . VAL A 1 367 ? 5.597 -15.292 -23.535 1.00 90.00 367 VAL A CA 1
ATOM 2899 C C . VAL A 1 367 ? 5.814 -16.771 -23.252 1.00 90.00 367 VAL A C 1
ATOM 2901 O O . VAL A 1 367 ? 5.163 -17.602 -23.878 1.00 90.00 367 VAL A O 1
ATOM 2904 N N . LYS A 1 368 ? 6.706 -17.114 -22.318 1.00 92.06 368 LYS A N 1
ATOM 2905 C CA . LYS A 1 368 ? 6.946 -18.512 -21.929 1.00 92.06 368 LYS A CA 1
ATOM 2906 C C . LYS A 1 368 ? 5.897 -19.027 -20.958 1.00 92.06 368 LYS A C 1
ATOM 2908 O O . LYS A 1 368 ? 5.574 -20.210 -20.987 1.00 92.06 368 LYS A O 1
ATOM 2913 N N . TRP A 1 369 ? 5.372 -18.139 -20.118 1.00 95.31 369 TRP A N 1
ATOM 2914 C CA . TRP A 1 369 ? 4.351 -18.470 -19.138 1.00 95.31 369 TRP A CA 1
ATOM 2915 C C . TRP A 1 369 ? 3.201 -17.457 -19.182 1.00 95.31 369 TRP A C 1
ATOM 2917 O O . TRP A 1 369 ? 3.162 -16.510 -18.390 1.00 95.31 369 TRP A O 1
ATOM 2927 N N . PRO A 1 370 ? 2.271 -17.615 -20.142 1.00 94.19 370 PRO A N 1
ATOM 2928 C CA . PRO A 1 370 ? 1.093 -16.765 -20.239 1.00 94.19 370 PRO A CA 1
ATOM 2929 C C . PRO A 1 370 ? 0.232 -16.843 -18.976 1.00 94.19 370 PRO A C 1
ATOM 2931 O O . PRO A 1 370 ? 0.139 -17.890 -18.336 1.00 94.19 370 PRO A O 1
ATOM 2934 N N . ARG A 1 371 ? -0.462 -15.747 -18.652 1.00 94.25 371 ARG A N 1
ATOM 2935 C CA . ARG A 1 371 ? -1.265 -15.619 -17.424 1.00 94.25 371 ARG A CA 1
ATOM 2936 C C . ARG A 1 371 ? -2.278 -16.756 -17.226 1.00 94.25 371 ARG A C 1
ATOM 2938 O O . ARG A 1 371 ? -2.347 -17.304 -16.136 1.00 94.25 371 ARG A O 1
ATOM 2945 N N . VAL A 1 372 ? -3.009 -17.131 -18.277 1.00 94.81 372 VAL A N 1
ATOM 2946 C CA . VAL A 1 372 ? -4.007 -18.217 -18.220 1.00 94.81 372 VAL A CA 1
ATOM 2947 C C . VAL A 1 372 ? -3.353 -19.543 -17.823 1.00 94.81 372 VAL A C 1
ATOM 2949 O O . VAL A 1 372 ? -3.833 -20.237 -16.935 1.00 94.81 372 VAL A O 1
ATOM 2952 N N . GLN A 1 373 ? -2.200 -19.853 -18.417 1.00 96.00 373 GLN A N 1
ATOM 2953 C CA . GLN A 1 373 ? -1.455 -21.070 -18.109 1.00 96.00 373 GLN A CA 1
ATOM 2954 C C . GLN A 1 373 ? -0.861 -21.042 -16.693 1.00 96.00 373 GLN A C 1
ATOM 2956 O O . GLN A 1 373 ? -0.814 -22.070 -16.026 1.00 96.00 373 GLN A O 1
ATOM 2961 N N . MET A 1 374 ? -0.438 -19.871 -16.211 1.00 96.75 374 MET A N 1
ATOM 2962 C CA . MET A 1 374 ? -0.005 -19.688 -14.824 1.00 96.75 374 MET A CA 1
ATOM 2963 C C . MET A 1 374 ? -1.129 -19.989 -13.830 1.00 96.75 374 MET A C 1
ATOM 2965 O O . MET A 1 374 ? -0.896 -20.712 -12.861 1.00 96.75 374 MET A O 1
ATOM 2969 N N . ASP A 1 375 ? -2.339 -19.488 -14.084 1.00 95.81 375 ASP A N 1
ATOM 2970 C CA . ASP A 1 375 ? -3.502 -19.782 -13.243 1.00 95.81 375 ASP A CA 1
ATOM 2971 C C . ASP A 1 375 ? -3.811 -21.289 -13.238 1.00 95.81 375 ASP A C 1
ATOM 2973 O O . ASP A 1 375 ? -3.997 -21.878 -12.174 1.00 95.81 375 ASP A O 1
ATOM 2977 N N . GLU A 1 376 ? -3.797 -21.942 -14.405 1.00 97.06 376 GLU A N 1
ATOM 2978 C CA . GLU A 1 376 ? -4.007 -23.392 -14.529 1.00 97.06 376 GLU A CA 1
ATOM 2979 C C . GLU A 1 376 ? -2.944 -24.216 -13.791 1.00 97.06 376 GLU A C 1
ATOM 2981 O O . GLU A 1 376 ? -3.265 -25.203 -13.122 1.00 97.06 376 GLU A O 1
ATOM 2986 N N . ASP A 1 377 ? -1.673 -23.827 -13.899 1.00 97.19 377 ASP A N 1
ATOM 2987 C CA . ASP A 1 377 ? -0.562 -24.531 -13.265 1.00 97.19 377 ASP A CA 1
ATOM 2988 C C . ASP A 1 377 ? -0.637 -24.440 -11.734 1.00 97.19 377 ASP A C 1
ATOM 2990 O O . ASP A 1 377 ? -0.542 -25.463 -11.048 1.00 97.19 377 ASP A O 1
ATOM 2994 N N . PHE A 1 378 ? -0.878 -23.245 -11.182 1.00 97.38 378 PHE A N 1
ATOM 2995 C CA . PHE A 1 378 ? -1.049 -23.083 -9.735 1.00 97.38 378 PHE A CA 1
ATOM 2996 C C . PHE A 1 378 ? -2.363 -23.682 -9.223 1.00 97.38 378 PHE A C 1
ATOM 2998 O O . PHE A 1 378 ? -2.395 -24.179 -8.094 1.00 97.38 378 PHE A O 1
ATOM 3005 N N . LEU A 1 379 ? -3.422 -23.721 -10.039 1.00 96.88 379 LEU A N 1
ATOM 3006 C CA . LEU A 1 379 ? -4.655 -24.442 -9.718 1.00 96.88 379 LEU A CA 1
ATOM 3007 C C . LEU A 1 379 ? -4.414 -25.954 -9.641 1.00 96.88 379 LEU A C 1
ATOM 3009 O O . LEU A 1 379 ? -4.935 -26.615 -8.743 1.00 96.88 379 LEU A O 1
ATOM 3013 N N . ARG A 1 380 ? -3.599 -26.515 -10.542 1.00 97.00 380 ARG A N 1
ATOM 3014 C CA . ARG A 1 380 ? -3.224 -27.937 -10.515 1.00 97.00 380 ARG A CA 1
ATOM 3015 C C . ARG A 1 380 ? -2.483 -28.290 -9.228 1.00 97.00 380 ARG A C 1
ATOM 3017 O O . ARG A 1 380 ? -2.813 -29.292 -8.603 1.00 97.00 380 ARG A O 1
ATOM 3024 N N . ILE A 1 381 ? -1.534 -27.451 -8.808 1.00 96.31 381 ILE A N 1
ATOM 3025 C CA . ILE A 1 381 ? -0.821 -27.618 -7.531 1.00 96.31 381 ILE A CA 1
ATOM 3026 C C . ILE A 1 381 ? -1.783 -27.479 -6.350 1.00 96.31 381 ILE A C 1
ATOM 3028 O O . ILE A 1 381 ? -1.752 -28.304 -5.441 1.00 96.31 381 ILE A O 1
ATOM 3032 N N . SER A 1 382 ? -2.670 -26.481 -6.386 1.00 96.38 382 SER A N 1
ATOM 3033 C CA . SER A 1 382 ? -3.693 -26.286 -5.355 1.00 96.38 382 SER A CA 1
ATOM 3034 C C . SER A 1 382 ? -4.541 -27.542 -5.163 1.00 96.38 382 SER A C 1
ATOM 3036 O O . SER A 1 382 ? -4.749 -27.963 -4.034 1.00 96.38 382 SER A O 1
ATOM 3038 N N . LYS A 1 383 ? -4.994 -28.166 -6.258 1.00 96.50 383 LYS A N 1
ATOM 3039 C CA . LYS A 1 383 ? -5.778 -29.409 -6.217 1.00 96.50 383 LYS A CA 1
ATOM 3040 C C . LYS A 1 383 ? -4.948 -30.612 -5.770 1.00 96.50 383 LYS A C 1
ATOM 3042 O O . LYS A 1 383 ? -5.447 -31.439 -5.021 1.00 96.50 383 LYS A O 1
ATOM 3047 N N . MET A 1 384 ? -3.693 -30.705 -6.214 1.00 96.31 384 MET A N 1
ATOM 3048 C CA . MET A 1 384 ? -2.785 -31.804 -5.865 1.00 96.31 384 MET A CA 1
ATOM 3049 C C . MET A 1 384 ? -2.552 -31.914 -4.356 1.00 96.31 384 MET A C 1
ATOM 3051 O O . MET A 1 384 ? -2.459 -33.023 -3.842 1.00 96.31 384 MET A O 1
ATOM 3055 N N . PHE A 1 385 ? -2.467 -30.779 -3.663 1.00 95.56 385 PHE A N 1
ATOM 3056 C CA . PHE A 1 385 ? -2.199 -30.726 -2.224 1.00 95.56 385 PHE A CA 1
ATOM 3057 C C . PHE A 1 385 ? -3.422 -30.351 -1.380 1.00 95.56 385 PHE A C 1
ATOM 3059 O O . PHE A 1 385 ? -3.256 -30.020 -0.209 1.00 95.56 385 PHE A O 1
ATOM 3066 N N . ASP A 1 386 ? -4.626 -30.379 -1.965 1.00 94.00 386 ASP A N 1
ATOM 3067 C CA . ASP A 1 386 ? -5.878 -30.002 -1.291 1.00 94.00 386 ASP A CA 1
ATOM 3068 C C . ASP A 1 386 ? -5.741 -28.669 -0.528 1.00 94.00 386 ASP A C 1
ATOM 3070 O O . ASP A 1 386 ? -5.993 -28.554 0.673 1.00 94.00 386 ASP A O 1
ATOM 3074 N N . ALA A 1 387 ? -5.191 -27.663 -1.217 1.00 93.50 387 ALA A N 1
ATOM 3075 C CA . ALA A 1 387 ? -4.832 -26.405 -0.588 1.00 93.50 387 ALA A CA 1
ATOM 3076 C C . ALA A 1 387 ? -6.078 -25.604 -0.213 1.00 93.50 387 ALA A C 1
ATOM 3078 O O . ALA A 1 387 ? -6.869 -25.238 -1.083 1.00 93.50 387 ALA A O 1
ATOM 3079 N N . THR A 1 388 ? -6.180 -25.233 1.064 1.00 91.62 388 THR A N 1
ATOM 3080 C CA . THR A 1 388 ? -7.214 -24.328 1.588 1.00 91.62 388 THR A CA 1
ATOM 3081 C C . THR A 1 388 ? -7.221 -23.001 0.832 1.00 91.62 388 THR A C 1
ATOM 3083 O O . THR A 1 388 ? -8.271 -22.423 0.564 1.00 91.62 388 THR A O 1
ATOM 3086 N N . ARG A 1 389 ? -6.031 -22.494 0.485 1.00 91.00 389 ARG A N 1
ATOM 3087 C CA . ARG A 1 389 ? -5.864 -21.274 -0.307 1.00 91.00 389 ARG A CA 1
ATOM 3088 C C . ARG A 1 389 ? -4.632 -21.387 -1.192 1.00 91.00 389 ARG A C 1
ATOM 3090 O O . ARG A 1 389 ? -3.581 -21.815 -0.730 1.00 91.00 389 ARG A O 1
ATOM 3097 N N . SER A 1 390 ? -4.752 -20.954 -2.442 1.00 95.00 390 SER A N 1
ATOM 3098 C CA . SER A 1 390 ? -3.643 -20.795 -3.386 1.00 95.00 390 SER A CA 1
ATOM 3099 C C . SER A 1 390 ? -3.942 -19.583 -4.258 1.00 95.00 390 SER A C 1
ATOM 3101 O O . SER A 1 390 ? -4.923 -19.589 -5.000 1.00 95.00 390 SER A O 1
ATOM 3103 N N . VAL A 1 391 ? -3.153 -18.516 -4.135 1.00 95.25 391 VAL A N 1
ATOM 3104 C CA . VAL A 1 391 ? -3.386 -17.268 -4.872 1.00 95.25 391 VAL A CA 1
ATOM 3105 C C . VAL A 1 391 ? -2.096 -16.822 -5.528 1.00 95.25 391 VAL A C 1
ATOM 3107 O O . VAL A 1 391 ? -1.085 -16.621 -4.861 1.00 95.25 391 VAL A O 1
ATOM 3110 N N . VAL A 1 392 ? -2.145 -16.623 -6.844 1.00 96.62 392 VAL A N 1
ATOM 3111 C CA . VAL A 1 392 ? -1.086 -15.971 -7.613 1.00 96.62 392 VAL A CA 1
ATOM 3112 C C . VAL A 1 392 ? -1.550 -14.582 -8.039 1.00 96.62 392 VAL A C 1
ATOM 3114 O O . VAL A 1 392 ? -2.702 -14.385 -8.419 1.00 96.62 392 VAL A O 1
ATOM 3117 N N . ARG A 1 393 ? -0.659 -13.597 -7.931 1.00 95.81 393 ARG A N 1
ATOM 3118 C CA . ARG A 1 393 ? -0.887 -12.208 -8.328 1.00 95.81 393 ARG A CA 1
ATOM 3119 C C . ARG A 1 393 ? 0.285 -11.698 -9.154 1.00 95.81 393 ARG A C 1
ATOM 3121 O O . ARG A 1 393 ? 1.439 -11.794 -8.734 1.00 95.81 393 ARG A O 1
ATOM 3128 N N . VAL A 1 394 ? -0.016 -11.060 -10.275 1.00 95.44 394 VAL A N 1
ATOM 3129 C CA . VAL A 1 394 ? 0.909 -10.341 -11.152 1.00 95.44 394 VAL A CA 1
ATOM 3130 C C . VAL A 1 394 ? 0.556 -8.849 -11.093 1.00 95.44 394 VAL A C 1
ATOM 3132 O O . VAL A 1 394 ? -0.313 -8.397 -11.837 1.00 95.44 394 VAL A O 1
ATOM 3135 N N . PRO A 1 395 ? 1.223 -8.030 -10.252 1.00 91.12 395 PRO A N 1
ATOM 3136 C CA . PRO A 1 395 ? 0.810 -6.644 -9.985 1.00 91.12 395 PRO A CA 1
ATOM 3137 C C . PRO A 1 395 ? 0.703 -5.715 -11.204 1.00 91.12 395 PRO A C 1
ATOM 3139 O O . PRO A 1 395 ? 0.083 -4.661 -11.109 1.00 91.12 395 PRO A O 1
ATOM 3142 N N . LYS A 1 396 ? 1.345 -6.056 -12.329 1.00 89.31 396 LYS A N 1
ATOM 3143 C CA . LYS A 1 396 ? 1.258 -5.285 -13.581 1.00 89.31 396 LYS A CA 1
ATOM 3144 C C . LYS A 1 396 ? 0.008 -5.594 -14.408 1.00 89.31 396 LYS A C 1
ATOM 3146 O O . LYS A 1 396 ? -0.354 -4.766 -15.236 1.00 89.31 396 LYS A O 1
ATOM 3151 N N . LEU A 1 397 ? -0.571 -6.781 -14.241 1.00 91.25 397 LEU A N 1
ATOM 3152 C CA . LEU A 1 397 ? -1.702 -7.270 -15.032 1.00 91.25 397 LEU A CA 1
ATOM 3153 C C . LEU A 1 397 ? -2.988 -7.283 -14.211 1.00 91.25 397 LEU A C 1
ATOM 3155 O O . LEU A 1 397 ? -4.050 -6.956 -14.730 1.00 91.25 397 LEU A O 1
ATOM 3159 N N . ASP A 1 398 ? -2.885 -7.646 -12.936 1.00 93.44 398 ASP A N 1
ATOM 3160 C CA . ASP A 1 398 ? -4.051 -7.800 -12.083 1.00 93.44 398 ASP A CA 1
ATOM 3161 C C . ASP A 1 398 ? -4.542 -6.451 -11.557 1.00 93.44 398 ASP A C 1
ATOM 3163 O O . ASP A 1 398 ? -3.729 -5.590 -11.190 1.00 93.44 398 ASP A O 1
ATOM 3167 N N . PRO A 1 399 ? -5.870 -6.267 -11.449 1.00 93.62 399 PRO A N 1
ATOM 3168 C CA . PRO A 1 399 ? -6.428 -5.064 -10.861 1.00 93.62 399 PRO A CA 1
ATOM 3169 C C . PRO A 1 399 ? -5.957 -4.911 -9.412 1.00 93.62 399 PRO A C 1
ATOM 3171 O O . PRO A 1 399 ? -5.804 -5.883 -8.661 1.00 93.62 399 PRO A O 1
ATOM 3174 N N . LYS A 1 400 ? -5.730 -3.664 -8.995 1.00 94.56 400 LYS A N 1
ATOM 3175 C CA . LYS A 1 400 ? -5.527 -3.358 -7.576 1.00 94.56 400 LYS A CA 1
ATOM 3176 C C . LYS A 1 400 ? -6.763 -3.780 -6.785 1.00 94.56 400 LYS A C 1
ATOM 3178 O O . LYS A 1 400 ? -7.870 -3.747 -7.315 1.00 94.56 400 LYS A O 1
ATOM 3183 N N . PHE A 1 401 ? -6.559 -4.137 -5.521 1.00 96.88 401 PHE A N 1
ATOM 3184 C CA . PHE A 1 401 ? -7.678 -4.416 -4.630 1.00 96.88 401 PHE A CA 1
ATOM 3185 C C . PHE A 1 401 ? -8.527 -3.157 -4.450 1.00 96.88 401 PHE A C 1
ATOM 3187 O O . PHE A 1 401 ? -7.997 -2.109 -4.076 1.00 96.88 401 PHE A O 1
ATOM 3194 N N . LYS A 1 402 ? -9.822 -3.265 -4.720 1.00 98.12 402 LYS A N 1
ATOM 3195 C CA . LYS A 1 402 ? -10.825 -2.234 -4.487 1.00 98.12 402 LYS A CA 1
ATOM 3196 C C . LYS A 1 402 ? -11.207 -2.245 -3.021 1.00 98.12 402 LYS A C 1
ATOM 3198 O O . LYS A 1 402 ? -11.664 -3.263 -2.514 1.00 98.12 402 LYS A O 1
ATOM 3203 N N . ILE A 1 403 ? -11.069 -1.116 -2.346 1.00 98.44 403 ILE A N 1
ATOM 3204 C CA . ILE A 1 403 ? -11.427 -0.994 -0.933 1.00 98.44 403 ILE A CA 1
ATOM 3205 C C . ILE A 1 403 ? -12.432 0.128 -0.718 1.00 98.44 403 ILE A C 1
ATOM 3207 O O . ILE A 1 403 ? -12.500 1.082 -1.502 1.00 98.44 403 ILE A O 1
ATOM 3211 N N . ALA A 1 404 ? -13.186 0.029 0.370 1.00 98.38 404 ALA A N 1
ATOM 3212 C CA . ALA A 1 404 ? -13.841 1.173 0.987 1.00 98.38 404 ALA A CA 1
ATOM 3213 C C . ALA A 1 404 ? -13.188 1.441 2.345 1.00 98.38 404 ALA A C 1
ATOM 3215 O O . ALA A 1 404 ? -12.812 0.513 3.067 1.00 98.38 404 ALA A O 1
ATOM 3216 N N . VAL A 1 405 ? -13.038 2.724 2.672 1.00 98.50 405 VAL A N 1
ATOM 3217 C CA . VAL A 1 405 ? -12.504 3.157 3.966 1.00 98.50 405 VAL A CA 1
ATOM 3218 C C . VAL A 1 405 ? -13.656 3.688 4.803 1.00 98.50 405 VAL A C 1
ATOM 3220 O O . VAL A 1 405 ? -14.349 4.614 4.385 1.00 98.50 405 VAL A O 1
ATOM 3223 N N . ILE A 1 406 ? -13.852 3.115 5.985 1.00 97.94 406 ILE A N 1
ATOM 3224 C CA . ILE A 1 406 ? -14.850 3.569 6.949 1.00 97.94 406 ILE A CA 1
ATOM 3225 C C . ILE A 1 406 ? -14.126 4.315 8.068 1.00 97.94 406 ILE A C 1
ATOM 3227 O O . ILE A 1 406 ? -13.158 3.804 8.632 1.00 97.94 406 ILE A O 1
ATOM 3231 N N . ALA A 1 407 ? -14.569 5.529 8.379 1.00 96.81 407 ALA A N 1
ATOM 3232 C CA . ALA A 1 407 ? -13.950 6.387 9.385 1.00 96.81 407 ALA A CA 1
ATOM 3233 C C . ALA A 1 407 ? -15.000 7.032 10.298 1.00 96.81 407 ALA A C 1
ATOM 3235 O O . ALA A 1 407 ? -16.182 7.092 9.969 1.00 96.81 407 ALA A O 1
ATOM 3236 N N . SER A 1 408 ? -14.565 7.532 11.454 1.00 94.38 408 SER A N 1
ATOM 3237 C CA . SER A 1 408 ? -15.403 8.352 12.337 1.00 94.38 408 SER A CA 1
ATOM 3238 C C . SER A 1 408 ? -14.867 9.786 12.408 1.00 94.38 408 SER A C 1
ATOM 3240 O O . SER A 1 408 ? -14.455 10.357 11.398 1.00 94.38 408 SER A O 1
ATOM 3242 N N . LYS A 1 409 ? -14.894 10.409 13.594 1.00 91.50 409 LYS A N 1
ATOM 3243 C CA . LYS A 1 409 ? -14.473 11.799 13.794 1.00 91.50 409 LYS A CA 1
ATOM 3244 C C . LYS A 1 409 ? -12.970 12.002 13.580 1.00 91.50 409 LYS A C 1
ATOM 3246 O O . LYS A 1 409 ? -12.580 13.011 13.005 1.00 91.50 409 LYS A O 1
ATOM 3251 N N . GLN A 1 410 ? -12.140 11.059 14.030 1.00 90.94 410 GLN A N 1
ATOM 3252 C CA . GLN A 1 410 ? -10.680 11.143 13.921 1.00 90.94 410 GLN A CA 1
ATOM 3253 C C . GLN A 1 410 ? -10.213 10.873 12.487 1.00 90.94 410 GLN A C 1
ATOM 3255 O O . GLN A 1 410 ? -10.558 9.856 11.894 1.00 90.94 410 GLN A O 1
ATOM 3260 N N . GLU A 1 411 ? -9.414 11.786 11.937 1.00 92.25 411 GLU A N 1
ATOM 3261 C CA . GLU A 1 411 ? -9.068 11.796 10.510 1.00 92.25 411 GLU A CA 1
ATOM 3262 C C . GLU A 1 411 ? -7.653 11.325 10.196 1.00 92.25 411 GLU A C 1
ATOM 3264 O O . GLU A 1 411 ? -7.358 11.054 9.037 1.00 92.25 411 GLU A O 1
ATOM 3269 N N . HIS A 1 412 ? -6.757 11.241 11.181 1.00 95.19 412 HIS A N 1
ATOM 3270 C CA . HIS A 1 412 ? -5.322 11.057 10.936 1.00 95.19 412 HIS A CA 1
ATOM 3271 C C . HIS A 1 412 ? -5.017 9.808 10.105 1.00 95.19 412 HIS A C 1
ATOM 3273 O O . HIS A 1 412 ? -4.214 9.890 9.177 1.00 95.19 412 HIS A O 1
ATOM 3279 N N . CYS A 1 413 ? -5.682 8.682 10.384 1.00 97.31 413 CYS A N 1
ATOM 3280 C CA . CYS A 1 413 ? -5.540 7.457 9.594 1.00 97.31 413 CYS A CA 1
ATOM 3281 C C . CYS A 1 413 ? -6.118 7.613 8.181 1.00 97.31 413 CYS A C 1
ATOM 3283 O O . CYS A 1 413 ? -5.457 7.250 7.213 1.00 97.31 413 CYS A O 1
ATOM 3285 N N . LEU A 1 414 ? -7.317 8.188 8.046 1.00 97.25 414 LEU A N 1
ATOM 3286 C CA . LEU A 1 414 ? -7.952 8.413 6.745 1.00 97.25 414 LEU A CA 1
ATOM 3287 C C . LEU A 1 414 ? -7.090 9.317 5.850 1.00 97.25 414 LEU A C 1
ATOM 3289 O O . LEU A 1 414 ? -6.820 8.971 4.703 1.00 97.25 414 LEU A O 1
ATOM 3293 N N . ILE A 1 415 ? -6.620 10.445 6.384 1.00 96.31 415 ILE A N 1
ATOM 3294 C CA . ILE A 1 415 ? -5.759 11.399 5.677 1.00 96.31 415 ILE A CA 1
ATOM 3295 C C . ILE A 1 415 ? -4.473 10.710 5.204 1.00 96.31 415 ILE A C 1
ATOM 3297 O O . ILE A 1 415 ? -4.099 10.843 4.039 1.00 96.31 415 ILE A O 1
ATOM 3301 N N . ASP A 1 416 ? -3.810 9.942 6.072 1.00 96.94 416 ASP A N 1
ATOM 3302 C CA . ASP A 1 416 ? -2.564 9.254 5.719 1.00 96.94 416 ASP A CA 1
ATOM 3303 C C . ASP A 1 416 ? -2.758 8.185 4.637 1.00 96.94 416 ASP A C 1
ATOM 3305 O O . ASP A 1 416 ? -1.945 8.093 3.711 1.00 96.94 416 ASP A O 1
ATOM 3309 N N . LEU A 1 417 ? -3.863 7.430 4.698 1.00 97.31 417 LEU A N 1
ATOM 3310 C CA . LEU A 1 417 ? -4.227 6.459 3.665 1.00 97.31 417 LEU A CA 1
ATOM 3311 C C . LEU A 1 417 ? -4.483 7.137 2.320 1.00 97.31 417 LEU A C 1
ATOM 3313 O O . LEU A 1 417 ? -3.932 6.699 1.310 1.00 97.31 417 LEU A O 1
ATOM 3317 N N . LEU A 1 418 ? -5.267 8.217 2.305 1.00 96.88 418 LEU A N 1
ATOM 3318 C CA . LEU A 1 418 ? -5.581 8.975 1.094 1.00 96.88 418 LEU A CA 1
ATOM 3319 C C . LEU A 1 418 ? -4.313 9.554 0.450 1.00 96.88 418 LEU A C 1
ATOM 3321 O O . LEU A 1 418 ? -4.090 9.367 -0.748 1.00 96.88 418 LEU A O 1
ATOM 3325 N N . HIS A 1 419 ? -3.433 10.179 1.237 1.00 95.19 419 HIS A N 1
ATOM 3326 C CA . HIS A 1 419 ? -2.150 10.675 0.731 1.00 95.19 419 HIS A CA 1
ATOM 3327 C C . HIS A 1 419 ? -1.246 9.544 0.232 1.00 95.19 419 HIS A C 1
ATOM 3329 O O . HIS A 1 419 ? -0.691 9.630 -0.861 1.00 95.19 419 HIS A O 1
ATOM 3335 N N . SER A 1 420 ? -1.123 8.453 0.990 1.00 94.88 420 SER A N 1
ATOM 3336 C CA . SER A 1 420 ? -0.310 7.299 0.590 1.00 94.88 420 SER A CA 1
ATOM 3337 C C . SER A 1 420 ? -0.832 6.625 -0.681 1.00 94.88 420 SER A C 1
ATOM 3339 O O . SER A 1 420 ? -0.038 6.128 -1.484 1.00 94.88 420 SER A O 1
ATOM 3341 N N . TRP A 1 421 ? -2.148 6.623 -0.889 1.00 96.25 421 TRP A N 1
ATOM 3342 C CA . TRP A 1 421 ? -2.782 6.160 -2.118 1.00 96.25 421 TRP A CA 1
ATOM 3343 C C . TRP A 1 421 ? -2.488 7.086 -3.302 1.00 96.25 421 TRP A C 1
ATOM 3345 O O . TRP A 1 421 ? -2.037 6.601 -4.342 1.00 96.25 421 TRP A O 1
ATOM 3355 N N . GLN A 1 422 ? -2.649 8.405 -3.139 1.00 94.69 422 GLN A N 1
ATOM 3356 C CA . GLN A 1 422 ? -2.354 9.384 -4.194 1.00 94.69 422 GLN A CA 1
ATOM 3357 C C . GLN A 1 422 ? -0.879 9.351 -4.624 1.00 94.69 422 GLN A C 1
ATOM 3359 O O . GLN A 1 422 ? -0.586 9.450 -5.815 1.00 94.69 422 GLN A O 1
ATOM 3364 N N . ASP A 1 423 ? 0.039 9.122 -3.683 1.00 92.62 423 ASP A N 1
ATOM 3365 C CA . ASP A 1 423 ? 1.474 8.959 -3.955 1.00 92.62 423 ASP A CA 1
ATOM 3366 C C . ASP A 1 423 ? 1.824 7.616 -4.632 1.00 92.62 423 ASP A C 1
ATOM 3368 O O . ASP A 1 423 ? 2.985 7.356 -4.955 1.00 92.62 423 ASP A O 1
ATOM 3372 N N . GLY A 1 424 ? 0.855 6.708 -4.791 1.00 89.69 424 GLY A N 1
ATOM 3373 C CA . GLY A 1 424 ? 1.072 5.357 -5.311 1.00 89.69 424 GLY A CA 1
ATOM 3374 C C . GLY A 1 424 ? 1.818 4.420 -4.353 1.00 89.69 424 GLY A C 1
ATOM 3375 O O . GLY A 1 424 ? 2.239 3.339 -4.766 1.00 89.69 424 GLY A O 1
ATOM 3376 N N . ARG A 1 425 ? 1.986 4.808 -3.080 1.00 90.25 425 ARG A N 1
ATOM 3377 C CA . ARG A 1 425 ? 2.628 3.986 -2.039 1.00 90.25 425 ARG A CA 1
ATOM 3378 C C . ARG A 1 425 ? 1.703 2.891 -1.509 1.00 90.25 425 ARG A C 1
ATOM 3380 O O . ARG A 1 425 ? 2.200 1.853 -1.073 1.00 90.25 425 ARG A O 1
ATOM 3387 N N . LEU A 1 426 ? 0.387 3.112 -1.554 1.00 93.50 426 LEU A N 1
ATOM 3388 C CA . LEU A 1 426 ? -0.625 2.136 -1.152 1.00 93.50 426 LEU A CA 1
ATOM 3389 C C . LEU A 1 426 ? -1.148 1.368 -2.388 1.00 93.50 426 LEU A C 1
ATOM 3391 O O . LEU A 1 426 ? -1.717 1.986 -3.293 1.00 93.50 426 LEU A O 1
ATOM 3395 N N . PRO A 1 427 ? -0.965 0.035 -2.475 1.00 93.12 427 PRO A N 1
ATOM 3396 C CA . PRO A 1 427 ? -1.260 -0.755 -3.677 1.00 93.12 427 PRO A CA 1
ATOM 3397 C C . PRO A 1 427 ? -2.748 -1.145 -3.813 1.00 93.12 427 PRO A C 1
ATOM 3399 O O . PRO A 1 427 ? -3.070 -2.270 -4.187 1.00 93.12 427 PRO A O 1
ATOM 3402 N N . VAL A 1 428 ? -3.654 -0.207 -3.538 1.00 97.00 428 VAL A N 1
ATOM 3403 C CA . VAL A 1 428 ? -5.117 -0.394 -3.572 1.00 97.00 428 VAL A CA 1
ATOM 3404 C C . VAL A 1 428 ? -5.784 0.632 -4.486 1.00 97.00 428 VAL A C 1
ATOM 3406 O O . VAL A 1 428 ? -5.146 1.585 -4.944 1.00 97.00 428 VAL A O 1
ATOM 3409 N N . ASP A 1 429 ? -7.065 0.428 -4.747 1.00 96.94 429 ASP A N 1
ATOM 3410 C CA . ASP A 1 429 ? -7.973 1.399 -5.337 1.00 96.94 429 ASP A CA 1
ATOM 3411 C C . ASP A 1 429 ? -9.037 1.787 -4.300 1.00 96.94 429 ASP A C 1
ATOM 3413 O O . ASP A 1 429 ? -9.790 0.933 -3.832 1.00 96.94 429 ASP A O 1
ATOM 3417 N N . ILE A 1 430 ? -9.058 3.054 -3.876 1.00 98.06 430 ILE A N 1
ATOM 3418 C CA . ILE A 1 430 ? -10.016 3.532 -2.871 1.00 98.06 430 ILE A CA 1
ATOM 3419 C C . ILE A 1 430 ? -11.286 3.945 -3.604 1.00 98.06 430 ILE A C 1
ATOM 3421 O O . ILE A 1 430 ? -11.326 4.984 -4.253 1.00 98.06 430 ILE A O 1
ATOM 3425 N N . THR A 1 431 ? -12.327 3.125 -3.487 1.00 97.62 431 THR A N 1
ATOM 3426 C CA . THR A 1 431 ? -13.568 3.312 -4.251 1.00 97.62 431 THR A CA 1
ATOM 3427 C C . THR A 1 431 ? -14.535 4.292 -3.611 1.00 97.62 431 THR A C 1
ATOM 3429 O O . THR A 1 431 ? -15.330 4.892 -4.324 1.00 97.62 431 THR A O 1
ATOM 3432 N N . ARG A 1 432 ? -14.511 4.421 -2.279 1.00 98.00 432 ARG A N 1
ATOM 3433 C CA . ARG A 1 432 ? -15.386 5.310 -1.505 1.00 98.00 432 ARG A CA 1
ATOM 3434 C C . ARG A 1 432 ? -14.905 5.463 -0.069 1.00 98.00 432 ARG A C 1
ATOM 3436 O O . ARG A 1 432 ? -14.186 4.601 0.449 1.00 98.00 432 ARG A O 1
ATOM 3443 N N . VAL A 1 433 ? -15.360 6.531 0.576 1.00 98.25 433 VAL A N 1
ATOM 3444 C CA . VAL A 1 433 ? -15.205 6.751 2.016 1.00 98.25 433 VAL A CA 1
ATOM 3445 C C . VAL A 1 433 ? -16.583 6.819 2.660 1.00 98.25 433 VAL A C 1
ATOM 3447 O O . VAL A 1 433 ? -17.450 7.543 2.183 1.00 98.25 433 VAL A O 1
ATOM 3450 N N . ILE A 1 434 ? -16.783 6.070 3.741 1.00 98.00 434 ILE A N 1
ATOM 3451 C CA . ILE A 1 434 ? -18.031 6.048 4.510 1.00 98.00 434 ILE A CA 1
ATOM 3452 C C . ILE A 1 434 ? -17.735 6.581 5.909 1.00 98.00 434 ILE A C 1
ATOM 3454 O O . ILE A 1 434 ? -16.706 6.254 6.502 1.00 98.00 434 ILE A O 1
ATOM 3458 N N . SER A 1 435 ? -18.615 7.416 6.450 1.00 97.06 435 SER A N 1
ATOM 3459 C CA . SER A 1 435 ? -18.419 7.992 7.776 1.00 97.06 435 SER A CA 1
ATOM 3460 C C . SER A 1 435 ? -19.732 8.217 8.496 1.00 97.06 435 SER A C 1
ATOM 3462 O O . SER A 1 435 ? -20.726 8.628 7.901 1.00 97.06 435 SER A O 1
ATOM 3464 N N . ASN A 1 436 ? -19.705 8.016 9.812 1.00 95.44 436 ASN A N 1
ATOM 3465 C CA . ASN A 1 436 ? -20.827 8.337 10.687 1.00 95.44 436 ASN A CA 1
ATOM 3466 C C . ASN A 1 436 ? -20.880 9.806 11.131 1.00 95.44 436 ASN A C 1
ATOM 3468 O O . ASN A 1 436 ? -21.732 10.178 11.937 1.00 95.44 436 ASN A O 1
ATOM 3472 N N . HIS A 1 437 ? -19.967 10.637 10.631 1.00 94.69 437 HIS A N 1
ATOM 3473 C CA . HIS A 1 437 ? -19.925 12.072 10.888 1.00 94.69 437 HIS A CA 1
ATOM 3474 C C . HIS A 1 437 ? -20.002 12.852 9.587 1.00 94.69 437 HIS A C 1
ATOM 3476 O O . HIS A 1 437 ? -19.328 12.507 8.614 1.00 94.69 437 HIS A O 1
ATOM 3482 N N . ASP A 1 438 ? -20.783 13.926 9.597 1.00 93.06 438 ASP A N 1
ATOM 3483 C CA . ASP A 1 438 ? -20.807 14.868 8.492 1.00 93.06 438 ASP A CA 1
ATOM 3484 C C . ASP A 1 438 ? -19.491 15.656 8.446 1.00 93.06 438 ASP A C 1
ATOM 3486 O O . ASP A 1 438 ? -18.874 15.951 9.477 1.00 93.06 438 ASP A O 1
ATOM 3490 N N . ARG A 1 439 ? -19.043 15.965 7.233 1.00 91.56 439 ARG A N 1
ATOM 3491 C CA . ARG A 1 439 ? -17.846 16.755 6.967 1.00 91.56 439 ARG A CA 1
ATOM 3492 C C . ARG A 1 439 ? -18.236 17.864 6.019 1.00 91.56 439 ARG A C 1
ATOM 3494 O O . ARG A 1 439 ? -18.639 17.601 4.894 1.00 91.56 439 ARG A O 1
ATOM 3501 N N . GLY A 1 440 ? -18.068 19.100 6.480 1.00 85.19 440 GLY A N 1
ATOM 3502 C CA . GLY A 1 440 ? -18.367 20.265 5.661 1.00 85.19 440 GLY A CA 1
ATOM 3503 C C . GLY A 1 440 ? -17.588 20.257 4.334 1.00 85.19 440 GLY A C 1
ATOM 3504 O O . GLY A 1 440 ? -16.476 19.708 4.272 1.00 85.19 440 GLY A O 1
ATOM 3505 N N . PRO A 1 441 ? -18.137 20.905 3.293 1.00 83.19 441 PRO A N 1
ATOM 3506 C CA . PRO A 1 441 ? -17.582 20.886 1.937 1.00 83.19 441 PRO A CA 1
ATOM 3507 C C . PRO A 1 441 ? -16.154 21.452 1.868 1.00 83.19 441 PRO A C 1
ATOM 3509 O O . PRO A 1 441 ? -15.328 21.009 1.076 1.00 83.19 441 PRO A O 1
ATOM 3512 N N . ASP A 1 442 ? -15.810 22.379 2.764 1.00 85.75 442 ASP A N 1
ATOM 3513 C CA . ASP A 1 442 ? -14.507 23.049 2.775 1.00 85.75 442 ASP A CA 1
ATOM 3514 C C . ASP A 1 442 ? -13.406 22.323 3.559 1.00 85.75 442 ASP A C 1
ATOM 3516 O O . ASP A 1 442 ? -12.290 22.833 3.696 1.00 85.75 442 ASP A O 1
ATOM 3520 N N . THR A 1 443 ? -13.681 21.124 4.073 1.00 89.81 443 THR A N 1
ATOM 3521 C CA . THR A 1 443 ? -12.659 20.342 4.776 1.00 89.81 443 THR A CA 1
ATOM 3522 C C . THR A 1 443 ? -11.615 19.784 3.805 1.00 89.81 443 THR A C 1
ATOM 3524 O O . THR A 1 443 ? -11.905 19.441 2.658 1.00 89.81 443 THR A O 1
ATOM 3527 N N . HIS A 1 444 ? -10.372 19.646 4.280 1.00 89.69 444 HIS A N 1
ATOM 3528 C CA . HIS A 1 444 ? -9.275 19.093 3.480 1.00 89.69 444 HIS A CA 1
ATOM 3529 C C . HIS A 1 444 ? -9.599 17.691 2.930 1.00 89.69 444 HIS A C 1
ATOM 3531 O O . HIS A 1 444 ? -9.265 17.389 1.786 1.00 89.69 444 HIS A O 1
ATOM 3537 N N . VAL A 1 445 ? -10.278 16.851 3.723 1.00 93.31 445 VAL A N 1
ATOM 3538 C CA . VAL A 1 445 ? -10.696 15.503 3.313 1.00 93.31 445 VAL A CA 1
ATOM 3539 C C . VAL A 1 445 ? -11.702 15.559 2.165 1.00 93.31 445 VAL A C 1
ATOM 3541 O O . VAL A 1 445 ? -11.468 14.912 1.150 1.00 93.31 445 VAL A O 1
ATOM 3544 N N . ILE A 1 446 ? -12.778 16.345 2.278 1.00 95.06 446 ILE A N 1
ATOM 3545 C CA . ILE A 1 446 ? -13.809 16.412 1.230 1.00 95.06 446 ILE A CA 1
ATOM 3546 C C . ILE A 1 446 ? -13.228 16.936 -0.084 1.00 95.06 446 ILE A C 1
ATOM 3548 O O . ILE A 1 446 ? -13.328 16.255 -1.102 1.00 95.06 446 ILE A O 1
ATOM 3552 N N . ARG A 1 447 ? -12.478 18.045 -0.048 1.00 93.94 447 ARG A N 1
ATOM 3553 C CA . ARG A 1 447 ? -11.801 18.581 -1.243 1.00 93.94 447 ARG A CA 1
ATOM 3554 C C . ARG A 1 447 ? -10.841 17.576 -1.883 1.00 93.94 447 ARG A C 1
ATOM 3556 O O . ARG A 1 447 ? -10.701 17.528 -3.106 1.00 93.94 447 ARG A O 1
ATOM 3563 N N . PHE A 1 448 ? -10.146 16.775 -1.071 1.00 94.69 448 PHE A N 1
ATOM 3564 C CA . PHE A 1 448 ? -9.285 15.712 -1.580 1.00 94.69 448 PHE A CA 1
ATOM 3565 C C . PHE A 1 448 ? -10.098 14.642 -2.314 1.00 94.69 448 PHE A C 1
ATOM 3567 O O . PHE A 1 448 ? -9.700 14.222 -3.403 1.00 94.69 448 PHE A O 1
ATOM 3574 N N . LEU A 1 449 ? -11.194 14.186 -1.710 1.00 96.50 449 LEU A N 1
ATOM 3575 C CA . LEU A 1 449 ? -12.051 13.136 -2.252 1.00 96.50 449 LEU A CA 1
ATOM 3576 C C . LEU A 1 449 ? -12.702 13.580 -3.567 1.00 96.50 449 LEU A C 1
ATOM 3578 O O . LEU A 1 449 ? -12.557 12.884 -4.570 1.00 96.50 449 LEU A O 1
ATOM 3582 N N . GLU A 1 450 ? -13.278 14.783 -3.603 1.00 94.88 450 GLU A N 1
ATOM 3583 C CA . GLU A 1 450 ? -13.884 15.383 -4.799 1.00 94.88 450 GLU A CA 1
ATOM 3584 C C . GLU A 1 450 ? -12.890 15.496 -5.958 1.00 94.88 450 GLU A C 1
ATOM 3586 O O . GLU A 1 450 ? -13.155 15.019 -7.062 1.00 94.88 450 GLU A O 1
ATOM 3591 N N . ARG A 1 451 ? -11.692 16.044 -5.703 1.00 95.12 451 ARG A N 1
ATOM 3592 C CA . ARG A 1 451 ? -10.638 16.188 -6.723 1.00 95.12 451 ARG A CA 1
ATOM 3593 C C . ARG A 1 451 ? -10.210 14.851 -7.333 1.00 95.12 451 ARG A C 1
ATOM 3595 O O . ARG A 1 451 ? -9.755 14.819 -8.474 1.00 95.12 451 ARG A O 1
ATOM 3602 N N . ASN A 1 452 ? -10.293 13.767 -6.565 1.00 95.12 452 ASN A N 1
ATOM 3603 C CA . ASN A 1 452 ? -9.919 12.428 -7.014 1.00 95.12 452 ASN A CA 1
ATOM 3604 C C . ASN A 1 452 ? -11.130 11.578 -7.445 1.00 95.12 452 ASN A C 1
ATOM 3606 O O . ASN A 1 452 ? -10.938 10.412 -7.782 1.00 95.12 452 ASN A O 1
ATOM 3610 N N . GLY A 1 453 ? -12.348 12.135 -7.454 1.00 96.00 453 GLY A N 1
ATOM 3611 C CA . GLY A 1 453 ? -13.567 11.422 -7.843 1.00 96.00 453 GLY A CA 1
ATOM 3612 C C . GLY A 1 453 ? -13.963 10.285 -6.894 1.00 96.00 453 GLY A C 1
ATOM 3613 O O . GLY A 1 453 ? -14.588 9.324 -7.333 1.00 96.00 453 GLY A O 1
ATOM 3614 N N . ILE A 1 454 ? -13.581 10.364 -5.616 1.00 97.56 454 ILE A N 1
ATOM 3615 C CA . ILE A 1 454 ? -13.914 9.357 -4.602 1.00 97.56 454 ILE A CA 1
ATOM 3616 C C . ILE A 1 454 ? -15.166 9.832 -3.849 1.00 97.56 454 ILE A C 1
ATOM 3618 O O . ILE A 1 454 ? -15.104 10.868 -3.189 1.00 97.56 454 ILE A O 1
ATOM 3622 N N . PRO A 1 455 ? -16.299 9.114 -3.902 1.00 97.31 455 PRO A N 1
ATOM 3623 C CA . PRO A 1 455 ? -17.506 9.518 -3.194 1.00 97.31 455 PRO A CA 1
ATOM 3624 C C . PRO A 1 455 ? -17.339 9.415 -1.671 1.00 97.31 455 PRO A C 1
ATOM 3626 O O . PRO A 1 455 ? -16.765 8.453 -1.144 1.00 97.31 455 PRO A O 1
ATOM 3629 N N . TYR A 1 456 ? -17.878 10.414 -0.972 1.00 97.75 456 TYR A N 1
ATOM 3630 C CA . TYR A 1 456 ? -18.019 10.441 0.479 1.00 97.75 456 TYR A CA 1
ATOM 3631 C C . TYR A 1 456 ? -19.479 10.178 0.858 1.00 97.75 456 TYR A C 1
ATOM 3633 O O . TYR A 1 456 ? -20.372 10.900 0.420 1.00 97.75 456 TYR A O 1
ATOM 3641 N N . HIS A 1 457 ? -19.722 9.163 1.682 1.00 97.19 457 HIS A N 1
ATOM 3642 C CA . HIS A 1 457 ? -21.054 8.808 2.162 1.00 97.19 457 HIS A CA 1
ATOM 3643 C C . HIS A 1 457 ? -21.165 9.105 3.655 1.00 97.19 457 HIS A C 1
ATOM 3645 O O . HIS A 1 457 ? -20.521 8.452 4.481 1.00 97.19 457 HIS A O 1
ATOM 3651 N N . TYR A 1 458 ? -21.999 10.085 3.997 1.00 96.50 458 TYR A N 1
ATOM 3652 C CA . TYR A 1 458 ? -22.362 10.370 5.379 1.00 96.50 458 TYR A CA 1
ATOM 3653 C C . TYR A 1 458 ? -23.580 9.536 5.784 1.00 96.50 458 TYR A C 1
ATOM 3655 O O . TYR A 1 458 ? -24.678 9.753 5.277 1.00 96.50 458 TYR A O 1
ATOM 3663 N N . LEU A 1 459 ? -23.382 8.605 6.717 1.00 95.62 459 LEU A N 1
ATOM 3664 C CA . LEU A 1 459 ? -24.431 7.744 7.259 1.00 95.62 459 LEU A CA 1
ATOM 3665 C C . LEU A 1 459 ? -24.508 7.937 8.771 1.00 95.62 459 LEU A C 1
ATOM 3667 O O . LEU A 1 459 ? -23.716 7.369 9.516 1.00 95.62 459 LEU A O 1
ATOM 3671 N N . HIS A 1 460 ? -25.446 8.753 9.245 1.00 92.94 460 HIS A N 1
ATOM 3672 C CA . HIS A 1 460 ? -25.565 9.039 10.675 1.00 92.94 460 HIS A CA 1
ATOM 3673 C C . HIS A 1 460 ? -25.926 7.783 11.485 1.00 92.94 460 HIS A C 1
ATOM 3675 O O . HIS A 1 460 ? -27.042 7.274 11.365 1.00 92.94 460 HIS A O 1
ATOM 3681 N N . THR A 1 461 ? -25.010 7.314 12.337 1.00 89.31 461 THR A N 1
ATOM 3682 C CA . THR A 1 461 ? -25.229 6.143 13.200 1.00 89.31 461 THR A CA 1
ATOM 3683 C C . THR A 1 461 ? -25.372 6.529 14.670 1.00 89.31 461 THR A C 1
ATOM 3685 O O . THR A 1 461 ? -24.576 7.323 15.181 1.00 89.31 461 THR A O 1
ATOM 3688 N N . THR A 1 462 ? -26.296 5.883 15.376 1.00 83.00 462 THR A N 1
ATOM 3689 C CA . THR A 1 462 ? 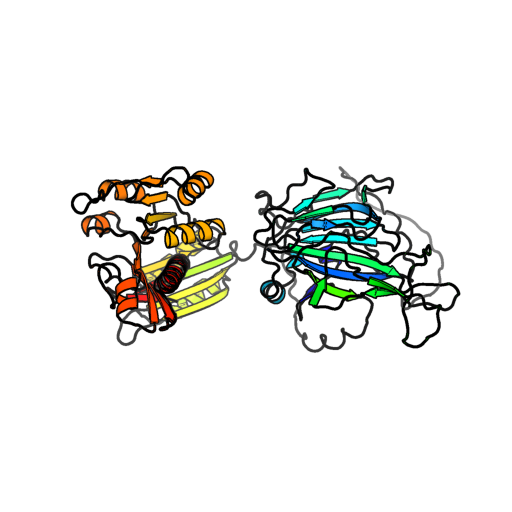-26.397 5.886 16.845 1.00 83.00 462 THR A CA 1
ATOM 3690 C C . THR A 1 462 ? -26.124 4.480 17.392 1.00 83.00 462 THR A C 1
ATOM 3692 O O . THR A 1 462 ? -25.880 3.550 16.624 1.00 83.00 462 THR A O 1
ATOM 3695 N N . LYS A 1 463 ? -26.156 4.296 18.719 1.00 78.06 463 LYS A N 1
ATOM 3696 C CA . LYS A 1 463 ? -26.015 2.954 19.315 1.00 78.06 463 LYS A CA 1
ATOM 3697 C C . LYS A 1 463 ? -27.157 2.021 18.892 1.00 78.06 463 LYS A C 1
ATOM 3699 O O . LYS A 1 463 ? -26.942 0.820 18.757 1.00 78.06 463 LYS A O 1
ATOM 3704 N N . GLU A 1 464 ? -28.338 2.588 18.672 1.00 79.75 464 GLU A N 1
ATOM 3705 C CA . GLU A 1 464 ? -29.579 1.903 18.312 1.00 79.75 464 GLU A CA 1
ATOM 3706 C C . GLU A 1 464 ? -29.736 1.755 16.792 1.00 79.75 464 GLU A C 1
ATOM 3708 O O . GLU A 1 464 ? -30.335 0.789 16.331 1.00 79.75 464 GLU A O 1
ATOM 3713 N N . ASN A 1 465 ? -29.179 2.683 16.004 1.00 85.75 465 ASN A N 1
ATOM 3714 C CA . ASN A 1 465 ? -29.246 2.656 14.545 1.00 85.75 465 ASN A CA 1
ATOM 3715 C C . ASN A 1 465 ? -27.847 2.671 13.918 1.00 85.75 465 ASN A C 1
ATOM 3717 O O . ASN A 1 465 ? -27.235 3.728 13.757 1.00 85.75 465 ASN A O 1
ATOM 3721 N N . LYS A 1 466 ? -27.358 1.495 13.518 1.00 86.31 466 LYS A N 1
ATOM 3722 C CA . LYS A 1 466 ? -26.022 1.335 12.927 1.00 86.31 466 LYS A CA 1
ATOM 3723 C C . LYS A 1 466 ? -25.968 1.510 11.406 1.00 86.31 466 LYS A C 1
ATOM 3725 O O . LYS A 1 466 ? -24.868 1.559 10.867 1.00 86.31 466 LYS A O 1
ATOM 3730 N N . ARG A 1 467 ? -27.118 1.595 10.716 1.00 93.06 467 ARG A N 1
ATOM 3731 C CA . ARG A 1 467 ? -27.212 1.696 9.240 1.00 93.06 467 ARG A CA 1
ATOM 3732 C C . ARG A 1 467 ? -26.371 0.657 8.481 1.00 93.06 467 ARG A C 1
ATOM 3734 O O . ARG A 1 467 ? -25.840 0.927 7.409 1.00 93.06 467 ARG A O 1
ATOM 3741 N N . GLU A 1 468 ? -26.228 -0.539 9.044 1.00 94.19 468 GLU A N 1
ATOM 3742 C CA . GLU A 1 468 ? -25.363 -1.585 8.487 1.00 94.19 468 GLU A CA 1
ATOM 3743 C C . GLU A 1 468 ? -25.836 -2.087 7.118 1.00 94.19 468 GLU A C 1
ATOM 3745 O O . GLU A 1 468 ? -24.998 -2.446 6.299 1.00 94.19 468 GLU A O 1
ATOM 3750 N N . GLU A 1 469 ? -27.142 -2.060 6.842 1.00 95.38 469 GLU A N 1
ATOM 3751 C CA . GLU A 1 469 ? -27.707 -2.410 5.529 1.00 95.38 469 GLU A CA 1
ATOM 3752 C C . GLU A 1 469 ? -27.271 -1.405 4.448 1.00 95.38 469 GLU A C 1
ATOM 3754 O O . GLU A 1 469 ? -26.731 -1.798 3.419 1.00 95.38 469 GLU A O 1
ATOM 3759 N N . GLU A 1 470 ? -27.363 -0.102 4.733 1.00 96.69 470 GLU A N 1
ATOM 3760 C CA . GLU A 1 470 ? -26.891 0.963 3.834 1.00 96.69 470 GLU A CA 1
ATOM 3761 C C . GLU A 1 470 ? -25.371 0.888 3.610 1.00 96.69 470 GLU A C 1
ATOM 3763 O O . GLU A 1 470 ? -24.883 1.086 2.495 1.00 96.69 470 GLU A O 1
ATOM 3768 N N . ILE A 1 471 ? -24.599 0.585 4.665 1.00 97.12 471 ILE A N 1
ATOM 3769 C CA . ILE A 1 471 ? -23.154 0.354 4.536 1.00 97.12 471 ILE A CA 1
ATOM 3770 C C . ILE A 1 471 ? -22.912 -0.853 3.632 1.00 97.12 471 ILE A C 1
ATOM 3772 O O . ILE A 1 471 ? -22.068 -0.763 2.742 1.00 97.12 471 ILE A O 1
ATOM 3776 N N . LEU A 1 472 ? -23.640 -1.956 3.842 1.00 97.06 472 LEU A N 1
ATOM 3777 C CA . LEU A 1 472 ? -23.481 -3.198 3.094 1.00 97.06 472 LEU A CA 1
ATOM 3778 C C . LEU A 1 472 ? -23.674 -2.958 1.595 1.00 97.06 472 LEU A C 1
ATOM 3780 O O . LEU A 1 472 ? -22.790 -3.325 0.823 1.00 97.06 472 LEU A O 1
ATOM 3784 N N . ASP A 1 473 ? -24.747 -2.271 1.199 1.00 96.81 473 ASP A N 1
ATOM 3785 C CA . ASP A 1 473 ? -25.053 -1.922 -0.197 1.00 96.81 473 ASP A CA 1
ATOM 3786 C C . ASP A 1 473 ? -23.925 -1.127 -0.868 1.00 96.81 473 ASP A C 1
ATOM 3788 O O . ASP A 1 473 ? -23.586 -1.333 -2.038 1.00 96.81 473 ASP A O 1
ATOM 3792 N N . LEU A 1 474 ? -23.274 -0.239 -0.112 1.00 97.38 474 LEU A N 1
ATOM 3793 C CA . LEU A 1 474 ? -22.123 0.513 -0.597 1.00 97.38 474 LEU A CA 1
ATOM 3794 C C . LEU A 1 474 ? -20.858 -0.347 -0.716 1.00 97.38 474 LEU A C 1
ATOM 3796 O O . LEU A 1 474 ? -19.971 -0.003 -1.489 1.00 97.38 474 LEU A O 1
ATOM 3800 N N . VAL A 1 475 ? -20.709 -1.446 0.013 1.00 97.25 475 VAL A N 1
ATOM 3801 C CA . VAL A 1 475 ? -19.418 -2.154 0.074 1.00 97.25 475 VAL A CA 1
ATOM 3802 C C . VAL A 1 475 ? -19.403 -3.493 -0.658 1.00 97.25 475 VAL A C 1
ATOM 3804 O O . VAL A 1 475 ? -18.326 -4.031 -0.878 1.00 97.25 475 VAL A O 1
ATOM 3807 N N . GLN A 1 476 ? -20.536 -4.025 -1.130 1.00 93.62 476 GLN A N 1
ATOM 3808 C CA . GLN A 1 476 ? -20.590 -5.365 -1.753 1.00 93.62 476 GLN A CA 1
ATOM 3809 C C . GLN A 1 476 ? -19.553 -5.590 -2.873 1.00 93.62 476 GLN A C 1
ATOM 3811 O O . GLN A 1 476 ? -19.007 -6.686 -3.020 1.00 93.62 476 GLN A O 1
ATOM 3816 N N . ASN A 1 477 ? -19.229 -4.542 -3.636 1.00 94.00 477 ASN A N 1
ATOM 3817 C CA . ASN A 1 477 ? -18.297 -4.591 -4.768 1.00 94.00 477 ASN A CA 1
ATOM 3818 C C . ASN A 1 477 ? -16.817 -4.340 -4.401 1.00 94.00 477 ASN A C 1
ATOM 3820 O O . ASN A 1 477 ? -15.987 -4.197 -5.302 1.00 94.00 477 ASN A O 1
ATOM 3824 N N . THR A 1 478 ? -16.469 -4.254 -3.113 1.00 97.75 478 THR A N 1
ATOM 3825 C CA . THR A 1 478 ? -15.074 -4.116 -2.651 1.00 97.75 478 THR A CA 1
ATOM 3826 C C . THR A 1 478 ? -14.446 -5.470 -2.350 1.00 97.75 478 THR A C 1
ATOM 3828 O O . THR A 1 478 ? -15.148 -6.417 -2.018 1.00 97.75 478 THR A O 1
ATOM 3831 N N . ASP A 1 479 ? -13.125 -5.578 -2.450 1.00 97.62 479 ASP A N 1
ATOM 3832 C CA . ASP A 1 479 ? -12.376 -6.792 -2.117 1.00 97.62 479 ASP A CA 1
ATOM 3833 C C . ASP A 1 479 ? -12.198 -6.965 -0.602 1.00 97.62 479 ASP A C 1
ATOM 3835 O O . ASP A 1 479 ? -12.271 -8.082 -0.102 1.00 97.62 479 ASP A O 1
ATOM 3839 N N . PHE A 1 480 ? -11.985 -5.869 0.135 1.00 97.94 480 PHE A N 1
ATOM 3840 C CA . PHE A 1 480 ? -11.925 -5.846 1.600 1.00 97.94 480 PHE A CA 1
ATOM 3841 C C . PHE A 1 480 ? -12.223 -4.437 2.136 1.00 97.94 480 PHE A C 1
ATOM 3843 O O . PHE A 1 480 ? -12.174 -3.451 1.391 1.00 97.94 480 PHE A O 1
ATOM 3850 N N . LEU A 1 481 ? -12.532 -4.339 3.431 1.00 98.25 481 LEU A N 1
ATOM 3851 C CA . LEU A 1 481 ? -12.790 -3.065 4.109 1.00 98.25 481 LEU A CA 1
ATOM 3852 C C . LEU A 1 481 ? -11.641 -2.633 5.001 1.00 98.25 481 LEU A C 1
ATOM 3854 O O . LEU A 1 481 ? -10.915 -3.454 5.557 1.00 98.25 481 LEU A O 1
ATOM 3858 N N . VAL A 1 482 ? -11.522 -1.321 5.179 1.00 98.50 482 VAL A N 1
ATOM 3859 C CA . VAL A 1 482 ? -10.576 -0.721 6.118 1.00 98.50 482 VAL A CA 1
ATOM 3860 C C . VAL A 1 482 ? -11.330 0.165 7.098 1.00 98.50 482 VAL A C 1
ATOM 3862 O O . VAL A 1 482 ? -11.932 1.160 6.698 1.00 98.50 482 VAL A O 1
ATOM 3865 N N . LEU A 1 483 ? -11.258 -0.159 8.386 1.00 97.69 483 LEU A N 1
ATOM 3866 C CA . LEU A 1 483 ? -11.770 0.682 9.462 1.00 97.69 483 LEU A CA 1
ATOM 3867 C C . LEU A 1 483 ? -10.654 1.621 9.925 1.00 97.69 483 LEU A C 1
ATOM 3869 O O . LEU A 1 483 ? -9.823 1.278 10.763 1.00 97.69 483 LEU A O 1
ATOM 3873 N N . ALA A 1 484 ? -10.620 2.826 9.363 1.00 97.25 484 ALA A N 1
ATOM 3874 C CA . ALA A 1 484 ? -9.672 3.869 9.731 1.00 97.25 484 ALA A CA 1
ATOM 3875 C C . ALA A 1 484 ? -10.217 4.650 10.933 1.00 97.25 484 ALA A C 1
ATOM 3877 O O . ALA A 1 484 ? -10.761 5.744 10.780 1.00 97.25 484 ALA A O 1
ATOM 3878 N N . ARG A 1 485 ? -10.074 4.071 12.135 1.00 93.25 485 ARG A N 1
ATOM 3879 C CA . ARG A 1 485 ? -10.603 4.637 13.392 1.00 93.25 485 ARG A CA 1
ATOM 3880 C C . ARG A 1 485 ? -12.126 4.799 13.366 1.00 93.25 485 ARG A C 1
ATOM 3882 O O . ARG A 1 485 ? -12.663 5.810 13.820 1.00 93.25 485 ARG A O 1
ATOM 3889 N N . TYR A 1 486 ? -12.819 3.788 12.848 1.00 93.25 486 TYR A N 1
ATOM 3890 C CA . TYR A 1 486 ? -14.269 3.700 12.960 1.00 93.25 486 TYR A CA 1
ATOM 3891 C C . TYR A 1 486 ? -14.655 3.248 14.372 1.00 93.25 486 TYR A C 1
ATOM 3893 O O . TYR A 1 486 ? -14.147 2.247 14.866 1.00 93.25 486 TYR A O 1
ATOM 3901 N N . MET A 1 487 ? -15.500 4.026 15.047 1.00 86.75 487 MET A N 1
ATOM 3902 C CA . MET A 1 487 ? -15.775 3.870 16.484 1.00 86.75 487 MET A CA 1
ATOM 3903 C C . MET A 1 487 ? -17.069 3.095 16.786 1.00 86.75 487 MET A C 1
ATOM 3905 O O . MET A 1 487 ? -17.456 3.007 17.950 1.00 86.75 487 MET A O 1
ATOM 3909 N N . GLN A 1 488 ? -17.762 2.572 15.768 1.00 87.25 488 GLN A N 1
ATOM 3910 C CA . GLN A 1 488 ? -18.952 1.735 15.957 1.00 87.25 488 GLN A CA 1
ATOM 3911 C C . GLN A 1 488 ? -18.609 0.256 15.780 1.00 87.25 488 GLN A C 1
ATOM 3913 O O . GLN A 1 488 ? -17.790 -0.113 14.940 1.00 87.25 488 GLN A O 1
ATOM 3918 N N . ILE A 1 489 ? -19.272 -0.589 16.568 1.00 88.50 489 ILE A N 1
ATOM 3919 C CA . ILE A 1 489 ? -19.125 -2.045 16.502 1.00 88.50 489 ILE A CA 1
ATOM 3920 C C . ILE A 1 489 ? -19.980 -2.567 15.349 1.00 88.50 489 ILE A C 1
ATOM 3922 O O . ILE A 1 489 ? -21.198 -2.380 15.378 1.00 88.50 489 ILE A O 1
ATOM 3926 N N . LEU A 1 490 ? -19.362 -3.255 14.389 1.00 91.31 490 LEU A N 1
ATOM 3927 C CA . LEU A 1 490 ? -20.069 -3.981 13.330 1.00 91.31 490 LEU A CA 1
ATOM 3928 C C . LEU A 1 490 ? -20.694 -5.262 13.900 1.00 91.31 490 LEU A C 1
ATOM 3930 O O . LEU A 1 490 ? -20.048 -5.978 14.661 1.00 91.31 490 LEU A O 1
ATOM 3934 N N . SER A 1 491 ? -21.953 -5.541 13.570 1.00 92.94 491 SER A N 1
ATOM 3935 C CA . SER A 1 491 ? -22.659 -6.737 14.039 1.00 92.94 491 SER A CA 1
ATOM 3936 C C . SER A 1 491 ? -22.171 -8.018 13.354 1.00 92.94 491 SER A C 1
ATOM 3938 O O . SER A 1 491 ? -21.717 -7.994 12.208 1.00 92.94 491 SER A O 1
ATOM 3940 N N . GLY A 1 492 ? -22.353 -9.168 14.014 1.00 93.38 492 GLY A N 1
ATOM 3941 C CA . GLY A 1 492 ? -22.106 -10.480 13.404 1.00 93.38 492 GLY A CA 1
ATOM 3942 C C . GLY A 1 492 ? -22.898 -10.690 12.105 1.00 93.38 492 GLY A C 1
ATOM 3943 O O . GLY A 1 492 ? -22.353 -11.205 11.131 1.00 93.38 492 GLY A O 1
ATOM 3944 N N . LYS A 1 493 ? -24.143 -10.187 12.031 1.00 94.69 493 LYS A N 1
ATOM 3945 C CA . LYS A 1 493 ? -24.971 -10.225 10.811 1.00 94.69 493 LYS A CA 1
ATOM 3946 C C . LYS A 1 493 ? -24.311 -9.462 9.659 1.00 94.69 493 LYS A C 1
ATOM 3948 O O . LYS A 1 493 ? -24.300 -9.962 8.534 1.00 94.69 493 LYS A O 1
ATOM 3953 N N . PHE A 1 494 ? -23.741 -8.283 9.925 1.00 95.75 494 PHE A N 1
ATOM 3954 C CA . PHE A 1 494 ? -23.003 -7.519 8.918 1.00 95.75 494 PHE A CA 1
ATOM 3955 C C . PHE A 1 494 ? -21.762 -8.279 8.439 1.00 95.75 494 PHE A C 1
ATOM 3957 O O . PHE A 1 494 ? -21.566 -8.411 7.234 1.00 95.75 494 PHE A O 1
ATOM 3964 N N . LEU A 1 495 ? -20.956 -8.819 9.363 1.00 95.25 495 LEU A N 1
ATOM 3965 C CA . LEU A 1 495 ? -19.737 -9.564 9.021 1.00 95.25 495 LEU A CA 1
ATOM 3966 C C . LEU A 1 495 ? -20.045 -10.779 8.135 1.00 95.25 495 LEU A C 1
ATOM 3968 O O . LEU A 1 495 ? -19.395 -10.971 7.107 1.00 95.25 495 LEU A O 1
ATOM 3972 N N . GLN A 1 496 ? -21.077 -11.549 8.490 1.00 94.81 496 GLN A N 1
ATOM 3973 C CA . GLN A 1 496 ? -21.537 -12.699 7.706 1.00 94.81 496 GLN A CA 1
ATOM 3974 C C . GLN A 1 496 ? -22.059 -12.282 6.326 1.00 94.81 496 GLN A C 1
ATOM 3976 O O . GLN A 1 496 ? -21.730 -12.922 5.331 1.00 94.81 496 GLN A O 1
ATOM 3981 N N . SER A 1 497 ? -22.836 -11.196 6.253 1.00 96.19 497 SER A N 1
ATOM 3982 C CA . SER A 1 497 ? -23.418 -10.720 4.990 1.00 96.19 497 SER A CA 1
ATOM 3983 C C . SER A 1 497 ? -22.370 -10.121 4.050 1.00 96.19 497 SER A C 1
ATOM 3985 O O . SER A 1 497 ? -22.470 -10.280 2.837 1.00 96.19 497 SER A O 1
ATOM 3987 N N . TYR A 1 498 ? -21.357 -9.436 4.592 1.00 96.94 498 TYR A N 1
ATOM 3988 C CA . TYR A 1 498 ? -20.260 -8.888 3.797 1.00 96.94 498 TYR A CA 1
ATOM 3989 C C . TYR A 1 498 ? -19.322 -9.990 3.287 1.00 96.94 498 TYR A C 1
ATOM 3991 O O . TYR A 1 498 ? -18.885 -9.939 2.138 1.00 96.94 498 TYR A O 1
ATOM 3999 N N . GLY A 1 499 ? -19.027 -10.992 4.126 1.00 95.19 499 GLY A N 1
ATOM 4000 C CA . GLY A 1 499 ? -18.342 -12.226 3.728 1.00 95.19 499 GLY A CA 1
ATOM 4001 C C . GLY A 1 499 ? -16.894 -12.058 3.249 1.00 95.19 499 GLY A C 1
ATOM 4002 O O . GLY A 1 499 ? -16.345 -12.976 2.641 1.00 95.19 499 GLY A O 1
ATOM 4003 N N . LYS A 1 500 ? -16.269 -10.896 3.480 1.00 95.81 500 LYS A N 1
ATOM 4004 C CA . LYS A 1 500 ? -14.881 -10.594 3.090 1.00 95.81 500 LYS A CA 1
ATOM 4005 C C . LYS A 1 500 ? -14.117 -9.972 4.251 1.00 95.81 500 LYS A C 1
ATOM 4007 O O . LYS A 1 500 ? -14.707 -9.506 5.225 1.00 95.81 500 LYS A O 1
ATOM 4012 N N . ASP A 1 501 ? -12.798 -9.923 4.109 1.00 95.94 501 ASP A N 1
ATOM 4013 C CA . ASP A 1 501 ? -11.916 -9.421 5.156 1.00 95.94 501 ASP A CA 1
ATOM 4014 C C . ASP A 1 501 ? -12.176 -7.936 5.467 1.00 95.94 501 ASP A C 1
ATOM 4016 O O . ASP A 1 501 ? -12.461 -7.110 4.591 1.00 95.94 501 ASP A O 1
ATOM 4020 N N . ILE A 1 502 ? -12.042 -7.589 6.745 1.00 97.75 502 ILE A N 1
ATOM 4021 C CA . ILE A 1 502 ? -12.107 -6.218 7.249 1.00 97.75 502 ILE A CA 1
ATOM 4022 C C . ILE A 1 502 ? -10.872 -5.994 8.117 1.00 97.75 502 ILE A C 1
ATOM 4024 O O . ILE A 1 502 ? -10.657 -6.726 9.079 1.00 97.75 502 ILE A O 1
ATOM 4028 N N . ILE A 1 503 ? -10.067 -4.986 7.789 1.00 97.94 503 ILE A N 1
ATOM 4029 C CA . ILE A 1 503 ? -8.856 -4.618 8.529 1.00 97.94 503 ILE A CA 1
ATOM 4030 C C . ILE A 1 503 ? -9.163 -3.407 9.407 1.00 97.94 503 ILE A C 1
ATOM 4032 O O . ILE A 1 503 ? -9.578 -2.363 8.903 1.00 97.94 503 ILE A O 1
ATOM 4036 N N . ASN A 1 504 ? -8.926 -3.523 10.710 1.00 96.44 504 ASN A N 1
ATOM 4037 C CA . ASN A 1 504 ? -9.125 -2.452 11.683 1.00 96.44 504 ASN A CA 1
ATOM 4038 C C . ASN A 1 504 ? -7.802 -1.949 12.263 1.00 96.44 504 ASN A C 1
ATOM 4040 O O . ASN A 1 504 ? -6.843 -2.713 12.366 1.00 96.44 504 ASN A O 1
ATOM 4044 N N . ILE A 1 505 ? -7.776 -0.678 12.683 1.00 95.50 505 ILE A N 1
ATOM 4045 C CA . ILE A 1 505 ? -6.705 -0.108 13.509 1.00 95.50 505 ILE A CA 1
ATOM 4046 C C . ILE A 1 505 ? -7.193 0.159 14.936 1.00 95.50 505 ILE A C 1
ATOM 4048 O O . ILE A 1 505 ? -8.018 1.041 15.195 1.00 95.50 505 ILE A O 1
ATOM 4052 N N . HIS A 1 506 ? -6.609 -0.561 15.888 1.00 90.81 506 HIS A N 1
ATOM 4053 C CA . HIS A 1 506 ? -6.796 -0.327 17.310 1.00 90.81 506 HIS A CA 1
ATOM 4054 C C . HIS A 1 506 ? -5.669 0.562 17.866 1.00 90.81 506 HIS A C 1
ATOM 4056 O O . HIS A 1 506 ? -4.478 0.287 17.698 1.00 90.81 506 HIS A O 1
ATOM 4062 N N . HIS A 1 507 ? -6.053 1.634 18.559 1.00 86.06 507 HIS A N 1
ATOM 4063 C CA . HIS A 1 507 ? -5.159 2.572 19.253 1.00 86.06 507 HIS A CA 1
ATOM 4064 C C . HIS A 1 507 ? -4.627 2.015 20.580 1.00 86.06 507 HIS A C 1
ATOM 4066 O O . HIS A 1 507 ? -5.012 2.440 21.669 1.00 86.06 507 HIS A O 1
ATOM 4072 N N . GLY A 1 508 ? -3.761 1.020 20.481 1.00 85.69 508 GLY A N 1
ATOM 4073 C CA . GLY A 1 508 ? -3.153 0.365 21.628 1.00 85.69 508 GLY A CA 1
ATOM 4074 C C . GLY A 1 508 ? -2.418 -0.901 21.218 1.00 85.69 508 GLY A C 1
ATOM 4075 O O . GLY A 1 508 ? -2.610 -1.428 20.117 1.00 85.69 508 GLY A O 1
ATOM 4076 N N . LEU A 1 509 ? -1.583 -1.409 22.121 1.00 85.19 509 LEU A N 1
ATOM 4077 C CA . LEU A 1 509 ? -1.115 -2.789 22.044 1.00 85.19 509 LEU A CA 1
ATOM 4078 C C . LEU A 1 509 ? -2.176 -3.673 22.666 1.00 85.19 509 LEU A C 1
ATOM 4080 O O . LEU A 1 509 ? -2.282 -3.728 23.890 1.00 85.19 509 LEU A O 1
ATOM 4084 N N . LEU A 1 510 ? -2.937 -4.375 21.833 1.00 80.69 510 LEU A N 1
ATOM 4085 C CA . LEU A 1 510 ? -3.798 -5.437 22.332 1.00 80.69 510 LEU A CA 1
ATOM 4086 C C . LEU A 1 510 ? -2.926 -6.482 23.055 1.00 80.69 510 LEU A C 1
ATOM 4088 O O . LEU A 1 510 ? -1.847 -6.809 22.547 1.00 80.69 510 LEU A O 1
ATOM 4092 N N . PRO A 1 511 ? -3.343 -6.971 24.241 1.00 69.12 511 PRO A N 1
ATOM 4093 C CA . PRO A 1 511 ? -4.673 -6.828 24.861 1.00 69.12 511 PRO A CA 1
ATOM 4094 C C . PRO A 1 511 ? -4.857 -5.640 25.840 1.00 69.12 511 PRO A C 1
ATOM 4096 O O . PRO A 1 511 ? -5.891 -5.559 26.505 1.00 69.12 511 PRO A O 1
ATOM 4099 N N . SER A 1 512 ? -3.884 -4.737 25.972 1.00 67.38 512 SER A N 1
ATOM 4100 C CA . SER A 1 512 ? -3.868 -3.668 26.985 1.00 67.38 512 SER A CA 1
ATOM 4101 C C . SER A 1 512 ? -4.714 -2.439 26.602 1.00 67.38 512 SER A C 1
ATOM 4103 O O . SER A 1 512 ? -4.744 -2.041 25.443 1.00 67.38 512 SER A O 1
ATOM 4105 N N . PHE A 1 513 ? -5.327 -1.786 27.605 1.00 65.19 513 PHE A N 1
ATOM 4106 C CA . PHE A 1 513 ? -6.114 -0.535 27.499 1.00 65.19 513 PHE A CA 1
ATOM 4107 C C . PHE A 1 513 ? -7.372 -0.606 26.607 1.00 65.19 513 PHE A C 1
ATOM 4109 O O . PHE A 1 513 ? -7.573 0.223 25.721 1.00 65.19 513 PHE A O 1
ATOM 4116 N N . LYS A 1 514 ? -8.263 -1.571 26.873 1.00 62.72 514 LYS A N 1
ATOM 4117 C CA . LYS A 1 514 ? -9.599 -1.637 26.247 1.00 62.72 514 LYS A CA 1
ATOM 4118 C C . LYS A 1 514 ? -10.516 -0.508 26.765 1.00 62.72 514 LYS A C 1
ATOM 4120 O O . LYS A 1 514 ? -10.446 -0.134 27.933 1.00 62.72 514 LYS A O 1
ATOM 4125 N N . GLY A 1 515 ? -11.419 0.005 25.923 1.00 64.06 515 GLY A N 1
ATOM 4126 C CA . GLY A 1 515 ? -12.441 0.996 26.311 1.00 64.06 515 GLY A CA 1
ATOM 4127 C C . GLY A 1 515 ? -12.166 2.440 25.856 1.00 64.06 515 GLY A C 1
ATOM 4128 O O . GLY A 1 515 ? -11.447 2.680 24.891 1.00 64.06 515 GLY A O 1
ATOM 4129 N N . GLY A 1 516 ? -12.804 3.422 26.507 1.00 62.81 516 GLY A N 1
ATOM 4130 C CA . GLY A 1 516 ? -12.799 4.830 26.073 1.00 62.81 516 GLY A CA 1
ATOM 4131 C C . GLY A 1 516 ? -11.546 5.624 26.475 1.00 62.81 516 GLY A C 1
ATOM 4132 O O . GLY A 1 516 ? -11.099 5.554 27.615 1.00 62.81 516 GLY A O 1
ATOM 4133 N N . ASN A 1 517 ? -11.026 6.453 25.561 1.00 70.12 517 ASN A N 1
ATOM 4134 C CA . ASN A 1 517 ? -9.842 7.317 25.744 1.00 70.12 517 ASN A CA 1
ATOM 4135 C C . ASN A 1 517 ? -8.544 6.599 26.191 1.00 70.12 517 ASN A C 1
ATOM 4137 O O . ASN A 1 517 ? -7.881 7.069 27.122 1.00 70.12 517 ASN A O 1
ATOM 4141 N N . PRO A 1 518 ? -8.107 5.514 25.531 1.00 77.00 518 PRO A N 1
ATOM 4142 C CA . PRO A 1 518 ? -6.941 4.748 25.969 1.00 77.00 518 PRO A CA 1
ATOM 4143 C C . PRO A 1 518 ? -5.634 5.540 25.907 1.00 77.00 518 PRO A C 1
ATOM 4145 O O . PRO A 1 518 ? -4.772 5.320 26.748 1.00 77.00 518 PRO A O 1
ATOM 4148 N N . SER A 1 519 ? -5.486 6.530 25.016 1.00 81.12 519 SER A N 1
ATOM 4149 C CA . SER A 1 519 ? -4.304 7.406 25.036 1.00 81.12 519 SER A CA 1
ATOM 4150 C C . SER A 1 519 ? -4.203 8.199 26.342 1.00 81.12 519 SER A C 1
ATOM 4152 O O . SER A 1 519 ? -3.112 8.355 26.880 1.00 81.12 519 SER A O 1
ATOM 4154 N N . LYS A 1 520 ? -5.336 8.666 26.885 1.00 83.50 520 LYS A N 1
ATOM 4155 C CA . LYS A 1 520 ? -5.360 9.350 28.181 1.00 83.50 520 LYS A CA 1
ATOM 4156 C C . LYS A 1 520 ? -5.103 8.365 29.320 1.00 83.50 520 LYS A C 1
ATOM 4158 O O . LYS A 1 520 ? -4.275 8.653 30.168 1.00 83.50 520 LYS A O 1
ATOM 4163 N N . GLN A 1 521 ? -5.728 7.186 29.293 1.00 84.75 521 GLN A N 1
ATOM 4164 C CA . GLN A 1 521 ? -5.471 6.145 30.297 1.00 84.75 521 GLN A CA 1
ATOM 4165 C C . GLN A 1 521 ? -3.989 5.750 30.344 1.00 84.75 521 GLN A C 1
ATOM 4167 O O . GLN A 1 521 ? -3.406 5.656 31.417 1.00 84.75 521 GLN A O 1
ATOM 4172 N N . ALA A 1 522 ? -3.361 5.560 29.182 1.00 86.88 522 ALA A N 1
ATOM 4173 C CA . ALA A 1 522 ? -1.949 5.220 29.077 1.00 86.88 522 ALA A CA 1
ATOM 4174 C C . ALA A 1 522 ? -1.039 6.373 29.541 1.00 86.88 522 ALA A C 1
ATOM 4176 O O . ALA A 1 522 ? -0.019 6.128 30.189 1.00 86.88 522 ALA A O 1
ATOM 4177 N N . PHE A 1 523 ? -1.416 7.624 29.251 1.00 88.31 523 PHE A N 1
ATOM 4178 C CA . PHE A 1 523 ? -0.726 8.811 29.755 1.00 88.31 523 PHE A CA 1
ATOM 4179 C C . PHE A 1 523 ? -0.804 8.903 31.287 1.00 88.31 523 PHE A C 1
ATOM 4181 O O . PHE A 1 523 ? 0.234 9.007 31.939 1.00 88.31 523 PHE A O 1
ATOM 4188 N N . ASP A 1 524 ? -2.007 8.784 31.853 1.00 88.44 524 ASP A N 1
ATOM 4189 C CA . ASP A 1 524 ? -2.265 8.856 33.296 1.00 88.44 524 ASP A CA 1
ATOM 4190 C C . ASP A 1 524 ? -1.597 7.683 34.044 1.00 88.44 524 ASP A C 1
ATOM 4192 O O . ASP A 1 524 ? -1.041 7.866 35.124 1.00 88.44 524 ASP A O 1
ATOM 4196 N N . ALA A 1 525 ? -1.553 6.491 33.435 1.00 89.31 525 ALA A N 1
ATOM 4197 C CA . ALA A 1 525 ? -0.823 5.328 33.949 1.00 89.31 525 ALA A CA 1
ATOM 4198 C C . ALA A 1 525 ? 0.710 5.471 33.856 1.00 89.31 525 ALA A C 1
ATOM 4200 O O . ALA A 1 525 ? 1.450 4.635 34.378 1.00 89.31 525 ALA A O 1
ATOM 4201 N N . GLY A 1 526 ? 1.216 6.502 33.173 1.00 91.25 526 GLY A N 1
ATOM 4202 C CA . GLY A 1 526 ? 2.643 6.783 33.078 1.00 91.25 526 GLY A CA 1
ATOM 4203 C C . GLY A 1 526 ? 3.437 5.721 32.317 1.00 91.25 526 GLY A C 1
ATOM 4204 O O . GLY A 1 526 ? 4.619 5.513 32.630 1.00 91.25 526 GLY A O 1
ATOM 4205 N N . VAL A 1 527 ? 2.825 5.060 31.324 1.00 93.06 527 VAL A N 1
ATOM 4206 C CA . VAL A 1 527 ? 3.491 4.023 30.520 1.00 93.06 527 VAL A CA 1
ATOM 4207 C C . VAL A 1 527 ? 4.758 4.564 29.855 1.00 93.06 527 VAL A C 1
ATOM 4209 O O . VAL A 1 527 ? 4.898 5.762 29.612 1.00 93.06 527 VAL A O 1
ATOM 4212 N N . LYS A 1 528 ? 5.716 3.679 29.562 1.00 94.19 528 LYS A N 1
ATOM 4213 C CA . LYS A 1 528 ? 6.969 4.036 28.860 1.00 94.19 528 LYS A CA 1
ATOM 4214 C C . LYS A 1 528 ? 6.981 3.602 27.397 1.00 94.19 528 LYS A C 1
ATOM 4216 O O . LYS A 1 528 ? 7.880 3.982 26.646 1.00 94.19 528 LYS A O 1
ATOM 4221 N N . LEU A 1 529 ? 5.971 2.837 27.000 1.00 92.88 529 LEU A N 1
ATOM 4222 C CA . LEU A 1 529 ? 5.724 2.382 25.644 1.00 92.88 529 LEU A CA 1
ATOM 4223 C C . LEU A 1 529 ? 4.238 2.546 25.348 1.00 92.88 529 LEU A C 1
ATOM 4225 O O . LEU A 1 529 ? 3.396 2.208 26.176 1.00 92.88 529 LEU A O 1
ATOM 4229 N N . ILE A 1 530 ? 3.948 3.043 24.158 1.00 92.31 530 ILE A N 1
ATOM 4230 C CA . ILE A 1 530 ? 2.621 3.010 23.548 1.00 92.31 530 ILE A CA 1
ATOM 4231 C C . ILE A 1 530 ? 2.695 2.170 22.284 1.00 92.31 530 ILE A C 1
ATOM 4233 O O . ILE A 1 530 ? 3.787 1.936 21.763 1.00 92.31 530 ILE A O 1
ATOM 4237 N N . GLY A 1 531 ? 1.550 1.746 21.766 1.00 92.69 531 GLY A N 1
ATOM 4238 C CA . GLY A 1 531 ? 1.525 1.063 20.486 1.00 92.69 531 GLY A CA 1
ATOM 4239 C C . GLY A 1 531 ? 0.194 1.142 19.775 1.00 92.69 531 GLY A C 1
ATOM 4240 O O . GLY A 1 531 ? -0.751 1.757 20.261 1.00 92.69 531 GLY A O 1
ATOM 4241 N N . ALA A 1 532 ? 0.165 0.518 18.610 1.00 94.25 532 ALA A N 1
ATOM 4242 C CA . ALA A 1 532 ? -1.004 0.388 17.763 1.00 94.25 532 ALA A CA 1
ATOM 4243 C C . ALA A 1 532 ? -1.043 -1.028 17.188 1.00 94.25 532 ALA A C 1
ATOM 4245 O O . ALA A 1 532 ? 0.011 -1.622 16.937 1.00 94.25 532 ALA A O 1
ATOM 4246 N N . THR A 1 533 ? -2.250 -1.554 16.987 1.00 95.38 533 THR A N 1
ATOM 4247 C CA . THR A 1 533 ? -2.471 -2.921 16.510 1.00 95.38 533 THR A CA 1
ATOM 4248 C C . THR A 1 533 ? -3.420 -2.905 15.324 1.00 95.38 533 THR A C 1
ATOM 4250 O O . THR A 1 533 ? -4.563 -2.473 15.455 1.00 95.38 533 THR A O 1
ATOM 4253 N N . SER A 1 534 ? -2.959 -3.389 14.172 1.00 97.00 534 SER A N 1
ATOM 4254 C CA . SER A 1 534 ? -3.825 -3.684 13.031 1.00 97.00 534 SER A CA 1
ATOM 4255 C C . SER A 1 534 ? -4.200 -5.156 13.042 1.00 97.00 534 SER A C 1
ATOM 4257 O O . SER A 1 534 ? -3.322 -6.010 13.167 1.00 97.00 534 SER A O 1
ATOM 4259 N N . HIS A 1 535 ? -5.484 -5.458 12.898 1.00 95.50 535 HIS A N 1
ATOM 4260 C CA . HIS A 1 535 ? -6.003 -6.822 12.982 1.00 95.50 535 HIS A CA 1
ATOM 4261 C C . HIS A 1 535 ? -7.218 -7.007 12.069 1.00 95.50 535 HIS A C 1
ATOM 4263 O O . HIS A 1 535 ? -7.836 -6.026 11.642 1.00 95.50 535 HIS A O 1
ATOM 4269 N N . PHE A 1 536 ? -7.562 -8.258 11.769 1.00 96.00 536 PHE A N 1
ATOM 4270 C CA . PHE A 1 536 ? -8.833 -8.568 11.121 1.00 96.00 536 PHE A CA 1
ATOM 4271 C C . PHE A 1 536 ? -9.993 -8.406 12.106 1.00 96.00 536 PHE A C 1
ATOM 4273 O O . PHE A 1 536 ? -9.840 -8.668 13.299 1.00 96.00 536 PHE A O 1
ATOM 4280 N N . VAL A 1 537 ? -11.151 -7.960 11.626 1.00 93.88 537 VAL A N 1
ATOM 4281 C CA . VAL A 1 537 ? -12.362 -7.855 12.449 1.00 93.88 537 VAL A CA 1
ATOM 4282 C C . VAL A 1 537 ? -13.054 -9.210 12.528 1.00 93.88 537 VAL A C 1
ATOM 4284 O O . VAL A 1 537 ? -13.284 -9.863 11.514 1.00 93.88 537 VAL A O 1
ATOM 4287 N N . THR A 1 538 ? -13.415 -9.589 13.746 1.00 90.56 538 THR A N 1
ATOM 4288 C CA . THR A 1 538 ? -14.226 -10.760 14.088 1.00 90.56 538 THR A CA 1
ATOM 4289 C C . THR A 1 538 ? -15.472 -10.310 14.845 1.00 90.56 538 THR A C 1
ATOM 4291 O O . THR A 1 538 ? -15.592 -9.138 15.202 1.00 90.56 538 THR A O 1
ATOM 4294 N N . GLU A 1 539 ? -16.399 -11.232 15.109 1.00 86.62 539 GLU A N 1
ATOM 4295 C CA . GLU A 1 539 ? -17.584 -10.941 15.928 1.00 86.62 539 GLU A CA 1
ATOM 4296 C C . GLU A 1 539 ? -17.206 -10.532 17.360 1.00 86.62 539 GLU A C 1
ATOM 4298 O O . GLU A 1 539 ? -17.817 -9.634 17.940 1.00 86.62 539 GLU A O 1
ATOM 4303 N N . GLU A 1 540 ? -16.144 -11.128 17.909 1.00 83.44 540 GLU A N 1
ATOM 4304 C CA . GLU A 1 540 ? -15.571 -10.692 19.177 1.00 83.44 540 GLU A CA 1
ATOM 4305 C C . GLU A 1 540 ? -14.750 -9.400 18.996 1.00 83.44 540 GLU A C 1
ATOM 4307 O O . GLU A 1 540 ? -13.835 -9.317 18.167 1.00 83.44 540 GLU A O 1
ATOM 4312 N N . LEU A 1 541 ? -15.089 -8.381 19.794 1.00 82.25 541 LEU A N 1
ATOM 4313 C CA . LEU A 1 541 ? -14.505 -7.042 19.730 1.00 82.25 541 LEU A CA 1
ATOM 4314 C C . LEU A 1 541 ? -13.003 -7.055 20.051 1.00 82.25 541 LEU A C 1
ATOM 4316 O O . LEU A 1 541 ? -12.594 -7.496 21.125 1.00 82.25 541 LEU A O 1
ATOM 4320 N N . ASP A 1 542 ? -12.199 -6.489 19.145 1.00 81.25 542 ASP A N 1
ATOM 4321 C CA . ASP A 1 542 ? -10.737 -6.376 19.269 1.00 81.25 542 ASP A CA 1
ATOM 4322 C C . ASP A 1 542 ? -10.021 -7.726 19.536 1.00 81.25 542 ASP A C 1
ATOM 4324 O O . ASP A 1 542 ? -8.940 -7.749 20.125 1.00 81.25 542 ASP A O 1
ATOM 4328 N N . ALA A 1 543 ? -10.614 -8.855 19.129 1.00 84.00 543 ALA A N 1
ATOM 4329 C CA . ALA A 1 543 ? -10.059 -10.198 19.351 1.00 84.00 543 ALA A CA 1
ATOM 4330 C C . ALA A 1 543 ? -9.590 -10.902 18.069 1.00 84.00 543 ALA A C 1
ATOM 4332 O O . ALA A 1 543 ? -9.017 -11.989 18.129 1.00 84.00 543 ALA A O 1
ATOM 4333 N N . GLY A 1 544 ? -9.820 -10.287 16.909 1.00 89.88 544 GLY A N 1
ATOM 4334 C CA . GLY A 1 544 ? -9.489 -10.919 15.644 1.00 89.88 544 GLY A CA 1
ATOM 4335 C C . GLY A 1 544 ? -7.980 -11.022 15.382 1.00 89.88 544 GLY A C 1
ATOM 4336 O O . GLY A 1 544 ? -7.174 -10.339 16.026 1.00 89.88 544 GLY A O 1
ATOM 4337 N N . PRO A 1 545 ? -7.577 -11.865 14.414 1.00 94.12 545 PRO A N 1
ATOM 4338 C CA . PRO A 1 545 ? -6.174 -12.144 14.152 1.00 94.12 545 PRO A CA 1
ATOM 4339 C C . PRO A 1 545 ? -5.338 -10.892 13.865 1.00 94.12 545 PRO A C 1
ATOM 4341 O O . PRO A 1 545 ? -5.631 -10.109 12.955 1.00 94.12 545 PRO A O 1
ATOM 4344 N N . ILE A 1 546 ? -4.261 -10.723 14.631 1.00 95.12 546 ILE A N 1
ATOM 4345 C CA . ILE A 1 546 ? -3.336 -9.590 14.519 1.00 95.12 546 ILE A CA 1
ATOM 4346 C C . ILE A 1 546 ? -2.527 -9.699 13.224 1.00 95.12 546 ILE A C 1
ATOM 4348 O O . ILE A 1 546 ? -1.970 -10.753 12.932 1.00 95.12 546 ILE A O 1
ATOM 4352 N N . ILE A 1 547 ? -2.428 -8.596 12.478 1.00 96.69 547 ILE A N 1
ATOM 4353 C CA . ILE A 1 547 ? -1.641 -8.475 11.240 1.00 96.69 547 ILE A CA 1
ATOM 4354 C C . ILE A 1 547 ? -0.318 -7.750 11.507 1.00 96.69 547 ILE A C 1
ATOM 4356 O O . ILE A 1 547 ? 0.727 -8.141 10.999 1.00 96.69 547 ILE A O 1
ATOM 4360 N N . GLU A 1 548 ? -0.356 -6.659 12.273 1.00 96.44 548 GLU A N 1
ATOM 4361 C CA . GLU A 1 548 ? 0.815 -5.823 12.539 1.00 96.44 548 GLU A CA 1
ATOM 4362 C C . GLU A 1 548 ? 0.670 -5.128 13.893 1.00 96.44 548 GLU A C 1
ATOM 4364 O O . GLU A 1 548 ? -0.410 -4.645 14.237 1.00 96.44 548 GLU A O 1
ATOM 4369 N N . GLN A 1 549 ? 1.773 -5.018 14.634 1.00 95.69 549 GLN A N 1
ATOM 4370 C CA . GLN A 1 549 ? 1.855 -4.220 15.854 1.00 95.69 549 GLN A CA 1
ATOM 4371 C C . GLN A 1 549 ? 3.085 -3.326 15.818 1.00 95.69 549 GLN A C 1
ATOM 4373 O O . GLN A 1 549 ? 4.170 -3.741 15.416 1.00 95.69 549 GLN A O 1
ATOM 4378 N N . MET A 1 550 ? 2.920 -2.086 16.264 1.00 95.69 550 MET A N 1
ATOM 4379 C CA . MET A 1 550 ? 4.015 -1.126 16.367 1.00 95.69 550 MET A CA 1
ATOM 4380 C C . MET A 1 550 ? 4.061 -0.516 17.755 1.00 95.69 550 MET A C 1
ATOM 4382 O O . MET A 1 550 ? 3.021 -0.319 18.379 1.00 95.69 550 MET A O 1
ATOM 4386 N N . VAL A 1 551 ? 5.271 -0.183 18.206 1.00 95.56 551 VAL A N 1
ATOM 4387 C CA . VAL A 1 551 ? 5.514 0.459 19.499 1.00 95.56 551 VAL A CA 1
ATOM 4388 C C . VAL A 1 551 ? 6.371 1.705 19.353 1.00 95.56 551 VAL A C 1
ATOM 4390 O O . VAL A 1 551 ? 7.276 1.752 18.522 1.00 95.56 551 VAL A O 1
ATOM 4393 N N . GLU A 1 552 ? 6.124 2.697 20.203 1.00 94.88 552 GLU A N 1
ATOM 4394 C CA . GLU A 1 552 ? 6.989 3.867 20.353 1.00 94.88 552 GLU A CA 1
ATOM 4395 C C . GLU A 1 552 ? 7.233 4.165 21.829 1.00 94.88 552 GLU A C 1
ATOM 4397 O O . GLU A 1 552 ? 6.375 3.955 22.691 1.00 94.88 552 GLU A O 1
ATOM 4402 N N . ARG A 1 553 ? 8.429 4.681 22.122 1.00 95.31 553 ARG A N 1
ATOM 4403 C CA . ARG A 1 553 ? 8.811 5.087 23.470 1.00 95.31 553 ARG A CA 1
ATOM 4404 C C . ARG A 1 553 ? 8.220 6.448 23.828 1.00 95.31 553 ARG A C 1
ATOM 4406 O O . ARG A 1 553 ? 8.358 7.432 23.098 1.00 95.31 553 ARG A O 1
ATOM 4413 N N . VAL A 1 554 ? 7.650 6.512 25.021 1.00 95.31 554 VAL A N 1
ATOM 4414 C CA . VAL A 1 554 ? 7.164 7.737 25.663 1.00 95.31 554 VAL A CA 1
ATOM 4415 C C . VAL A 1 554 ? 7.875 7.934 26.999 1.00 95.31 554 VAL A C 1
ATOM 4417 O O . VAL A 1 554 ? 8.441 7.004 27.579 1.00 95.31 554 VAL A O 1
ATOM 4420 N N . SER A 1 555 ? 7.921 9.172 27.472 1.00 95.19 555 SER A N 1
ATOM 4421 C CA . SER A 1 555 ? 8.644 9.551 28.685 1.00 95.19 555 SER A CA 1
ATOM 4422 C C . SER A 1 555 ? 7.828 10.513 29.540 1.00 95.19 555 SER A C 1
ATOM 4424 O O . SER A 1 555 ? 6.882 11.123 29.063 1.00 95.19 555 SER A O 1
ATOM 4426 N N . HIS A 1 556 ? 8.250 10.724 30.789 1.00 94.25 556 HIS A N 1
ATOM 4427 C CA . HIS A 1 556 ? 7.650 11.725 31.685 1.00 94.25 556 HIS A CA 1
ATOM 4428 C C . HIS A 1 556 ? 7.779 13.174 31.169 1.00 94.25 556 HIS A C 1
ATOM 4430 O O . HIS A 1 556 ? 7.208 14.081 31.759 1.00 94.25 556 HIS A O 1
ATOM 4436 N N . ARG A 1 557 ? 8.566 13.404 30.107 1.00 95.25 557 ARG A N 1
ATOM 4437 C CA . ARG A 1 557 ? 8.706 14.711 29.448 1.00 95.25 557 ARG A CA 1
ATOM 4438 C C . ARG A 1 557 ? 7.642 14.947 28.378 1.00 95.25 557 ARG A C 1
ATOM 4440 O O . ARG A 1 557 ? 7.512 16.070 27.902 1.00 95.25 557 ARG A O 1
ATOM 4447 N N . ASP A 1 558 ? 6.940 13.897 27.954 1.00 94.31 558 ASP A N 1
ATOM 4448 C CA . ASP A 1 558 ? 5.827 14.032 27.027 1.00 94.31 558 ASP A CA 1
ATOM 4449 C C . ASP A 1 558 ? 4.639 14.663 27.758 1.00 94.31 558 ASP A C 1
ATOM 4451 O O . ASP A 1 558 ? 4.313 14.276 28.877 1.00 94.31 558 ASP A O 1
ATOM 4455 N N . ASN A 1 559 ? 3.986 15.628 27.117 1.00 94.69 559 ASN A N 1
ATOM 4456 C CA . ASN A 1 559 ? 2.683 16.114 27.556 1.00 94.69 559 ASN A CA 1
ATOM 4457 C C . ASN A 1 559 ? 1.581 15.363 26.790 1.00 94.69 559 ASN A C 1
ATOM 4459 O O . ASN A 1 559 ? 1.863 14.636 25.835 1.00 94.69 559 ASN A O 1
ATOM 4463 N N . ILE A 1 560 ? 0.316 15.543 27.177 1.00 91.62 560 ILE A N 1
ATOM 4464 C CA . ILE A 1 560 ? -0.799 14.820 26.545 1.00 91.62 560 ILE A CA 1
ATOM 4465 C C . ILE A 1 560 ? -0.864 15.048 25.025 1.00 91.62 560 ILE A C 1
ATOM 4467 O O . ILE A 1 560 ? -1.165 14.127 24.271 1.00 91.62 560 ILE A O 1
ATOM 4471 N N . GLN A 1 561 ? -0.515 16.246 24.551 1.00 93.06 561 GLN A N 1
ATOM 4472 C CA . GLN A 1 561 ? -0.540 16.574 23.127 1.00 93.06 561 GLN A CA 1
ATOM 4473 C C . GLN A 1 561 ? 0.569 15.845 22.353 1.00 93.06 561 GLN A C 1
ATOM 4475 O O . GLN A 1 561 ? 0.306 15.282 21.288 1.00 93.06 561 GLN A O 1
ATOM 4480 N N . SER A 1 562 ? 1.804 15.826 22.870 1.00 93.81 562 SER A N 1
ATOM 4481 C CA . SER A 1 562 ? 2.905 15.088 22.239 1.00 93.81 562 SER A CA 1
ATOM 4482 C C . SER A 1 562 ? 2.662 13.581 22.286 1.00 93.81 562 SER A C 1
ATOM 4484 O O . SER A 1 562 ? 2.957 12.890 21.313 1.00 93.81 562 SER A O 1
ATOM 4486 N N . PHE A 1 563 ? 2.060 13.089 23.369 1.00 92.88 563 PHE A N 1
ATOM 4487 C CA . PHE A 1 563 ? 1.668 11.694 23.533 1.00 92.88 563 PHE A CA 1
ATOM 4488 C C . PHE A 1 563 ? 0.633 11.260 22.489 1.00 92.88 563 PHE A C 1
ATOM 4490 O O . PHE A 1 563 ? 0.856 10.283 21.773 1.00 92.88 563 PHE A O 1
ATOM 4497 N N . VAL A 1 564 ? -0.466 12.012 22.346 1.00 91.31 564 VAL A N 1
ATOM 4498 C CA . VAL A 1 564 ? -1.507 11.731 21.342 1.00 91.31 564 VAL A CA 1
ATOM 4499 C C . VAL A 1 564 ? -0.919 11.771 19.933 1.00 91.31 564 VAL A C 1
ATOM 4501 O O . VAL A 1 564 ? -1.142 10.845 19.161 1.00 91.31 564 VAL A O 1
ATOM 4504 N N . ARG A 1 565 ? -0.070 12.758 19.615 1.00 93.44 565 ARG A N 1
ATOM 4505 C CA . ARG A 1 565 ? 0.589 12.839 18.301 1.00 93.44 565 ARG A CA 1
ATOM 4506 C C . ARG A 1 565 ? 1.449 11.608 17.989 1.00 93.44 565 ARG A C 1
ATOM 4508 O O . ARG A 1 565 ? 1.470 11.159 16.843 1.00 93.44 565 ARG A O 1
ATOM 4515 N N . LYS A 1 566 ? 2.176 11.073 18.976 1.00 94.44 566 LYS A N 1
ATOM 4516 C CA . LYS A 1 566 ? 2.943 9.825 18.819 1.00 94.44 566 LYS A CA 1
ATOM 4517 C C . LYS A 1 566 ? 2.013 8.630 18.589 1.00 94.44 566 LYS A C 1
ATOM 4519 O O . LYS A 1 566 ? 2.235 7.876 17.648 1.00 94.44 566 LYS A O 1
ATOM 4524 N N . SER A 1 567 ? 0.928 8.518 19.361 1.00 92.75 567 SER A N 1
ATOM 4525 C CA . SER A 1 567 ? -0.106 7.483 19.168 1.00 92.75 567 SER A CA 1
ATOM 4526 C C . SER A 1 567 ? -0.680 7.511 17.750 1.00 92.75 567 SER A C 1
ATOM 4528 O O . SER A 1 567 ? -0.622 6.515 17.033 1.00 92.75 567 SER A O 1
ATOM 4530 N N . GLU A 1 568 ? -1.133 8.678 17.288 1.00 94.56 568 GLU A N 1
ATOM 4531 C CA . GLU A 1 568 ? -1.688 8.850 15.943 1.00 94.56 568 GLU A CA 1
ATOM 4532 C C . GLU A 1 568 ? -0.666 8.506 14.848 1.00 94.56 568 GLU A C 1
ATOM 4534 O O . GLU A 1 568 ? -1.016 7.937 13.812 1.00 94.56 568 GLU A O 1
ATOM 4539 N N . ASN A 1 569 ? 0.614 8.839 15.052 1.00 95.44 569 ASN A N 1
ATOM 4540 C CA . ASN A 1 569 ? 1.689 8.476 14.128 1.00 95.44 569 ASN A CA 1
ATOM 4541 C C . ASN A 1 569 ? 1.918 6.966 14.042 1.00 95.44 569 ASN A C 1
ATOM 4543 O O . ASN A 1 569 ? 2.191 6.475 12.942 1.00 95.44 569 ASN A O 1
ATOM 4547 N N . LEU A 1 570 ? 1.814 6.243 15.157 1.00 95.19 570 LEU A N 1
ATOM 4548 C CA . LEU A 1 570 ? 1.903 4.784 15.162 1.00 95.19 570 LEU A CA 1
ATOM 4549 C C . LEU A 1 570 ? 0.713 4.152 14.457 1.00 95.19 570 LEU A C 1
ATOM 4551 O O . LEU A 1 570 ? 0.906 3.259 13.641 1.00 95.19 570 LEU A O 1
ATOM 4555 N N . GLU A 1 571 ? -0.498 4.639 14.725 1.00 96.62 571 GLU A N 1
ATOM 4556 C CA . GLU A 1 571 ? -1.724 4.124 14.113 1.00 96.62 571 GLU A CA 1
ATOM 4557 C C . GLU A 1 571 ? -1.672 4.217 12.583 1.00 96.62 571 GLU A C 1
ATOM 4559 O O . GLU A 1 571 ? -1.902 3.219 11.897 1.00 96.62 571 GLU A O 1
ATOM 4564 N N . LYS A 1 572 ? -1.265 5.379 12.049 1.00 97.19 572 LYS A N 1
ATOM 4565 C CA . LYS A 1 572 ? -1.064 5.591 10.603 1.00 97.19 572 LYS A CA 1
ATOM 4566 C C . LYS A 1 572 ? -0.093 4.577 10.000 1.00 97.19 572 LYS A C 1
ATOM 4568 O O . LYS A 1 572 ? -0.412 3.902 9.023 1.00 97.19 572 LYS A O 1
ATOM 4573 N N . GLN A 1 573 ? 1.093 4.452 10.599 1.00 96.88 573 GLN A N 1
ATOM 4574 C CA . GLN A 1 573 ? 2.148 3.568 10.098 1.00 96.88 573 GLN A CA 1
ATOM 4575 C C . GLN A 1 573 ? 1.751 2.092 10.183 1.00 96.88 573 GLN A C 1
ATOM 4577 O O . GLN A 1 573 ? 1.991 1.337 9.240 1.00 96.88 573 GLN A O 1
ATOM 4582 N N . CYS A 1 574 ? 1.128 1.696 11.293 1.00 97.75 574 CYS A N 1
ATOM 4583 C CA . CYS A 1 574 ? 0.676 0.335 11.541 1.00 97.75 574 CYS A CA 1
ATOM 4584 C C . CYS A 1 574 ? -0.382 -0.079 10.513 1.00 97.75 574 CYS A C 1
ATOM 4586 O O . CYS A 1 574 ? -0.198 -1.086 9.826 1.00 97.75 574 CYS A O 1
ATOM 4588 N N . LEU A 1 575 ? -1.416 0.748 10.317 1.00 98.19 575 LEU A N 1
ATOM 4589 C CA . LEU A 1 575 ? -2.490 0.464 9.366 1.00 98.19 575 LEU A CA 1
ATOM 4590 C C . LEU A 1 575 ? -1.984 0.407 7.920 1.00 98.19 575 LEU A C 1
ATOM 4592 O O . LEU A 1 575 ? -2.295 -0.532 7.185 1.00 98.19 575 LEU A O 1
ATOM 4596 N N . ALA A 1 576 ? -1.160 1.376 7.511 1.00 97.19 576 ALA A N 1
ATOM 4597 C CA . ALA A 1 576 ? -0.591 1.400 6.166 1.00 97.19 576 ALA A CA 1
ATOM 4598 C C . ALA A 1 576 ? 0.277 0.160 5.885 1.00 97.19 576 ALA A C 1
ATOM 4600 O O . ALA A 1 576 ? 0.223 -0.403 4.787 1.00 97.19 576 ALA A O 1
ATOM 4601 N N . LYS A 1 577 ? 1.064 -0.288 6.874 1.00 97.25 577 LYS A N 1
ATOM 4602 C CA . LYS A 1 577 ? 1.894 -1.491 6.752 1.00 97.25 577 LYS A CA 1
ATOM 4603 C C . LYS A 1 577 ? 1.041 -2.758 6.680 1.00 97.25 577 LYS A C 1
ATOM 4605 O O . LYS A 1 577 ? 1.297 -3.575 5.801 1.00 97.25 577 LYS A O 1
ATOM 4610 N N . ALA A 1 578 ? -0.002 -2.878 7.501 1.00 97.88 578 ALA A N 1
ATOM 4611 C CA . ALA A 1 578 ? -0.923 -4.015 7.467 1.00 97.88 578 ALA A CA 1
ATOM 4612 C C . ALA A 1 578 ? -1.621 -4.162 6.105 1.00 97.88 578 ALA A C 1
ATOM 4614 O O . ALA A 1 578 ? -1.572 -5.233 5.499 1.00 97.88 578 ALA A O 1
ATOM 4615 N N . ILE A 1 579 ? -2.185 -3.071 5.569 1.00 98.00 579 ILE A N 1
ATOM 4616 C CA . ILE A 1 579 ? -2.833 -3.066 4.245 1.00 98.00 579 ILE A CA 1
ATOM 4617 C C . ILE A 1 579 ? -1.838 -3.461 3.154 1.00 98.00 579 ILE A C 1
ATOM 4619 O O . ILE A 1 579 ? -2.155 -4.264 2.274 1.00 98.00 579 ILE A O 1
ATOM 4623 N N . LYS A 1 580 ? -0.620 -2.911 3.205 1.00 96.19 580 LYS A N 1
ATOM 4624 C CA . LYS A 1 580 ? 0.422 -3.243 2.236 1.00 96.19 580 LYS A CA 1
ATOM 4625 C C . LYS A 1 580 ? 0.794 -4.724 2.309 1.00 96.19 580 LYS A C 1
ATOM 4627 O O . LYS A 1 580 ? 0.786 -5.380 1.273 1.00 96.19 580 LYS A O 1
ATOM 4632 N N . SER A 1 581 ? 1.066 -5.259 3.498 1.00 96.06 581 SER A N 1
ATOM 4633 C CA . SER A 1 581 ? 1.388 -6.678 3.689 1.00 96.06 581 SER A CA 1
ATOM 4634 C C . SER A 1 581 ? 0.273 -7.586 3.168 1.00 96.06 581 SER A C 1
ATOM 4636 O O . SER A 1 581 ? 0.550 -8.545 2.445 1.00 96.06 581 SER A O 1
ATOM 4638 N N . TYR A 1 582 ? -0.987 -7.243 3.447 1.00 96.19 582 TYR A N 1
ATOM 4639 C CA . TYR A 1 582 ? -2.146 -7.971 2.936 1.00 96.19 582 TYR A CA 1
ATOM 4640 C C . TYR A 1 582 ? -2.183 -7.980 1.396 1.00 96.19 582 TYR A C 1
ATOM 4642 O O . TYR A 1 582 ? -2.219 -9.040 0.770 1.00 96.19 582 TYR A O 1
ATOM 4650 N N . CYS A 1 583 ? -2.045 -6.811 0.760 1.00 94.88 583 CYS A N 1
ATOM 4651 C CA . CYS A 1 583 ? -2.052 -6.685 -0.703 1.00 94.88 583 CYS A CA 1
ATOM 4652 C C . CYS A 1 583 ? -0.846 -7.353 -1.391 1.00 94.88 583 CYS A C 1
ATOM 4654 O O . CYS A 1 583 ? -0.906 -7.700 -2.571 1.00 94.88 583 CYS A O 1
ATOM 4656 N N . GLU A 1 584 ? 0.272 -7.512 -0.681 1.00 93.69 584 GLU A N 1
ATOM 4657 C CA . GLU A 1 584 ? 1.481 -8.184 -1.170 1.00 93.69 584 GLU A CA 1
ATOM 4658 C C . GLU A 1 584 ? 1.482 -9.705 -0.927 1.00 93.69 584 GLU A C 1
ATOM 4660 O O . GLU A 1 584 ? 2.515 -10.352 -1.144 1.00 93.69 584 GLU A O 1
ATOM 4665 N N . LEU A 1 585 ? 0.334 -10.269 -0.521 1.00 94.50 585 LEU A N 1
ATOM 4666 C CA . LEU A 1 585 ? 0.136 -11.688 -0.202 1.00 94.50 585 LEU A CA 1
ATOM 4667 C C . LEU A 1 585 ? 1.046 -12.196 0.929 1.00 94.50 585 LEU A C 1
ATOM 4669 O O . LEU A 1 585 ? 1.405 -13.373 0.959 1.00 94.50 585 LEU A O 1
ATOM 4673 N N . ARG A 1 586 ? 1.441 -11.308 1.848 1.00 95.06 586 ARG A N 1
ATOM 4674 C CA . ARG A 1 586 ? 2.298 -11.647 2.996 1.00 95.06 586 ARG A CA 1
ATOM 4675 C C . ARG A 1 586 ? 1.522 -12.203 4.176 1.00 95.06 586 ARG A C 1
ATOM 4677 O O . ARG A 1 586 ? 2.113 -12.898 4.985 1.00 95.06 586 ARG A O 1
ATOM 4684 N N . VAL A 1 587 ? 0.231 -11.895 4.269 1.00 94.69 587 VAL A N 1
ATOM 4685 C CA . VAL A 1 587 ? -0.619 -12.257 5.405 1.00 94.69 587 VAL A CA 1
ATOM 4686 C C . VAL A 1 587 ? -1.468 -13.466 5.031 1.00 94.69 587 VAL A C 1
ATOM 4688 O O . VAL A 1 587 ? -2.203 -13.425 4.042 1.00 94.69 587 VAL A O 1
ATOM 4691 N N . LEU A 1 588 ? -1.371 -14.529 5.822 1.00 90.12 588 LEU A N 1
ATOM 4692 C CA . LEU A 1 588 ? -2.222 -15.712 5.737 1.00 90.12 588 LEU A CA 1
ATOM 4693 C C . LEU A 1 588 ? -2.878 -15.967 7.100 1.00 90.12 588 LEU A C 1
ATOM 4695 O O . LEU A 1 588 ? -2.216 -15.790 8.125 1.00 90.12 588 LEU A O 1
ATOM 4699 N N . PRO A 1 589 ? -4.157 -16.376 7.139 1.00 85.31 589 PRO A N 1
ATOM 4700 C CA . PRO A 1 589 ? -4.794 -16.780 8.388 1.00 85.31 589 PRO A CA 1
ATOM 4701 C C . PRO A 1 589 ? -4.091 -18.018 8.955 1.00 85.31 589 PRO A C 1
ATOM 4703 O O . PRO A 1 589 ? -3.742 -18.926 8.204 1.00 85.31 589 PRO A O 1
ATOM 4706 N N . TYR A 1 590 ? -3.883 -18.048 10.269 1.00 84.38 590 TYR A N 1
ATOM 4707 C CA . TYR A 1 590 ? -3.288 -19.164 10.999 1.00 84.38 590 TYR A CA 1
ATOM 4708 C C . TYR A 1 590 ? -4.138 -19.460 12.229 1.00 84.38 590 TYR A C 1
ATOM 4710 O O . TYR A 1 590 ? -4.324 -18.587 13.072 1.00 84.38 590 TYR A O 1
ATOM 4718 N N . GLU A 1 591 ? -4.634 -20.692 12.352 1.00 79.56 591 GLU A N 1
ATOM 4719 C CA . GLU A 1 591 ? -5.627 -21.041 13.382 1.00 79.56 591 GLU A CA 1
ATOM 4720 C C . GLU A 1 591 ? -6.861 -20.111 13.304 1.00 79.56 591 GLU A C 1
ATOM 4722 O O . GLU A 1 591 ? -7.105 -19.475 12.279 1.00 79.56 591 GLU A O 1
ATOM 4727 N N . GLU A 1 592 ? -7.671 -20.059 14.360 1.00 75.00 592 GLU A N 1
ATOM 4728 C CA . GLU A 1 592 ? -8.851 -19.184 14.402 1.00 75.00 592 GLU A CA 1
ATOM 4729 C C . GLU A 1 592 ? -8.467 -17.708 14.612 1.00 75.00 592 GLU A C 1
ATOM 4731 O O . GLU A 1 592 ? -9.057 -16.824 13.998 1.00 75.00 592 GLU A O 1
ATOM 4736 N N . ASN A 1 593 ? -7.431 -17.435 15.421 1.00 83.81 593 ASN A N 1
ATOM 4737 C CA . ASN A 1 593 ? -7.160 -16.094 15.967 1.00 83.81 593 ASN A CA 1
ATOM 4738 C C . ASN A 1 593 ? -5.742 -15.556 15.694 1.00 83.81 593 ASN A C 1
ATOM 4740 O O . ASN A 1 593 ? -5.278 -14.646 16.384 1.00 83.81 593 ASN A O 1
ATOM 4744 N N . LYS A 1 594 ? -4.998 -16.109 14.729 1.00 89.69 594 LYS A N 1
ATOM 4745 C CA . LYS A 1 594 ? -3.620 -15.674 14.432 1.00 89.69 594 LYS A CA 1
ATOM 4746 C C . LYS A 1 594 ? -3.380 -15.526 12.932 1.00 89.69 594 LYS A C 1
ATOM 4748 O O . LYS A 1 594 ? -4.206 -15.879 12.093 1.00 89.69 594 LYS A O 1
ATOM 4753 N N . THR A 1 595 ? -2.230 -14.960 12.588 1.00 93.12 595 THR A N 1
ATOM 4754 C CA . THR A 1 595 ? -1.778 -14.851 11.202 1.00 93.12 595 THR A CA 1
ATOM 4755 C C . THR A 1 595 ? -0.337 -15.328 11.074 1.00 93.12 595 THR A C 1
ATOM 4757 O O . THR A 1 595 ? 0.452 -15.252 12.017 1.00 93.12 595 THR A O 1
ATOM 4760 N N . VAL A 1 596 ? 0.003 -15.821 9.888 1.00 92.69 596 VAL A N 1
ATOM 4761 C CA . VAL A 1 596 ? 1.382 -15.941 9.414 1.00 92.69 596 VAL A CA 1
ATOM 4762 C C . VAL A 1 596 ? 1.654 -14.723 8.538 1.00 92.69 596 VAL A C 1
ATOM 4764 O O . VAL A 1 596 ? 0.904 -14.461 7.595 1.00 92.69 596 VAL A O 1
ATOM 4767 N N . VAL A 1 597 ? 2.711 -13.974 8.858 1.00 93.44 597 VAL A N 1
ATOM 4768 C CA . VAL A 1 597 ? 3.131 -12.778 8.115 1.00 93.44 597 VAL A CA 1
ATOM 4769 C C . VAL A 1 597 ? 4.561 -12.971 7.614 1.00 93.44 597 VAL A C 1
ATOM 4771 O O . VAL A 1 597 ? 5.480 -13.081 8.422 1.00 93.44 597 VAL A O 1
ATOM 4774 N N . PHE A 1 598 ? 4.729 -13.021 6.290 1.00 88.75 598 PHE A N 1
ATOM 4775 C CA . PHE A 1 598 ? 6.016 -13.193 5.600 1.00 88.75 598 PHE A CA 1
ATOM 4776 C C . PHE A 1 598 ? 6.747 -11.880 5.309 1.00 88.75 598 PHE A C 1
ATOM 4778 O O . PHE A 1 598 ? 6.091 -10.897 4.880 1.00 88.75 598 PHE A O 1
#

Sequence (598 aa):
MIEQVKGFSYSVSSLLGASSLLPVITEGDMHKESSEEQGNLKEKNKKSWWRFSLASPKIRDTVSACPAKGLYYCVIYLSPGDYHLIHSPADWNVLVRRHFSGHLFPVNERAARTIRNLYVQNERVVLEGLWEGGFMAIAAIGATNIGSIKLFIEPELQTNQRRQKILNSEPPDERVYEHEGVGKTLKKGAEVAAFNLGSTVVLVFQAPTLKMLQNRDSSSEFRFSIRRGDRVRVGEALGRWHDFTRPFMSPGTYPLQMEGKGLGPFPFSVRRQKSGLRIRTGNFNRASDLARLAAKQGREIAFTKCARTLKNQSARHNIYPKDSVGIVAKLSDCIASRGGNILGADIFVPQNKNVFYSRSEFIFDPVKWPRVQMDEDFLRISKMFDATRSVVRVPKLDPKFKIAVIASKQEHCLIDLLHSWQDGRLPVDITRVISNHDRGPDTHVIRFLERNGIPYHYLHTTKENKREEEILDLVQNTDFLVLARYMQILSGKFLQSYGKDIINIHHGLLPSFKGGNPSKQAFDAGVKLIGATSHFVTEELDAGPIIEQMVERVSHRDNIQSFVRKSENLEKQCLAKAIKSYCELRVLPYEENKTVVF

Organism: NCBI:txid444605

Foldseek 3Di:
DDQLDDPADDDPCLQQHVPAPDDDDDPDDDDDDDDDDDDDDDDDDDDDDDDDDDDDDDDDDDPDDDPFKFKKKKKWWAAQPGFFFDFDLAWWFFFKKWWDAADAAASDPVCSVVDHPQQSRFTWIKTWTADPFGIKMKIWGHHQPQCFKQFPVCNVDTPPDPPDPPDPDDGTPMDGADPPRRHHIHHGQHTGIGTNGITMMMMMDMHGDPPDPPDDDWDWHKDAPDAAFDFADQFAFRIATHTPPDDDDDDDDDDDDDDDPDPDGSTRDDDDDDGTIGMHIDTPPDPPPPPPPPPPDDDDDDDDDDPDPPPWFKKKKKFKFFDDPCLVVLVVCLCVVLVKAWPDKDKDDDPPGRMIIIMTMITHRCVSQPPVNVVVSQVVSCVVRVIPDMDMDGLVPDAFFEEEEEEEDDCLQVVLVLVCVVSVVQRHHHQEYEYLDDDDCPDPNNVSCVVVVHYYHHDNDDLVRRVLVVVLVVGLPGQEYEYRHHPDQDAPVSCVSSVHWYKYKDLFPPPPQDDPPSLVVCVVVQDQKTKMWIATDDNDPPQAATQFMDMDTDHPPDDSVNSVVVSSVRSNVRRSVSSRQVSSVQWDDDPGHYIHGD

Radius of gyration: 32.35 Å; chains: 1; bounding box: 84×84×98 Å